Protein AF-A0A4Q4TFT4-F1 (afdb_monomer_lite)

Structure (mmCIF, N/CA/C/O backbone):
data_AF-A0A4Q4TFT4-F1
#
_entry.id   AF-A0A4Q4TFT4-F1
#
loop_
_atom_site.group_PDB
_atom_site.id
_atom_site.type_symbol
_atom_site.label_atom_id
_atom_site.label_alt_id
_atom_site.label_comp_id
_atom_site.label_asym_id
_atom_site.label_entity_id
_atom_site.label_seq_id
_atom_site.pdbx_PDB_ins_code
_atom_site.Cartn_x
_atom_site.Cartn_y
_atom_site.Cartn_z
_atom_site.occupancy
_atom_site.B_iso_or_equiv
_atom_site.auth_seq_id
_atom_site.auth_comp_id
_atom_site.auth_asym_id
_atom_site.auth_atom_id
_atom_site.pdbx_PDB_model_num
ATOM 1 N N . MET A 1 1 ? -13.149 -1.285 14.483 1.00 43.12 1 MET A N 1
ATOM 2 C CA . MET A 1 1 ? -14.188 -1.974 13.689 1.00 43.12 1 MET A CA 1
ATOM 3 C C . MET A 1 1 ? -15.497 -1.258 13.818 1.00 43.12 1 MET A C 1
ATOM 5 O O . MET A 1 1 ? -15.781 -0.726 14.876 1.00 43.12 1 MET A O 1
ATOM 9 N N . THR A 1 2 ? -16.301 -1.270 12.779 1.00 46.47 2 THR A N 1
ATOM 10 C CA . THR A 1 2 ? -17.504 -0.450 12.704 1.00 46.47 2 THR A CA 1
ATOM 11 C C . THR A 1 2 ? -18.417 -1.025 11.616 1.00 46.47 2 THR A C 1
ATOM 13 O O . THR A 1 2 ? -17.927 -1.688 10.697 1.00 46.47 2 THR A O 1
ATOM 16 N N . ALA A 1 3 ? -19.734 -0.802 11.719 1.00 41.69 3 ALA A N 1
ATOM 17 C CA . ALA A 1 3 ? -20.707 -1.444 10.832 1.00 41.69 3 ALA A CA 1
ATOM 18 C C . ALA A 1 3 ? -21.779 -0.498 10.282 1.00 41.69 3 ALA A C 1
ATOM 20 O O . ALA A 1 3 ? -22.124 0.506 10.913 1.00 41.69 3 ALA A O 1
ATOM 21 N N . THR A 1 4 ? -22.314 -0.843 9.109 1.00 45.69 4 THR A N 1
ATOM 22 C CA . THR A 1 4 ? -23.410 -0.116 8.449 1.00 45.69 4 THR A CA 1
ATOM 23 C C . THR A 1 4 ? -24.496 -1.068 7.953 1.00 45.69 4 THR A C 1
ATOM 25 O O . THR A 1 4 ? -24.207 -1.925 7.123 1.00 45.69 4 THR A O 1
ATOM 28 N N . PRO A 1 5 ? -25.740 -0.959 8.446 1.00 49.53 5 PRO A N 1
ATOM 29 C CA . PRO A 1 5 ? -26.869 -1.697 7.882 1.00 49.53 5 PRO A CA 1
ATOM 30 C C . PRO A 1 5 ? -27.442 -0.987 6.635 1.00 49.53 5 PRO A C 1
ATOM 32 O O . PRO A 1 5 ? -27.530 0.244 6.601 1.00 49.53 5 PRO A O 1
ATOM 35 N N . SER A 1 6 ? -27.849 -1.745 5.607 1.00 47.81 6 SER A N 1
ATOM 36 C CA . SER A 1 6 ? -28.503 -1.224 4.390 1.00 47.81 6 SER A CA 1
ATOM 37 C C . SER A 1 6 ? -29.592 -2.160 3.839 1.00 47.81 6 SER A C 1
ATOM 39 O O . SER A 1 6 ? -29.467 -3.382 3.935 1.00 47.81 6 SER A O 1
ATOM 41 N N . THR A 1 7 ? -30.643 -1.572 3.244 1.00 49.50 7 THR A N 1
ATOM 42 C CA . THR A 1 7 ? -31.851 -2.266 2.742 1.00 49.50 7 THR A CA 1
ATOM 43 C C . THR A 1 7 ? -32.309 -1.852 1.325 1.00 49.50 7 THR A C 1
ATOM 45 O O . THR A 1 7 ? -33.386 -2.253 0.890 1.00 49.50 7 THR A O 1
ATOM 48 N N . ASP A 1 8 ? -31.522 -1.093 0.550 1.00 38.91 8 ASP A N 1
ATOM 49 C CA . ASP A 1 8 ? -31.967 -0.606 -0.773 1.00 38.91 8 ASP A CA 1
ATOM 50 C C . ASP A 1 8 ? -31.670 -1.586 -1.938 1.00 38.91 8 ASP A C 1
ATOM 52 O O . ASP A 1 8 ? -30.633 -1.499 -2.594 1.00 38.91 8 ASP A O 1
ATOM 56 N N . GLY A 1 9 ? -32.646 -2.454 -2.249 1.00 38.97 9 GLY A N 1
ATOM 57 C CA . GLY A 1 9 ? -33.163 -2.652 -3.617 1.00 38.97 9 GLY A CA 1
ATOM 58 C C . GLY A 1 9 ? -32.475 -3.618 -4.599 1.00 38.97 9 GLY A C 1
ATOM 59 O O . GLY A 1 9 ? -31.987 -3.162 -5.631 1.00 38.97 9 GLY A O 1
ATOM 60 N N . LEU A 1 10 ? -32.561 -4.936 -4.353 1.00 32.03 10 LEU A N 1
ATOM 61 C CA . LEU A 1 10 ? -32.930 -6.015 -5.311 1.00 32.03 10 LEU A CA 1
ATOM 62 C C . LEU A 1 10 ? -32.866 -7.381 -4.588 1.00 32.03 10 LEU A C 1
ATOM 64 O O . LEU A 1 10 ? -32.015 -8.217 -4.871 1.00 32.03 10 LEU A O 1
ATOM 68 N N . GLY A 1 11 ? -33.763 -7.584 -3.620 1.00 44.62 11 GLY A N 1
ATOM 69 C CA . GLY A 1 11 ? -33.922 -8.832 -2.865 1.00 44.62 11 GLY A CA 1
ATOM 70 C C . GLY A 1 11 ? -34.488 -8.570 -1.469 1.00 44.62 11 GLY A C 1
ATOM 71 O O . GLY A 1 11 ? -34.198 -7.529 -0.887 1.00 44.62 11 GLY A O 1
ATOM 72 N N . ASP A 1 12 ? -35.276 -9.502 -0.931 1.00 53.84 12 ASP A N 1
ATOM 73 C CA . ASP A 1 12 ? -35.828 -9.487 0.437 1.00 53.84 12 ASP A CA 1
ATOM 74 C C . ASP A 1 12 ? -34.741 -9.611 1.537 1.00 53.84 12 ASP A C 1
ATOM 76 O O . ASP A 1 12 ? -35.054 -10.003 2.652 1.00 53.84 12 ASP A O 1
ATOM 80 N N . SER A 1 13 ? -33.465 -9.314 1.252 1.00 61.81 13 SER A N 1
ATOM 81 C CA . SER A 1 13 ? -32.309 -9.605 2.109 1.00 61.81 13 SER A CA 1
ATOM 82 C C . SER A 1 13 ? -31.762 -8.368 2.832 1.00 61.81 13 SER A C 1
ATOM 84 O O . SER A 1 13 ? -31.474 -7.348 2.204 1.00 61.81 13 SER A O 1
ATOM 86 N N . ALA A 1 14 ? -31.531 -8.473 4.142 1.00 75.06 14 ALA A N 1
ATOM 87 C CA . ALA A 1 14 ? -30.821 -7.452 4.913 1.00 75.06 14 ALA A CA 1
ATOM 88 C C . ALA A 1 14 ? -29.308 -7.545 4.660 1.00 75.06 14 ALA A C 1
ATOM 90 O O . ALA A 1 14 ? -28.786 -8.633 4.436 1.00 75.06 14 ALA A O 1
ATOM 91 N N . SER A 1 15 ? -28.576 -6.433 4.717 1.00 77.56 15 SER A N 1
ATOM 92 C CA . SER A 1 15 ? -27.118 -6.463 4.557 1.00 77.56 15 SER A CA 1
ATOM 93 C C . SER A 1 15 ? -26.405 -5.559 5.551 1.00 77.56 15 SER A C 1
ATOM 95 O O . SER A 1 15 ? -26.932 -4.510 5.936 1.00 77.56 15 SER A O 1
ATOM 97 N N . TYR A 1 16 ? -25.202 -5.957 5.965 1.00 79.06 16 TYR A N 1
ATOM 98 C CA . TYR A 1 16 ? -24.317 -5.096 6.741 1.00 79.06 16 TYR A CA 1
ATOM 99 C C . TYR A 1 16 ? -22.864 -5.249 6.315 1.00 79.06 16 TYR A C 1
ATOM 101 O O . TYR A 1 16 ? -22.412 -6.352 6.008 1.00 79.06 16 TYR A O 1
ATOM 109 N N . MET A 1 17 ? -22.121 -4.144 6.354 1.00 78.75 17 MET A N 1
ATOM 110 C CA . MET A 1 17 ? -20.702 -4.131 6.015 1.00 78.75 17 MET A CA 1
ATOM 111 C C . MET A 1 17 ? -19.837 -3.904 7.258 1.00 78.75 17 MET A C 1
ATOM 113 O O . MET A 1 17 ? -20.162 -3.036 8.069 1.00 78.75 17 MET A O 1
ATOM 117 N N . LEU A 1 18 ? -18.765 -4.687 7.419 1.00 77.38 18 LEU A N 1
ATOM 118 C CA . LEU A 1 18 ? -17.849 -4.631 8.564 1.00 77.38 18 LEU A CA 1
ATOM 119 C C . LEU A 1 18 ? -16.430 -4.288 8.119 1.00 77.38 18 LEU A C 1
ATOM 121 O O . LEU A 1 18 ? -15.893 -4.917 7.207 1.00 77.38 18 LEU A O 1
ATOM 125 N N . PHE A 1 19 ? -15.813 -3.350 8.839 1.00 76.62 19 PHE A N 1
ATOM 126 C CA . PHE A 1 19 ? -14.443 -2.919 8.566 1.00 76.62 19 PHE A CA 1
ATOM 127 C C . PHE A 1 19 ? -13.523 -3.183 9.709 1.00 76.62 19 PHE A C 1
ATOM 129 O O . PHE A 1 19 ? -13.904 -3.081 10.880 1.00 76.62 19 PHE A O 1
ATOM 136 N N . SER A 1 20 ? -12.308 -3.536 9.326 1.00 74.06 20 SER A N 1
ATOM 137 C CA . SER A 1 20 ? -11.265 -3.914 10.244 1.00 74.06 20 SER A CA 1
ATOM 138 C C . SER A 1 20 ? -10.472 -2.682 10.657 1.00 74.06 20 SER A C 1
ATOM 140 O O . SER A 1 20 ? -10.480 -1.646 10.009 1.00 74.06 20 SER A O 1
ATOM 142 N N . SER A 1 21 ? -9.793 -2.784 11.788 1.00 72.81 21 SER A N 1
ATOM 143 C CA . SER A 1 21 ? -8.727 -1.849 12.167 1.00 72.81 21 SER A CA 1
ATOM 144 C C . SER A 1 21 ? -7.342 -2.444 11.896 1.00 72.81 21 SER A C 1
ATOM 146 O O . SER A 1 21 ? -6.341 -1.923 12.371 1.00 72.81 21 SER A O 1
ATOM 148 N N . GLU A 1 22 ? -7.296 -3.567 11.180 1.00 73.88 22 GLU A N 1
ATOM 149 C CA . GLU A 1 22 ? -6.102 -4.362 10.908 1.00 73.88 22 GLU A CA 1
ATOM 150 C C . GLU A 1 22 ? -6.029 -4.684 9.416 1.00 73.88 22 GLU A C 1
ATOM 152 O O . GLU A 1 22 ? -7.061 -4.923 8.780 1.00 73.88 22 GLU A O 1
ATOM 157 N N . PHE A 1 23 ? -4.809 -4.746 8.881 1.00 75.69 23 PHE A N 1
ATOM 158 C CA . PHE A 1 23 ? -4.574 -5.273 7.541 1.00 75.69 23 PHE A CA 1
ATOM 159 C C . PHE A 1 23 ? -4.966 -6.753 7.452 1.00 75.69 23 PHE A C 1
ATOM 161 O O . PHE A 1 23 ? -4.864 -7.483 8.444 1.00 75.69 23 PHE A O 1
ATOM 168 N N . PRO A 1 24 ? -5.388 -7.221 6.267 1.00 78.81 24 PRO A N 1
ATOM 169 C CA . PRO A 1 24 ? -5.572 -8.644 6.033 1.00 78.81 24 PRO A CA 1
ATOM 170 C C . PRO A 1 24 ? -4.234 -9.387 6.136 1.00 78.81 24 PRO A C 1
ATOM 172 O O . PRO A 1 24 ? -3.163 -8.796 6.014 1.00 78.81 24 PRO A O 1
ATOM 175 N N . ASN A 1 25 ? -4.300 -10.707 6.312 1.00 79.44 25 ASN A N 1
ATOM 176 C CA . ASN A 1 25 ? -3.110 -11.567 6.326 1.00 79.44 25 ASN A CA 1
ATOM 177 C C . ASN A 1 25 ? -2.458 -11.734 4.937 1.00 79.44 25 ASN A C 1
ATOM 179 O O . ASN A 1 25 ? -1.402 -12.358 4.835 1.00 79.44 25 ASN A O 1
ATOM 183 N N . ASP A 1 26 ? -3.100 -11.240 3.874 1.00 83.88 26 ASP A N 1
ATOM 184 C CA . ASP A 1 26 ? -2.543 -11.199 2.522 1.00 83.88 26 ASP A CA 1
ATOM 185 C C . ASP A 1 26 ? -1.298 -10.290 2.450 1.00 83.88 26 ASP A C 1
ATOM 187 O O . ASP A 1 26 ? -1.109 -9.384 3.265 1.00 83.88 26 ASP A O 1
ATOM 191 N N . ASP A 1 27 ? -0.446 -10.501 1.441 1.00 83.88 27 ASP A N 1
ATOM 192 C CA . ASP A 1 27 ? 0.705 -9.624 1.206 1.00 83.88 27 ASP A CA 1
ATOM 193 C C . ASP A 1 27 ? 0.229 -8.222 0.805 1.00 83.88 27 ASP A C 1
ATOM 195 O O . ASP A 1 27 ? -0.274 -7.994 -0.297 1.00 83.88 27 ASP A O 1
ATOM 199 N N . LEU A 1 28 ? 0.427 -7.260 1.704 1.00 84.75 28 LEU A N 1
ATOM 200 C CA . LEU A 1 28 ? 0.028 -5.875 1.500 1.00 84.75 28 LEU A CA 1
ATOM 201 C C . LEU A 1 28 ? 0.634 -5.258 0.232 1.00 84.75 28 LEU A C 1
ATOM 203 O O . LEU A 1 28 ? -0.042 -4.489 -0.454 1.00 84.75 28 LEU A O 1
ATOM 207 N N . ARG A 1 29 ? 1.882 -5.608 -0.108 1.00 85.75 29 ARG A N 1
ATOM 208 C CA . ARG A 1 29 ? 2.531 -5.121 -1.335 1.00 85.75 29 ARG A CA 1
ATOM 209 C C . ARG A 1 29 ? 1.802 -5.643 -2.564 1.00 85.75 29 ARG A C 1
ATOM 211 O O . ARG A 1 29 ? 1.594 -4.905 -3.524 1.00 85.75 29 ARG A O 1
ATOM 218 N N . ASP A 1 30 ? 1.381 -6.904 -2.527 1.00 87.19 30 ASP A N 1
ATOM 219 C CA . ASP A 1 30 ? 0.589 -7.509 -3.595 1.00 87.19 30 ASP A CA 1
ATOM 220 C C . ASP A 1 30 ? -0.790 -6.859 -3.732 1.00 87.19 30 ASP A C 1
ATOM 222 O O . ASP A 1 30 ? -1.201 -6.519 -4.840 1.00 87.19 30 ASP A O 1
ATOM 226 N N . LEU A 1 31 ? -1.475 -6.581 -2.622 1.00 89.81 31 LEU A N 1
ATOM 227 C CA . LEU A 1 31 ? -2.776 -5.908 -2.654 1.00 89.81 31 LEU A CA 1
ATOM 228 C C . LEU A 1 31 ? -2.701 -4.504 -3.273 1.00 89.81 31 LEU A C 1
ATOM 230 O O . LEU A 1 31 ? -3.501 -4.162 -4.148 1.00 89.81 31 LEU A O 1
ATOM 234 N N . PHE A 1 32 ? -1.718 -3.692 -2.872 1.00 91.25 32 PHE A N 1
ATOM 235 C CA . PHE A 1 32 ? -1.510 -2.369 -3.468 1.00 91.25 32 PHE A CA 1
ATOM 236 C C . PHE A 1 32 ? -1.084 -2.459 -4.937 1.00 91.25 32 PHE A C 1
ATOM 238 O O . PHE A 1 32 ? -1.537 -1.658 -5.759 1.00 91.25 32 PHE A O 1
ATOM 245 N N . ARG A 1 33 ? -0.268 -3.456 -5.300 1.00 89.50 33 ARG A N 1
ATOM 246 C CA . ARG A 1 33 ? 0.100 -3.731 -6.694 1.00 89.50 33 ARG A CA 1
ATOM 247 C C . ARG A 1 33 ? -1.130 -4.080 -7.530 1.00 89.50 33 ARG A C 1
ATOM 249 O O . ARG A 1 33 ? -1.285 -3.531 -8.617 1.00 89.50 33 ARG A O 1
ATOM 256 N N . ARG A 1 34 ? -2.048 -4.904 -7.018 1.00 89.81 34 ARG A N 1
ATOM 257 C CA . ARG A 1 34 ? -3.327 -5.220 -7.680 1.00 89.81 34 ARG A CA 1
ATOM 258 C C . ARG A 1 34 ? -4.182 -3.978 -7.885 1.00 89.81 34 ARG A C 1
ATOM 260 O O . ARG A 1 34 ? -4.691 -3.788 -8.990 1.00 89.81 34 ARG A O 1
ATOM 267 N N . LEU A 1 35 ? -4.315 -3.113 -6.877 1.00 91.12 35 LEU A N 1
ATOM 268 C CA . LEU A 1 35 ? -5.025 -1.837 -7.031 1.00 91.12 35 LEU A CA 1
ATOM 269 C C . LEU A 1 35 ? -4.380 -0.965 -8.114 1.00 91.12 35 LEU A C 1
ATOM 271 O O . LEU A 1 35 ? -5.084 -0.427 -8.969 1.00 91.12 35 LEU A O 1
ATOM 275 N N . HIS A 1 36 ? -3.048 -0.876 -8.122 1.00 90.12 36 HIS A N 1
ATOM 276 C CA . HIS A 1 36 ? -2.296 -0.121 -9.124 1.00 90.12 36 HIS A CA 1
ATOM 277 C C . HIS A 1 36 ? -2.467 -0.674 -10.541 1.00 90.12 36 HIS A C 1
ATOM 279 O O . HIS A 1 36 ? -2.688 0.095 -11.470 1.00 90.12 36 HIS A O 1
ATOM 285 N N . ILE A 1 37 ? -2.409 -1.993 -10.736 1.00 88.56 37 ILE A N 1
ATOM 286 C CA . ILE A 1 37 ? -2.608 -2.587 -12.065 1.00 88.56 37 ILE A CA 1
ATOM 287 C C . ILE A 1 37 ? -4.049 -2.368 -12.536 1.00 88.56 37 ILE A C 1
ATOM 289 O O . ILE A 1 37 ? -4.268 -1.937 -13.668 1.00 88.56 37 ILE A O 1
ATOM 293 N N . ASN A 1 38 ? -5.038 -2.617 -11.673 1.00 88.69 38 ASN A N 1
ATOM 294 C CA . ASN A 1 38 ? -6.442 -2.430 -12.031 1.00 88.69 38 ASN A CA 1
ATOM 295 C C . ASN A 1 38 ? -6.750 -0.962 -12.358 1.00 88.69 38 ASN A C 1
ATOM 297 O O . ASN A 1 38 ? -7.462 -0.693 -13.322 1.00 88.69 38 ASN A O 1
ATOM 301 N N . SER A 1 39 ? -6.154 0.004 -11.653 1.00 90.50 39 SER A N 1
ATOM 302 C CA . SER A 1 39 ? -6.357 1.435 -11.929 1.00 90.50 39 SER A CA 1
ATOM 303 C C . SER A 1 39 ? -5.922 1.870 -13.341 1.00 90.50 39 SER A C 1
ATOM 305 O O . SER A 1 39 ? -6.413 2.873 -13.865 1.00 90.50 39 SER A O 1
ATOM 307 N N . LYS A 1 40 ? -5.047 1.101 -14.004 1.00 87.62 40 LYS A N 1
ATOM 308 C CA . LYS A 1 40 ? -4.643 1.343 -15.399 1.00 87.62 40 LYS A CA 1
ATOM 309 C C . LYS A 1 40 ? -5.729 0.993 -16.414 1.00 87.62 40 LYS A C 1
ATOM 311 O O . LYS A 1 40 ? -5.640 1.428 -17.559 1.00 87.62 40 LYS A O 1
ATOM 316 N N . CYS A 1 41 ? -6.749 0.228 -16.032 1.00 86.88 41 CYS A N 1
ATOM 317 C CA . CYS A 1 41 ? -7.821 -0.185 -16.932 1.00 86.88 41 CYS A CA 1
ATOM 318 C C . CYS A 1 41 ? -8.953 0.850 -16.958 1.00 86.88 41 CYS A C 1
ATOM 320 O O . CYS A 1 41 ? -9.334 1.414 -15.928 1.00 86.88 41 CYS A O 1
ATOM 322 N N . GLN A 1 42 ? -9.571 1.051 -18.124 1.00 84.25 42 GLN A N 1
ATOM 323 C CA . GLN A 1 42 ? -10.666 2.011 -18.302 1.00 84.25 42 GLN A CA 1
ATOM 324 C C . GLN A 1 42 ? -11.862 1.740 -17.370 1.00 84.25 42 GLN A C 1
ATOM 326 O O . GLN A 1 42 ? -12.496 2.686 -16.896 1.00 84.25 42 GLN A O 1
ATOM 331 N N . LYS A 1 43 ? -12.130 0.463 -17.053 1.00 84.50 43 LYS A N 1
ATOM 332 C CA . LYS A 1 43 ? -13.177 0.024 -16.112 1.00 84.50 43 LYS A CA 1
ATOM 333 C C . LYS A 1 43 ? -13.042 0.667 -14.726 1.00 84.50 43 LYS A C 1
ATOM 335 O O . LYS A 1 43 ? -14.051 0.977 -14.098 1.00 84.50 43 LYS A O 1
ATOM 340 N N . PHE A 1 44 ? -11.818 0.906 -14.258 1.00 88.88 44 PHE A N 1
ATOM 341 C CA . PHE A 1 44 ? -11.538 1.344 -12.889 1.00 88.88 44 PHE A CA 1
ATOM 342 C C . PHE A 1 44 ? -11.097 2.815 -12.820 1.00 88.88 44 PHE A C 1
ATOM 344 O O . PHE A 1 44 ? -10.257 3.194 -12.006 1.00 88.88 44 PHE A O 1
ATOM 351 N N . ARG A 1 45 ? -11.691 3.688 -13.648 1.00 88.31 45 ARG A N 1
ATOM 352 C CA . ARG A 1 45 ? -11.357 5.125 -13.677 1.00 88.31 45 ARG A CA 1
ATOM 353 C C . ARG A 1 45 ? -11.488 5.807 -12.309 1.00 88.31 45 ARG A C 1
ATOM 355 O O . ARG A 1 45 ? -10.622 6.601 -11.960 1.00 88.31 45 ARG A O 1
ATOM 362 N N . PHE A 1 46 ? -12.535 5.498 -11.539 1.00 90.12 46 PHE A N 1
ATOM 363 C CA . PHE A 1 46 ? -12.722 6.080 -10.203 1.00 90.12 46 PHE A CA 1
ATOM 364 C C . PHE A 1 46 ? -11.661 5.613 -9.205 1.00 90.12 46 PHE A C 1
ATOM 366 O O . PHE A 1 46 ? -11.239 6.411 -8.375 1.00 90.12 46 PHE A O 1
ATOM 373 N N . LEU A 1 47 ? -11.194 4.364 -9.318 1.00 91.75 47 LEU A N 1
ATOM 374 C CA . LEU A 1 47 ? -10.083 3.863 -8.511 1.00 91.75 47 LEU A CA 1
ATOM 375 C C . LEU A 1 47 ? -8.799 4.630 -8.836 1.00 91.75 47 LEU A C 1
ATOM 377 O O . LEU A 1 47 ? -8.102 5.053 -7.926 1.00 91.75 47 LEU A O 1
ATOM 381 N N . ALA A 1 48 ? -8.515 4.861 -10.120 1.00 91.00 48 ALA A N 1
ATOM 382 C CA . ALA A 1 48 ? -7.342 5.628 -10.532 1.00 91.00 48 ALA A CA 1
ATOM 383 C C . ALA A 1 48 ? -7.364 7.058 -9.983 1.00 91.00 48 ALA A C 1
ATOM 385 O O . ALA A 1 48 ? -6.416 7.477 -9.331 1.00 91.00 48 ALA A O 1
ATOM 386 N N . THR A 1 49 ? -8.478 7.774 -10.170 1.00 91.69 49 THR A N 1
ATOM 387 C CA . THR A 1 49 ? -8.642 9.130 -9.625 1.00 91.69 49 THR A CA 1
ATOM 388 C C . THR A 1 49 ? -8.512 9.157 -8.104 1.00 91.69 49 THR A C 1
ATOM 390 O O . THR A 1 49 ? -7.916 10.084 -7.570 1.00 91.69 49 THR A O 1
ATOM 393 N N . PHE A 1 50 ? -9.046 8.149 -7.410 1.00 93.75 50 PHE A N 1
ATOM 394 C CA . PHE A 1 50 ? -8.910 8.028 -5.963 1.00 93.75 50 PHE A CA 1
ATOM 395 C C . PHE A 1 50 ? -7.447 7.845 -5.535 1.00 93.75 50 PHE A C 1
ATOM 397 O O . PHE A 1 50 ? -6.972 8.601 -4.695 1.00 93.75 50 PHE A O 1
ATOM 404 N N . LEU A 1 51 ? -6.718 6.891 -6.127 1.00 94.00 51 LEU A N 1
ATOM 405 C CA . LEU A 1 51 ? -5.320 6.617 -5.771 1.00 94.00 51 LEU A CA 1
ATOM 406 C C . LEU A 1 51 ? -4.400 7.815 -6.048 1.00 94.00 51 LEU A C 1
ATOM 408 O O . LEU A 1 51 ? -3.553 8.121 -5.208 1.00 94.00 51 LEU A O 1
ATOM 412 N N . ASP A 1 52 ? -4.590 8.496 -7.185 1.00 91.62 52 ASP A N 1
ATOM 413 C CA . ASP A 1 52 ? -3.846 9.711 -7.540 1.00 91.62 52 ASP A CA 1
ATOM 414 C C . ASP A 1 52 ? -4.110 10.813 -6.491 1.00 91.62 52 ASP A C 1
ATOM 416 O O . ASP A 1 52 ? -3.178 11.332 -5.876 1.00 91.62 52 ASP A O 1
ATOM 420 N N . ALA A 1 53 ? -5.387 11.082 -6.185 1.00 92.94 53 ALA A N 1
ATOM 421 C CA . ALA A 1 53 ? -5.777 12.096 -5.205 1.00 92.94 53 ALA A CA 1
ATOM 422 C C . ALA A 1 53 ? -5.332 11.764 -3.768 1.00 92.94 53 ALA A C 1
ATOM 424 O O . ALA A 1 53 ? -5.050 12.669 -2.985 1.00 92.94 53 ALA A O 1
ATOM 425 N N . CYS A 1 54 ? -5.240 10.483 -3.399 1.00 93.81 54 CYS A N 1
ATOM 426 C CA . CYS A 1 54 ? -4.656 10.075 -2.122 1.00 93.81 54 CYS A CA 1
ATOM 427 C C . CYS A 1 54 ? -3.156 10.362 -2.051 1.00 93.81 54 CYS A C 1
ATOM 429 O O . CYS A 1 54 ? -2.676 10.757 -0.991 1.00 93.81 54 CYS A O 1
ATOM 431 N N . GLY A 1 55 ? -2.420 10.179 -3.152 1.00 92.06 55 GLY A N 1
ATOM 432 C CA . GLY A 1 55 ? -1.007 10.551 -3.228 1.00 92.06 55 GLY A CA 1
ATOM 433 C C . GLY A 1 55 ? -0.808 12.040 -2.950 1.00 92.06 55 GLY A C 1
ATOM 434 O O . GLY A 1 55 ? -0.027 12.398 -2.068 1.00 92.06 55 GLY A O 1
ATOM 435 N N . ASP A 1 56 ? -1.583 12.884 -3.633 1.00 91.88 56 ASP A N 1
ATOM 436 C CA . ASP A 1 56 ? -1.560 14.339 -3.451 1.00 91.88 56 ASP A CA 1
ATOM 437 C C . ASP A 1 56 ? -1.949 14.743 -2.021 1.00 91.88 56 ASP A C 1
ATOM 439 O O . ASP A 1 56 ? -1.247 15.520 -1.377 1.00 91.88 56 ASP A O 1
ATOM 443 N N . ALA A 1 57 ? -3.012 14.152 -1.471 1.00 91.31 57 ALA A N 1
ATOM 444 C CA . ALA A 1 57 ? -3.455 14.451 -0.112 1.00 91.31 57 ALA A CA 1
ATOM 445 C C . ALA A 1 57 ? -2.408 14.083 0.949 1.00 91.31 57 ALA A C 1
ATOM 447 O O . ALA A 1 57 ?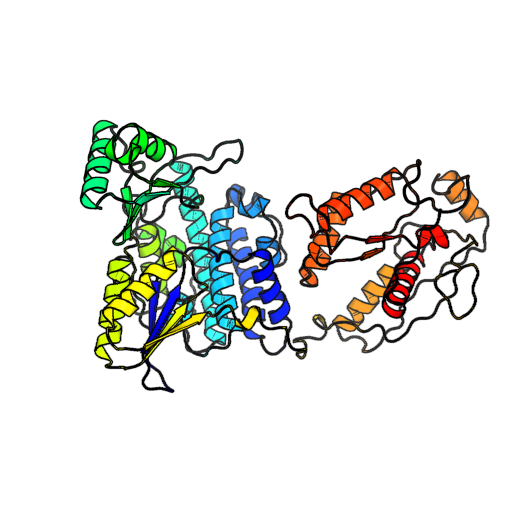 -2.187 14.849 1.885 1.00 91.31 57 ALA A O 1
ATOM 448 N N . VAL A 1 58 ? -1.721 12.941 0.810 1.00 91.12 58 VAL A N 1
ATOM 449 C CA . VAL A 1 58 ? -0.618 12.585 1.719 1.00 91.12 58 VAL A CA 1
ATOM 450 C C . VAL A 1 58 ? 0.556 13.551 1.539 1.00 91.12 58 VAL A C 1
ATOM 452 O O . VAL A 1 58 ? 1.164 13.943 2.533 1.00 91.12 58 VAL A O 1
ATOM 455 N N . HIS A 1 59 ? 0.867 13.988 0.313 1.00 91.25 59 HIS A N 1
ATOM 456 C CA . HIS A 1 59 ? 1.885 15.019 0.089 1.00 91.25 59 HIS A CA 1
ATOM 457 C C . HIS A 1 59 ? 1.548 16.337 0.794 1.00 91.25 59 HIS A C 1
ATOM 459 O O . HIS A 1 59 ? 2.429 16.903 1.446 1.00 91.25 59 HIS A O 1
ATOM 465 N N . ASP A 1 60 ? 0.301 16.797 0.706 1.00 91.38 60 ASP A N 1
ATOM 466 C CA . ASP A 1 60 ? -0.162 18.026 1.353 1.00 91.38 60 ASP A CA 1
ATOM 467 C C . ASP A 1 60 ? -0.072 17.931 2.882 1.00 91.38 60 ASP A C 1
ATOM 469 O O . ASP A 1 60 ? 0.465 18.833 3.535 1.00 91.38 60 ASP A O 1
ATOM 473 N N . GLU A 1 61 ? -0.510 16.810 3.463 1.00 91.62 61 GLU A N 1
ATOM 474 C CA . GLU A 1 61 ? -0.409 16.578 4.908 1.00 91.62 61 GLU A CA 1
ATOM 475 C C . GLU A 1 61 ? 1.058 16.528 5.365 1.00 91.62 61 GLU A C 1
ATOM 477 O O . GLU A 1 61 ? 1.434 17.185 6.336 1.00 91.62 61 GLU A O 1
ATOM 482 N N . VAL A 1 62 ? 1.931 15.832 4.628 1.00 90.38 62 VAL A N 1
ATOM 483 C CA . VAL A 1 62 ? 3.379 15.792 4.905 1.00 90.38 62 VAL A CA 1
ATOM 484 C C . VAL A 1 62 ? 4.016 17.175 4.761 1.00 90.38 62 VAL A C 1
ATOM 486 O O . VAL A 1 62 ? 4.927 17.529 5.515 1.00 90.38 62 VAL A O 1
ATOM 489 N N . ALA A 1 63 ? 3.555 17.983 3.806 1.00 90.25 63 ALA A N 1
ATOM 490 C CA . ALA A 1 63 ? 4.057 19.332 3.605 1.00 90.25 63 ALA A CA 1
ATOM 491 C C . ALA A 1 63 ? 3.726 20.258 4.782 1.00 90.25 63 ALA A C 1
ATOM 493 O O . ALA A 1 63 ? 4.558 21.121 5.088 1.00 90.25 63 ALA A O 1
ATOM 494 N N . ALA A 1 64 ? 2.577 20.042 5.432 1.00 90.12 64 ALA A N 1
ATOM 495 C CA . ALA A 1 64 ? 2.112 20.767 6.611 1.00 90.12 64 ALA A CA 1
ATOM 496 C C . ALA A 1 64 ? 2.783 20.323 7.927 1.00 90.12 64 ALA A C 1
ATOM 498 O O . ALA A 1 64 ? 2.691 21.040 8.927 1.00 90.12 64 ALA A O 1
ATOM 499 N N . LEU A 1 65 ? 3.480 19.180 7.945 1.00 89.62 65 LEU A N 1
ATOM 500 C CA . LEU A 1 65 ? 4.166 18.694 9.142 1.00 89.62 65 LEU A CA 1
ATOM 501 C C . LEU A 1 65 ? 5.340 19.596 9.572 1.00 89.62 65 LEU A C 1
ATOM 503 O O . LEU A 1 65 ? 6.058 20.153 8.731 1.00 89.62 65 LEU A O 1
ATOM 507 N N . PRO A 1 66 ? 5.633 19.656 10.885 1.00 88.00 66 PRO A N 1
ATOM 508 C CA . PRO A 1 66 ? 6.878 20.217 11.397 1.00 88.00 66 PRO A CA 1
ATOM 509 C C . PRO A 1 66 ? 8.128 19.598 10.744 1.00 88.00 66 PRO A C 1
ATOM 511 O O . PRO A 1 66 ? 8.161 18.411 10.407 1.00 88.00 66 PRO A O 1
ATOM 514 N N . LEU A 1 67 ? 9.203 20.388 10.613 1.00 86.69 67 LEU A N 1
ATOM 515 C CA . LEU A 1 67 ? 10.438 19.996 9.908 1.00 86.69 67 LEU A CA 1
ATOM 516 C C . LEU A 1 67 ? 11.072 18.689 10.415 1.00 86.69 67 LEU A C 1
ATOM 518 O O . LEU A 1 67 ? 11.701 17.978 9.634 1.00 86.69 67 LEU A O 1
ATOM 522 N N . ASN A 1 68 ? 10.941 18.376 11.705 1.00 83.69 68 ASN A N 1
ATOM 523 C CA . ASN A 1 68 ? 11.453 17.140 12.297 1.00 83.69 68 ASN A CA 1
ATOM 524 C C . ASN A 1 68 ? 10.706 15.896 11.793 1.00 83.69 68 ASN A C 1
ATOM 526 O O . ASN A 1 68 ? 11.356 14.886 11.559 1.00 83.69 68 ASN A O 1
ATOM 530 N N . PHE A 1 69 ? 9.390 15.972 11.576 1.00 83.62 69 PHE A N 1
ATOM 531 C CA . PHE A 1 69 ? 8.606 14.861 11.026 1.00 83.62 69 PHE A CA 1
ATOM 532 C C . PHE A 1 69 ? 8.708 14.785 9.506 1.00 83.62 69 PHE A C 1
ATOM 534 O O . PHE A 1 69 ? 8.860 13.701 8.952 1.00 83.62 69 PHE A O 1
ATOM 541 N N . LYS A 1 70 ? 8.718 15.935 8.824 1.00 86.44 70 LYS A N 1
ATOM 542 C CA . LYS A 1 70 ? 8.813 16.000 7.361 1.00 86.44 70 LYS A CA 1
ATOM 543 C C . LYS A 1 70 ? 10.064 15.306 6.807 1.00 86.44 70 LYS A C 1
ATOM 545 O O . LYS A 1 70 ? 9.995 14.663 5.771 1.00 86.44 70 LYS A O 1
ATOM 550 N N . LYS A 1 71 ? 11.200 15.400 7.511 1.00 83.56 71 LYS A N 1
ATOM 551 C CA . LYS A 1 71 ? 12.465 14.739 7.128 1.00 83.56 71 LYS A CA 1
ATOM 552 C C . LYS A 1 71 ? 12.440 13.215 7.242 1.00 83.56 71 LYS A C 1
ATOM 554 O O . LYS A 1 71 ? 13.318 12.568 6.686 1.00 83.56 71 LYS A O 1
ATOM 559 N N . LEU A 1 72 ? 11.492 12.665 7.996 1.00 81.75 72 LEU A N 1
ATOM 560 C CA . LEU A 1 72 ? 11.365 11.226 8.212 1.00 81.75 72 LEU A CA 1
ATOM 561 C C . LEU A 1 72 ? 10.525 10.556 7.122 1.00 81.75 72 LEU A C 1
ATOM 563 O O . LEU A 1 72 ? 10.522 9.334 7.048 1.00 81.75 72 LEU A O 1
ATOM 567 N N . VAL A 1 73 ? 9.822 11.340 6.298 1.00 83.50 73 VAL A N 1
ATOM 568 C CA . VAL A 1 73 ? 9.021 10.838 5.181 1.00 83.50 73 VAL A CA 1
ATOM 569 C C . VAL A 1 73 ? 9.884 10.805 3.916 1.00 83.50 73 VAL A C 1
ATOM 571 O O . VAL A 1 73 ? 10.364 11.863 3.495 1.00 83.50 73 VAL A O 1
ATOM 574 N N . PRO A 1 74 ? 10.112 9.630 3.300 1.00 79.44 74 PRO A N 1
ATOM 575 C CA . PRO A 1 74 ? 10.883 9.527 2.073 1.00 79.44 74 PRO A CA 1
ATOM 576 C C . PRO A 1 74 ? 10.132 10.187 0.910 1.00 79.44 74 PRO A C 1
ATOM 578 O O . PRO A 1 74 ? 8.902 10.284 0.931 1.00 79.44 74 PRO A O 1
ATOM 581 N N . PRO A 1 75 ? 10.840 10.636 -0.137 1.00 78.44 75 PRO A N 1
ATOM 582 C CA . PRO A 1 75 ? 10.181 11.065 -1.359 1.00 78.44 75 PRO A CA 1
ATOM 583 C C . PRO A 1 75 ? 9.457 9.873 -1.996 1.00 78.44 75 PRO A C 1
ATOM 585 O O . PRO A 1 75 ? 10.047 8.817 -2.211 1.00 78.44 75 PRO A O 1
ATOM 588 N N . PHE A 1 76 ? 8.188 10.056 -2.345 1.00 83.25 76 PHE A N 1
ATOM 589 C CA . PHE A 1 76 ? 7.376 9.047 -3.019 1.00 83.25 76 PHE A CA 1
ATOM 590 C C . PHE A 1 76 ? 6.674 9.663 -4.231 1.00 83.25 76 PHE A C 1
ATOM 592 O O . PHE A 1 76 ? 6.452 10.869 -4.273 1.00 83.25 76 PHE A O 1
ATOM 599 N N . LYS A 1 77 ? 6.364 8.836 -5.238 1.00 77.19 77 LYS A N 1
ATOM 600 C CA . LYS A 1 77 ? 5.598 9.252 -6.433 1.00 77.19 77 LYS A CA 1
ATOM 601 C C . LYS A 1 77 ? 4.141 8.802 -6.382 1.00 77.19 77 LYS A C 1
ATOM 603 O O . LYS A 1 77 ? 3.302 9.351 -7.079 1.00 77.19 77 LYS A O 1
ATOM 608 N N . SER A 1 78 ? 3.861 7.744 -5.626 1.00 84.25 78 SER A N 1
ATOM 609 C CA . SER A 1 78 ? 2.520 7.185 -5.474 1.00 84.25 78 SER A CA 1
ATOM 610 C C . SER A 1 78 ? 2.362 6.510 -4.114 1.00 84.25 78 SER A C 1
ATOM 612 O O . SER A 1 78 ? 3.345 6.168 -3.448 1.00 84.25 78 SER A O 1
ATOM 614 N N . VAL A 1 79 ? 1.119 6.244 -3.728 1.00 86.06 79 VAL A N 1
ATOM 615 C CA . VAL A 1 79 ? 0.802 5.472 -2.517 1.00 86.06 79 VAL A CA 1
ATOM 616 C C . VAL A 1 79 ? 1.367 4.045 -2.558 1.00 86.06 79 VAL A C 1
ATOM 618 O O . VAL A 1 79 ? 1.702 3.494 -1.516 1.00 86.06 79 VAL A O 1
ATOM 621 N N . LEU A 1 80 ? 1.575 3.470 -3.751 1.00 83.44 80 LEU A N 1
ATOM 622 C CA . LEU A 1 80 ? 2.219 2.161 -3.906 1.00 83.44 80 LEU A CA 1
ATOM 623 C C . LEU A 1 80 ? 3.680 2.186 -3.423 1.00 83.44 80 LEU A C 1
ATOM 625 O O . LEU A 1 80 ? 4.109 1.255 -2.753 1.00 83.44 80 LEU A O 1
ATOM 629 N N . SER A 1 81 ? 4.426 3.269 -3.683 1.00 81.00 81 SER A N 1
ATOM 630 C CA . SER A 1 81 ? 5.832 3.370 -3.230 1.00 81.00 81 SER A CA 1
ATOM 631 C C . SER A 1 81 ? 5.919 3.399 -1.711 1.00 81.00 81 SER A C 1
ATOM 633 O O . SER A 1 81 ? 6.847 2.848 -1.134 1.00 81.00 81 SER A O 1
ATOM 635 N N . LEU A 1 82 ? 4.928 4.022 -1.074 1.00 82.62 82 LEU A N 1
ATOM 636 C CA . LEU A 1 82 ? 4.818 4.069 0.378 1.00 82.62 82 LEU A CA 1
ATOM 637 C C . LEU A 1 82 ? 4.475 2.699 0.974 1.00 82.62 82 LEU A C 1
ATOM 639 O O . LEU A 1 82 ? 4.975 2.359 2.040 1.00 82.62 82 LEU A O 1
ATOM 643 N N . ALA A 1 83 ? 3.644 1.908 0.291 1.00 84.19 83 ALA A N 1
ATOM 644 C CA . ALA A 1 83 ? 3.297 0.557 0.728 1.00 84.19 83 ALA A CA 1
ATOM 645 C C . ALA A 1 83 ? 4.482 -0.426 0.628 1.00 84.19 83 ALA A C 1
ATOM 647 O O . ALA A 1 83 ? 4.604 -1.328 1.466 1.00 84.19 83 ALA A O 1
ATOM 648 N N . ASP A 1 84 ? 5.354 -0.241 -0.371 1.00 79.19 84 ASP A N 1
ATOM 649 C CA . ASP A 1 84 ? 6.531 -1.085 -0.610 1.00 79.19 84 ASP A CA 1
ATOM 650 C C . ASP A 1 84 ? 7.694 -0.805 0.366 1.00 79.19 84 ASP A C 1
ATOM 652 O O . ASP A 1 84 ? 8.439 -1.733 0.699 1.00 79.19 84 ASP A O 1
ATOM 656 N N . ASP A 1 85 ? 7.827 0.421 0.881 1.00 77.12 85 ASP A N 1
ATOM 657 C CA . ASP A 1 85 ? 8.912 0.826 1.788 1.00 77.12 85 ASP A CA 1
ATOM 658 C C . ASP A 1 85 ? 8.686 0.324 3.230 1.00 77.12 85 ASP A C 1
ATOM 660 O O . ASP A 1 85 ? 7.989 0.939 4.042 1.00 77.12 85 ASP A O 1
ATOM 664 N N . SER A 1 86 ? 9.275 -0.830 3.562 1.00 70.50 86 SER A N 1
ATOM 665 C CA . SER A 1 86 ? 9.145 -1.445 4.890 1.00 70.50 86 SER A CA 1
ATOM 666 C C . SER A 1 86 ? 9.828 -0.645 5.994 1.00 70.50 86 SER A C 1
ATOM 668 O O . SER A 1 86 ? 9.313 -0.595 7.111 1.00 70.50 86 SER A O 1
ATOM 670 N N . ASP A 1 87 ? 10.965 -0.023 5.690 1.00 69.31 87 ASP A N 1
ATOM 671 C CA . ASP A 1 87 ? 11.778 0.678 6.683 1.00 69.31 87 ASP A CA 1
ATOM 672 C C . ASP A 1 87 ? 11.080 1.974 7.099 1.00 69.31 87 ASP A C 1
ATOM 674 O O . ASP A 1 87 ? 11.009 2.303 8.284 1.00 69.31 87 ASP A O 1
ATOM 678 N N . PHE A 1 88 ? 10.470 2.673 6.138 1.00 72.50 88 PHE A N 1
ATOM 679 C CA . PHE A 1 88 ? 9.659 3.848 6.426 1.00 72.50 88 PHE A CA 1
ATOM 680 C C . PHE A 1 88 ? 8.391 3.511 7.220 1.00 72.50 88 PHE A C 1
ATOM 682 O O . PHE A 1 88 ? 8.042 4.214 8.174 1.00 72.50 88 PHE A O 1
ATOM 689 N N . ARG A 1 89 ? 7.712 2.416 6.868 1.00 75.31 89 ARG A N 1
ATOM 690 C CA . ARG A 1 89 ? 6.511 1.944 7.577 1.00 75.31 89 ARG A CA 1
ATOM 691 C C . ARG A 1 89 ? 6.786 1.548 9.025 1.00 75.31 89 ARG A C 1
ATOM 693 O O . ARG A 1 89 ? 5.937 1.743 9.888 1.00 75.31 89 ARG A O 1
ATOM 700 N N . GLN A 1 90 ? 7.996 1.075 9.304 1.00 71.75 90 GLN A N 1
ATOM 701 C CA . GLN A 1 90 ? 8.501 0.839 10.655 1.00 71.75 90 GLN A CA 1
ATOM 702 C C . GLN A 1 90 ? 9.243 2.057 11.220 1.00 71.75 90 GLN A C 1
ATOM 704 O O . GLN A 1 90 ? 10.037 1.918 12.145 1.00 71.75 90 GLN A O 1
ATOM 709 N N . GLY A 1 91 ? 9.035 3.257 10.681 1.00 71.50 91 GLY A N 1
ATOM 710 C CA . GLY A 1 91 ? 9.658 4.488 11.158 1.00 71.50 91 GLY A CA 1
ATOM 711 C C . GLY A 1 91 ? 8.830 5.236 12.217 1.00 71.50 91 GLY A C 1
ATOM 712 O O . GLY A 1 91 ? 7.699 4.857 12.540 1.00 71.50 91 GLY A O 1
ATOM 713 N N . PRO A 1 92 ? 9.337 6.372 12.735 1.00 68.88 92 PRO A N 1
ATOM 714 C CA . PRO A 1 92 ? 8.623 7.215 13.703 1.00 68.88 92 PRO A CA 1
ATOM 715 C C . PRO A 1 92 ? 7.244 7.689 13.221 1.00 68.88 92 PRO A C 1
ATOM 717 O O . PRO A 1 92 ? 6.299 7.751 13.999 1.00 68.88 92 PRO A O 1
ATOM 720 N N . VAL A 1 93 ? 7.120 7.970 11.921 1.00 78.44 93 VAL A N 1
ATOM 721 C CA . VAL A 1 93 ? 5.877 8.418 11.263 1.00 78.44 93 VAL A CA 1
ATOM 722 C C . VAL A 1 93 ? 5.094 7.252 10.646 1.00 78.44 93 VAL A C 1
ATOM 724 O O . VAL A 1 93 ? 3.997 7.442 10.123 1.00 78.44 93 VAL A O 1
ATOM 727 N N . GLY A 1 94 ? 5.643 6.037 10.729 1.00 78.44 94 GLY A N 1
ATOM 728 C CA . GLY A 1 94 ? 5.106 4.836 10.102 1.00 78.44 94 GLY A CA 1
ATOM 729 C C . GLY A 1 94 ? 3.663 4.559 10.504 1.00 78.44 94 GLY A C 1
ATOM 730 O O . GLY A 1 94 ? 2.836 4.275 9.651 1.00 78.44 94 GLY A O 1
ATOM 731 N N . GLY A 1 95 ? 3.301 4.789 11.768 1.00 78.56 95 GLY A N 1
ATOM 732 C CA . GLY A 1 95 ? 1.935 4.569 12.240 1.00 78.56 95 GLY A CA 1
ATOM 733 C C . GLY A 1 95 ? 0.858 5.464 11.625 1.00 78.56 95 GLY A C 1
ATOM 734 O O . GLY A 1 95 ? -0.268 5.015 11.389 1.00 78.56 95 GLY A O 1
ATOM 735 N N . ALA A 1 96 ? 1.205 6.717 11.322 1.00 83.88 96 ALA A N 1
ATOM 736 C CA . ALA A 1 96 ? 0.327 7.621 10.584 1.00 83.88 96 ALA A CA 1
ATOM 737 C C . ALA A 1 96 ? 0.126 7.146 9.148 1.00 83.88 96 ALA A C 1
ATOM 739 O O . ALA A 1 96 ? -0.990 7.171 8.626 1.00 83.88 96 ALA A O 1
ATOM 740 N N . LEU A 1 97 ? 1.201 6.649 8.538 1.00 85.12 97 LEU A N 1
ATOM 741 C CA . LEU A 1 97 ? 1.149 6.087 7.204 1.00 85.12 97 LEU A CA 1
ATOM 742 C C . LEU A 1 97 ? 0.359 4.775 7.165 1.00 85.12 97 LEU A C 1
ATOM 744 O O . LEU A 1 97 ? -0.475 4.628 6.286 1.00 85.12 97 LEU A O 1
ATOM 748 N N . GLU A 1 98 ? 0.567 3.850 8.102 1.00 85.31 98 GLU A N 1
ATOM 749 C CA . GLU A 1 98 ? -0.185 2.589 8.190 1.00 85.31 98 GLU A CA 1
ATOM 750 C C . GLU A 1 98 ? -1.692 2.856 8.265 1.00 85.31 98 GLU A C 1
ATOM 752 O O . GLU A 1 98 ? -2.476 2.231 7.556 1.00 85.31 98 GLU A O 1
ATOM 757 N N . SER A 1 99 ? -2.097 3.853 9.058 1.00 84.31 99 SER A N 1
ATOM 758 C CA . SER A 1 99 ? -3.503 4.261 9.174 1.00 84.31 99 SER A CA 1
ATOM 759 C C . SER A 1 99 ? -4.050 4.807 7.848 1.00 84.31 99 SER A C 1
ATOM 761 O O . SER A 1 99 ? -5.158 4.460 7.434 1.00 84.31 99 SER A O 1
ATOM 763 N N . ALA A 1 100 ? -3.263 5.631 7.151 1.00 89.81 100 ALA A N 1
ATOM 764 C CA . ALA A 1 100 ? -3.619 6.154 5.836 1.00 89.81 100 ALA A CA 1
ATOM 765 C C . ALA A 1 100 ? -3.676 5.045 4.769 1.00 89.81 100 ALA A C 1
ATOM 767 O O . ALA A 1 100 ? -4.640 4.982 4.010 1.00 89.81 100 ALA A O 1
ATOM 768 N N . LEU A 1 101 ? -2.689 4.143 4.733 1.00 90.06 101 LEU A N 1
ATOM 769 C CA . LEU A 1 101 ? -2.606 3.020 3.797 1.00 90.06 101 LEU A CA 1
ATOM 770 C C . LEU A 1 101 ? -3.744 2.024 4.009 1.00 90.06 101 LEU A C 1
ATOM 772 O O . LEU A 1 101 ? -4.320 1.569 3.025 1.00 90.06 101 LEU A O 1
ATOM 776 N N . LEU A 1 102 ? -4.119 1.721 5.254 1.00 87.56 102 LEU A N 1
ATOM 777 C CA . LEU A 1 102 ? -5.284 0.881 5.530 1.00 87.56 102 LEU A CA 1
ATOM 778 C C . LEU A 1 102 ? -6.552 1.521 4.958 1.00 87.56 102 LEU A C 1
ATOM 780 O O . LEU A 1 102 ? -7.296 0.868 4.234 1.00 87.56 102 LEU A O 1
ATOM 784 N N . CYS A 1 103 ? -6.745 2.823 5.190 1.00 89.00 103 CYS A N 1
ATOM 785 C CA . CYS A 1 103 ? -7.888 3.555 4.652 1.00 89.00 103 CYS A CA 1
ATOM 786 C C . CYS A 1 103 ? -7.896 3.558 3.109 1.00 89.00 103 CYS A C 1
ATOM 788 O O . CYS A 1 103 ? -8.929 3.284 2.495 1.00 89.00 103 CYS A O 1
ATOM 790 N N . ILE A 1 104 ? -6.740 3.799 2.474 1.00 92.50 104 ILE A N 1
ATOM 791 C CA . ILE A 1 104 ? -6.574 3.736 1.011 1.00 92.50 104 ILE A CA 1
ATOM 792 C C . ILE A 1 104 ? -6.912 2.340 0.488 1.00 92.50 104 ILE A C 1
ATOM 794 O O . ILE A 1 104 ? -7.608 2.219 -0.519 1.00 92.50 104 ILE A O 1
ATOM 798 N N . LEU A 1 105 ? -6.433 1.291 1.152 1.00 91.06 105 LEU A N 1
ATOM 799 C CA . LEU A 1 105 ? -6.667 -0.086 0.746 1.00 91.06 105 LEU A CA 1
ATOM 800 C C . LEU A 1 105 ? -8.156 -0.444 0.845 1.00 91.06 105 LEU A C 1
ATOM 802 O O . LEU A 1 105 ? -8.721 -0.949 -0.121 1.00 91.06 105 LEU A O 1
ATOM 806 N N . GLU A 1 106 ? -8.805 -0.139 1.969 1.00 87.31 106 GLU A N 1
ATOM 807 C CA . GLU A 1 106 ? -10.231 -0.405 2.191 1.00 87.31 106 GLU A CA 1
ATOM 808 C C . GLU A 1 106 ? -11.117 0.330 1.178 1.00 87.31 106 GLU A C 1
ATOM 810 O O . GLU A 1 106 ? -11.934 -0.292 0.493 1.00 87.31 106 GLU A O 1
ATOM 815 N N . ILE A 1 107 ? -10.911 1.643 1.014 1.00 88.50 107 ILE A N 1
ATOM 816 C CA . ILE A 1 107 ? -11.649 2.452 0.036 1.00 88.50 107 ILE A CA 1
ATOM 817 C C . ILE A 1 107 ? -11.342 1.991 -1.395 1.00 88.50 107 ILE A C 1
ATOM 819 O O . ILE A 1 107 ? -12.253 1.879 -2.215 1.00 88.50 107 ILE A O 1
ATOM 823 N N . GLY A 1 108 ? -10.077 1.711 -1.711 1.00 90.19 108 GLY A N 1
ATOM 824 C CA . GLY A 1 108 ? -9.641 1.300 -3.042 1.00 90.19 108 GLY A CA 1
ATOM 825 C C . GLY A 1 108 ? -10.239 -0.042 -3.460 1.00 90.19 108 GLY A C 1
ATOM 826 O O . GLY A 1 108 ? -10.797 -0.155 -4.554 1.00 90.19 108 GLY A O 1
ATOM 827 N N . MET A 1 109 ? -10.201 -1.037 -2.570 1.00 89.19 109 MET A N 1
ATOM 828 C CA . MET A 1 109 ? -10.821 -2.345 -2.801 1.00 89.19 109 MET A CA 1
ATOM 829 C C . MET A 1 109 ? -12.335 -2.222 -2.956 1.00 89.19 109 MET A C 1
ATOM 831 O O . MET A 1 109 ? -12.913 -2.824 -3.862 1.00 89.19 109 MET A O 1
ATOM 835 N N . PHE A 1 110 ? -12.969 -1.372 -2.144 1.00 85.00 110 PHE A N 1
ATOM 836 C CA . PHE A 1 110 ? -14.390 -1.083 -2.271 1.00 85.00 110 PHE A CA 1
ATOM 837 C C . PHE A 1 110 ? -14.735 -0.448 -3.629 1.00 85.00 110 PHE A C 1
ATOM 839 O O . PHE A 1 110 ? -15.621 -0.945 -4.326 1.00 85.00 110 PHE A O 1
ATOM 846 N N . ILE A 1 111 ? -14.021 0.603 -4.053 1.00 84.94 111 ILE A N 1
ATOM 847 C CA . ILE A 1 111 ? -14.257 1.268 -5.347 1.00 84.94 111 ILE A CA 1
ATOM 848 C C . ILE A 1 111 ? -14.057 0.287 -6.506 1.00 84.94 111 ILE A C 1
ATOM 850 O O . ILE A 1 111 ? -14.866 0.260 -7.437 1.00 84.94 111 ILE A O 1
ATOM 854 N N . GLY A 1 112 ? -12.990 -0.514 -6.457 1.00 81.19 112 GLY A N 1
ATOM 855 C CA . GLY A 1 112 ? -12.671 -1.483 -7.500 1.00 81.19 112 GLY A CA 1
ATOM 856 C C . GLY A 1 112 ? -13.691 -2.618 -7.598 1.00 81.19 112 GLY A C 1
ATOM 857 O O . GLY A 1 112 ? -14.038 -3.030 -8.698 1.00 81.19 112 GLY A O 1
ATOM 858 N N . SER A 1 113 ? -14.285 -3.043 -6.485 1.00 78.31 113 SER A N 1
ATOM 859 C CA . SER A 1 113 ? -15.306 -4.096 -6.496 1.00 78.31 113 SER A CA 1
ATOM 860 C C . SER A 1 113 ? -16.535 -3.755 -7.350 1.00 78.31 113 SER A C 1
ATOM 862 O O . SER A 1 113 ? -17.262 -4.642 -7.797 1.00 78.31 113 SER A O 1
ATOM 864 N N . GLY A 1 114 ? -16.787 -2.464 -7.596 1.00 60.16 114 GLY A N 1
ATOM 865 C CA . GLY A 1 114 ? -17.935 -2.003 -8.371 1.00 60.16 114 GLY A CA 1
ATOM 866 C C . GLY A 1 114 ? -19.284 -2.257 -7.691 1.00 60.16 114 GLY A C 1
ATOM 867 O O . GLY A 1 114 ? -20.316 -1.901 -8.269 1.00 60.16 114 GLY A O 1
ATOM 868 N N . TYR A 1 115 ? -19.302 -2.822 -6.474 1.00 57.25 115 TYR A N 1
ATOM 869 C CA . TYR A 1 115 ? -20.520 -2.975 -5.691 1.00 57.25 115 TYR A CA 1
ATOM 870 C C . TYR A 1 115 ? -21.116 -1.593 -5.435 1.00 57.25 115 TYR A C 1
ATOM 872 O O . TYR A 1 115 ? -20.517 -0.713 -4.816 1.00 57.25 115 TYR A O 1
ATOM 880 N N . ARG A 1 116 ? -22.350 -1.398 -5.905 1.00 45.75 116 ARG A N 1
ATOM 881 C CA . ARG A 1 116 ? -23.117 -0.166 -5.680 1.00 45.75 116 ARG A CA 1
ATOM 882 C C . ARG A 1 116 ? -23.601 -0.006 -4.227 1.00 45.75 116 ARG A C 1
ATOM 884 O O . ARG A 1 116 ? -24.315 0.951 -3.943 1.00 45.75 116 ARG A O 1
ATOM 891 N N . ALA A 1 117 ? -23.189 -0.873 -3.300 1.00 35.84 117 ALA A N 1
ATOM 892 C CA . ALA A 1 117 ? -23.669 -0.889 -1.921 1.00 35.84 117 ALA A CA 1
ATOM 893 C C . ALA A 1 117 ? -22.527 -1.055 -0.891 1.00 35.84 117 ALA A C 1
ATOM 895 O O . ALA A 1 117 ? -22.177 -2.148 -0.480 1.00 35.84 117 ALA A O 1
ATOM 896 N N . LYS A 1 118 ? -21.938 0.091 -0.526 1.00 38.88 118 LYS A N 1
ATOM 897 C CA . LYS A 1 118 ? -21.827 0.650 0.837 1.00 38.88 118 LYS A CA 1
ATOM 898 C C . LYS A 1 118 ? -21.190 -0.175 1.983 1.00 38.88 118 LYS A C 1
ATOM 900 O O . LYS A 1 118 ? -21.878 -0.965 2.611 1.00 38.88 118 LYS A O 1
ATOM 905 N N . LEU A 1 119 ? -19.943 0.195 2.349 1.00 44.50 119 LEU A N 1
ATOM 906 C CA . LEU A 1 119 ? -19.542 0.843 3.624 1.00 44.50 119 LEU A CA 1
ATOM 907 C C . LEU A 1 119 ? -18.507 0.307 4.661 1.00 44.50 119 LEU A C 1
ATOM 909 O O . LEU A 1 119 ? -18.942 -0.200 5.687 1.00 44.50 119 LEU A O 1
ATOM 913 N N . PHE A 1 120 ? -17.185 0.580 4.499 1.00 33.28 120 PHE A N 1
ATOM 914 C CA . PHE A 1 120 ? -16.217 1.528 5.128 1.00 33.28 120 PHE A CA 1
ATOM 915 C C . PHE A 1 120 ? -14.944 1.644 4.248 1.00 33.28 120 PHE A C 1
ATOM 917 O O . PHE A 1 120 ? -14.708 0.849 3.359 1.00 33.28 120 PHE A O 1
ATOM 924 N N . ALA A 1 121 ? -14.120 2.686 4.347 1.00 57.66 121 ALA A N 1
ATOM 925 C CA . ALA A 1 121 ? -14.511 3.915 3.686 1.00 57.66 121 ALA A CA 1
ATOM 926 C C . ALA A 1 121 ? -15.754 4.585 4.275 1.00 57.66 121 ALA A C 1
ATOM 928 O O . ALA A 1 121 ? -16.509 5.140 3.500 1.00 57.66 121 ALA A O 1
ATOM 929 N N . ALA A 1 122 ? -16.074 4.497 5.580 1.00 61.66 122 ALA A N 1
ATOM 930 C CA . ALA A 1 122 ? -17.495 4.665 5.927 1.00 61.66 122 ALA A CA 1
ATOM 931 C C . ALA A 1 122 ? -17.926 6.015 6.343 1.00 61.66 122 ALA A C 1
ATOM 933 O O . ALA A 1 122 ? -19.077 6.349 6.093 1.00 61.66 122 ALA A O 1
ATOM 934 N N . ALA A 1 123 ? -17.025 6.814 6.884 1.00 63.88 123 ALA A N 1
ATOM 935 C CA . ALA A 1 123 ? -17.277 8.233 6.860 1.00 63.88 123 ALA A CA 1
ATOM 936 C C . ALA A 1 123 ? -17.556 8.653 5.403 1.00 63.88 123 ALA A C 1
ATOM 938 O O . ALA A 1 123 ? -18.660 9.105 5.113 1.00 63.88 123 ALA A O 1
ATOM 939 N N . ALA A 1 124 ? -16.646 8.333 4.472 1.00 69.94 124 ALA A N 1
ATOM 940 C CA . ALA A 1 124 ? -16.785 8.656 3.051 1.00 69.94 124 ALA A CA 1
ATOM 941 C C . ALA A 1 124 ? -18.052 8.087 2.389 1.00 69.94 124 ALA A C 1
ATOM 943 O O . ALA A 1 124 ? -18.840 8.837 1.830 1.00 69.94 124 ALA A O 1
ATOM 944 N N . ILE A 1 125 ? -18.306 6.785 2.458 1.00 71.31 125 ILE A N 1
ATOM 945 C CA . ILE A 1 125 ? -19.449 6.161 1.804 1.00 71.31 125 ILE A CA 1
ATOM 946 C C . ILE A 1 125 ? -20.757 6.504 2.542 1.00 71.31 125 ILE A C 1
ATOM 948 O O . ILE A 1 125 ? -21.804 6.555 1.905 1.00 71.31 125 ILE A O 1
ATOM 952 N N . SER A 1 126 ? -20.737 6.829 3.846 1.00 73.12 126 SER A N 1
ATOM 953 C CA . SER A 1 126 ? -21.968 7.163 4.573 1.00 73.12 126 SER A CA 1
ATOM 954 C C . SER A 1 126 ? -22.462 8.533 4.176 1.00 73.12 126 SER A C 1
ATOM 956 O O . SER A 1 126 ? -23.620 8.827 4.432 1.00 73.12 126 SER A O 1
ATOM 958 N N . VAL A 1 127 ? -21.628 9.342 3.521 1.00 76.62 127 VAL A N 1
ATOM 959 C CA . VAL A 1 127 ? -21.994 10.651 2.978 1.00 76.62 127 VAL A CA 1
ATOM 960 C C . VAL A 1 127 ? -22.041 10.678 1.449 1.00 76.62 127 VAL A C 1
ATOM 962 O O . VAL A 1 127 ? -22.409 11.704 0.881 1.00 76.62 127 VAL A O 1
ATOM 965 N N . SER A 1 128 ? -21.738 9.556 0.786 1.00 80.38 128 SER A N 1
ATOM 966 C CA . SER A 1 128 ? -21.709 9.434 -0.676 1.00 80.38 128 SER A CA 1
ATOM 967 C C . SER A 1 128 ? -22.926 8.703 -1.238 1.00 80.38 128 SER A C 1
ATOM 969 O O . SER A 1 128 ? -23.399 7.703 -0.699 1.00 80.38 128 SER A O 1
ATOM 971 N N . LYS A 1 129 ? -23.393 9.165 -2.396 1.00 80.19 129 LYS A N 1
ATOM 972 C CA . LYS A 1 129 ? -24.496 8.575 -3.171 1.00 80.19 129 LYS A CA 1
ATOM 973 C C . LYS A 1 129 ? -24.024 7.764 -4.377 1.00 80.19 129 LYS A C 1
ATOM 975 O O . LYS A 1 129 ? -24.821 7.068 -5.001 1.00 80.19 129 LYS A O 1
ATOM 980 N N . SER A 1 130 ? -22.747 7.872 -4.736 1.00 81.75 130 SER A N 1
ATOM 981 C CA . SER A 1 130 ? -22.165 7.267 -5.936 1.00 81.75 130 SER A CA 1
ATOM 982 C C . SER A 1 130 ? -20.692 6.904 -5.730 1.00 81.75 130 SER A C 1
ATOM 984 O O . SER A 1 130 ? -20.030 7.464 -4.859 1.00 81.75 130 SER A O 1
ATOM 986 N N . LEU A 1 131 ? -20.150 5.999 -6.557 1.00 80.44 131 LEU A N 1
ATOM 987 C CA . LEU A 1 131 ? -18.728 5.616 -6.507 1.00 80.44 131 LEU A CA 1
ATOM 988 C C . LEU A 1 131 ? -17.779 6.799 -6.761 1.00 80.44 131 LEU A C 1
ATOM 990 O O . LEU A 1 131 ? -16.707 6.853 -6.169 1.00 80.44 131 LEU A O 1
ATOM 994 N N . SER A 1 132 ? -18.176 7.771 -7.588 1.00 83.50 132 SER A N 1
ATOM 995 C CA . SER A 1 132 ? -17.401 9.001 -7.787 1.00 83.50 132 SER A CA 1
ATOM 996 C C . SER A 1 132 ? -17.339 9.852 -6.522 1.00 83.50 132 SER A C 1
ATOM 998 O O . SER A 1 132 ? -16.278 10.363 -6.182 1.00 83.50 132 SER A O 1
ATOM 1000 N N . GLU A 1 133 ? -18.452 9.974 -5.791 1.00 84.06 133 GLU A N 1
ATOM 1001 C CA . GLU A 1 133 ? -18.458 10.671 -4.501 1.00 84.06 133 GLU A CA 1
ATOM 1002 C C . GLU A 1 133 ? -17.633 9.909 -3.458 1.00 84.06 133 GLU A C 1
ATOM 1004 O O . GLU A 1 133 ? -16.946 10.535 -2.664 1.00 84.06 133 GLU A O 1
ATOM 1009 N N . VAL A 1 134 ? -17.632 8.570 -3.473 1.00 85.06 134 VAL A N 1
ATOM 1010 C CA . VAL A 1 134 ? -16.743 7.767 -2.609 1.00 85.06 134 VAL A CA 1
ATOM 1011 C C . VAL A 1 134 ? -15.276 8.034 -2.931 1.00 85.06 134 VAL A C 1
ATOM 1013 O O . VAL A 1 134 ? -14.504 8.257 -2.007 1.00 85.06 134 VAL A O 1
ATOM 1016 N N . ALA A 1 135 ? -14.900 8.078 -4.211 1.00 86.38 135 ALA A N 1
ATOM 1017 C CA . ALA A 1 135 ? -13.542 8.425 -4.624 1.00 86.38 135 ALA A CA 1
ATOM 1018 C C . ALA A 1 135 ? -13.137 9.833 -4.154 1.00 86.38 135 ALA A C 1
ATOM 1020 O O . ALA A 1 135 ? -12.012 10.027 -3.720 1.00 86.38 135 ALA A O 1
ATOM 1021 N N . MET A 1 136 ? -14.043 10.812 -4.177 1.00 84.69 136 MET A N 1
ATOM 1022 C CA . MET A 1 136 ? -13.742 12.173 -3.713 1.00 84.69 136 MET A CA 1
ATOM 1023 C C . MET A 1 136 ? -13.710 12.286 -2.181 1.00 84.69 136 MET A C 1
ATOM 1025 O O . MET A 1 136 ? -12.748 12.787 -1.607 1.00 84.69 136 MET A O 1
ATOM 1029 N N . ASN A 1 137 ? -14.751 11.803 -1.504 1.00 85.62 137 ASN A N 1
ATOM 1030 C CA . ASN A 1 137 ? -14.901 11.901 -0.049 1.00 85.62 137 ASN A CA 1
ATOM 1031 C C . ASN A 1 137 ? -13.961 10.940 0.697 1.00 85.62 137 ASN A C 1
ATOM 1033 O O . ASN A 1 137 ? -13.640 11.161 1.864 1.00 85.62 137 ASN A O 1
ATOM 1037 N N . GLY A 1 138 ? -13.515 9.871 0.033 1.00 87.25 138 GLY A N 1
ATOM 1038 C CA . GLY A 1 138 ? -12.546 8.908 0.549 1.00 87.25 138 GLY A CA 1
ATOM 1039 C C . GLY A 1 138 ? -11.195 9.545 0.840 1.00 87.25 138 GLY A C 1
ATOM 1040 O O . GLY A 1 138 ? -10.598 9.243 1.868 1.00 87.25 138 GLY A O 1
ATOM 1041 N N . VAL A 1 139 ? -10.759 10.484 -0.004 1.00 90.56 139 VAL A N 1
ATOM 1042 C CA . VAL A 1 139 ? -9.496 11.218 0.180 1.00 90.56 139 VAL A CA 1
ATOM 1043 C C . VAL A 1 139 ? -9.475 11.933 1.531 1.00 90.56 139 VAL A C 1
ATOM 1045 O O . VAL A 1 139 ? -8.470 11.892 2.234 1.00 90.56 139 VAL A O 1
ATOM 1048 N N . GLU A 1 140 ? -10.614 12.486 1.961 1.00 88.69 140 GLU A N 1
ATOM 1049 C CA . GLU A 1 140 ? -10.708 13.115 3.279 1.00 88.69 140 GLU A CA 1
ATOM 1050 C C . GLU A 1 140 ? -10.493 12.122 4.419 1.00 88.69 140 GLU A C 1
ATOM 1052 O O . GLU A 1 140 ? -9.821 12.436 5.399 1.00 88.69 140 GLU A O 1
ATOM 1057 N N . SER A 1 141 ? -11.015 10.901 4.279 1.00 89.06 141 SER A N 1
ATOM 1058 C CA . SER A 1 141 ? -10.811 9.852 5.283 1.00 89.06 141 SER A CA 1
ATOM 1059 C C . SER A 1 141 ? -9.326 9.498 5.416 1.00 89.06 141 SER A C 1
ATOM 1061 O O . SER A 1 141 ? -8.851 9.306 6.532 1.00 89.06 141 SER A O 1
ATOM 1063 N N . VAL A 1 142 ? -8.580 9.504 4.305 1.00 91.31 142 VAL A N 1
ATOM 1064 C CA . VAL A 1 142 ? -7.124 9.283 4.288 1.00 91.31 142 VAL A CA 1
ATOM 1065 C C . VAL A 1 142 ? -6.384 10.419 4.999 1.00 91.31 142 VAL A C 1
ATOM 1067 O O . VAL A 1 142 ? -5.559 10.154 5.872 1.00 91.31 142 VAL A O 1
ATOM 1070 N N . SER A 1 143 ? -6.720 11.678 4.704 1.00 91.38 143 SER A N 1
ATOM 1071 C CA . SER A 1 143 ? -6.136 12.845 5.381 1.00 91.38 143 SER A CA 1
ATOM 1072 C C . SER A 1 143 ? -6.417 12.861 6.886 1.00 91.38 143 SER A C 1
ATOM 1074 O O . SER A 1 143 ? -5.528 13.163 7.681 1.00 91.38 143 SER A O 1
ATOM 1076 N N . VAL A 1 144 ? -7.654 12.561 7.307 1.00 89.75 144 VAL A N 1
ATOM 1077 C CA . VAL A 1 144 ? -8.016 12.463 8.735 1.00 89.75 144 VAL A CA 1
ATOM 1078 C C . VAL A 1 144 ? -7.257 11.316 9.405 1.00 89.75 144 VAL A C 1
ATOM 1080 O O . VAL A 1 144 ? -6.704 11.517 10.483 1.00 89.75 144 VAL A O 1
ATOM 1083 N N . ALA A 1 145 ? -7.172 10.141 8.771 1.00 90.31 145 ALA A N 1
ATOM 1084 C CA . ALA A 1 145 ? -6.440 8.992 9.306 1.00 90.31 145 ALA A CA 1
ATOM 1085 C C . ALA A 1 145 ? -4.939 9.280 9.474 1.00 90.31 145 ALA A C 1
ATOM 1087 O O . ALA A 1 145 ? -4.353 8.922 10.497 1.00 90.31 145 ALA A O 1
ATOM 1088 N N . PHE A 1 146 ? -4.328 9.980 8.512 1.00 90.81 146 PHE A N 1
ATOM 1089 C CA . PHE A 1 146 ? -2.934 10.407 8.610 1.00 90.81 146 PHE A CA 1
ATOM 1090 C C . PHE A 1 146 ? -2.724 11.366 9.791 1.00 90.81 146 PHE A C 1
ATOM 1092 O O . PHE A 1 146 ? -1.898 11.098 10.664 1.00 90.81 146 PHE A O 1
ATOM 1099 N N . ARG A 1 147 ? -3.517 12.446 9.879 1.00 91.62 147 ARG A N 1
ATOM 1100 C CA . ARG A 1 147 ? -3.447 13.427 10.982 1.00 91.62 147 ARG A CA 1
ATOM 1101 C C . ARG A 1 147 ? -3.676 12.782 12.348 1.00 91.62 147 ARG A C 1
ATOM 1103 O O . ARG A 1 147 ? -2.946 13.075 13.293 1.00 91.62 147 ARG A O 1
ATOM 1110 N N . LEU A 1 148 ? -4.648 11.874 12.434 1.00 90.00 148 LEU A N 1
ATOM 1111 C CA . LEU A 1 148 ? -4.937 11.092 13.632 1.00 90.00 148 LEU A CA 1
ATOM 1112 C C . LEU A 1 148 ? -3.700 10.311 14.085 1.00 90.00 148 LEU A C 1
ATOM 1114 O O . LEU A 1 148 ? -3.311 10.407 15.246 1.00 90.00 148 LEU A O 1
ATOM 1118 N N . GLY A 1 149 ? -3.055 9.578 13.177 1.00 89.44 149 GLY A N 1
ATOM 1119 C CA . GLY A 1 149 ? -1.871 8.796 13.517 1.00 89.44 149 GLY A CA 1
ATOM 1120 C C . GLY A 1 149 ? -0.663 9.654 13.906 1.00 89.44 149 GLY A C 1
ATOM 1121 O O . GLY A 1 149 ? 0.064 9.281 14.824 1.00 89.44 149 GLY A O 1
ATOM 1122 N N . ILE A 1 150 ? -0.473 10.829 13.288 1.00 90.69 150 ILE A N 1
ATOM 1123 C CA . ILE A 1 150 ? 0.558 11.795 13.714 1.00 90.69 150 ILE A CA 1
ATOM 1124 C C . ILE A 1 150 ? 0.291 12.251 15.147 1.00 90.69 150 ILE A C 1
ATOM 1126 O O . ILE A 1 150 ? 1.190 12.209 15.985 1.00 90.69 150 ILE A O 1
ATOM 1130 N N . HIS A 1 151 ? -0.947 12.647 15.439 1.00 91.69 151 HIS A N 1
ATOM 1131 C CA . HIS A 1 151 ? -1.327 13.135 16.758 1.00 91.69 151 HIS A CA 1
ATOM 1132 C C . HIS A 1 151 ? -1.182 12.051 17.838 1.00 91.69 151 HIS A C 1
ATOM 1134 O O . HIS A 1 151 ? -0.601 12.296 18.896 1.00 91.69 151 HIS A O 1
ATOM 1140 N N . VAL A 1 152 ? -1.650 10.828 17.563 1.00 90.38 152 VAL A N 1
ATOM 1141 C CA . VAL A 1 152 ? -1.490 9.674 18.464 1.00 90.38 152 VAL A CA 1
ATOM 1142 C C . VAL A 1 152 ? -0.014 9.390 18.727 1.00 90.38 152 VAL A C 1
ATOM 1144 O O . VAL A 1 152 ? 0.370 9.186 19.882 1.00 90.38 152 VAL A O 1
ATOM 1147 N N . ASN A 1 153 ? 0.824 9.442 17.690 1.00 88.12 153 ASN A N 1
ATOM 1148 C CA . ASN A 1 153 ? 2.262 9.269 17.832 1.00 88.12 153 ASN A CA 1
ATOM 1149 C C . ASN A 1 153 ? 2.885 10.355 18.724 1.00 88.12 153 ASN A C 1
ATOM 1151 O O . ASN A 1 153 ? 3.621 10.037 19.653 1.00 88.12 153 ASN A O 1
ATOM 1155 N N . GLU A 1 154 ? 2.563 11.631 18.496 1.00 88.75 154 GLU A N 1
ATOM 1156 C CA . GLU A 1 154 ? 3.081 12.739 19.309 1.00 88.75 154 GLU A CA 1
ATOM 1157 C C . GLU A 1 154 ? 2.699 12.622 20.787 1.00 88.75 154 GLU A C 1
ATOM 1159 O O . GLU A 1 154 ? 3.534 12.862 21.662 1.00 88.75 154 GLU A O 1
ATOM 1164 N N . VAL A 1 155 ? 1.446 12.264 21.078 1.00 91.38 155 VAL A N 1
ATOM 1165 C CA . VAL A 1 155 ? 0.988 12.050 22.457 1.00 91.38 155 VAL A CA 1
ATOM 1166 C C . VAL A 1 155 ? 1.724 10.870 23.085 1.00 91.38 155 VAL A C 1
ATOM 1168 O O . VAL A 1 155 ? 2.174 10.968 24.225 1.00 91.38 155 VAL A O 1
ATOM 1171 N N . SER A 1 156 ? 1.908 9.783 22.338 1.00 89.94 156 SER A N 1
ATOM 1172 C CA . SER A 1 156 ? 2.539 8.559 22.838 1.00 89.94 156 SER A CA 1
ATOM 1173 C C . SER A 1 156 ? 4.035 8.742 23.112 1.00 89.94 156 SER A C 1
ATOM 1175 O O . SER A 1 156 ? 4.497 8.360 24.184 1.00 89.94 156 SER A O 1
ATOM 1177 N N . GLU A 1 157 ? 4.772 9.430 22.234 1.00 86.81 157 GLU A N 1
ATOM 1178 C CA . GLU A 1 157 ? 6.196 9.764 22.433 1.00 86.81 157 GLU A CA 1
ATOM 1179 C C . GLU A 1 157 ? 6.439 10.649 23.668 1.00 86.81 157 GLU A C 1
ATOM 1181 O O . GLU A 1 157 ? 7.489 10.565 24.305 1.00 86.81 157 GLU A O 1
ATOM 1186 N N . ARG A 1 158 ? 5.466 11.491 24.054 1.00 89.56 158 ARG A N 1
ATOM 1187 C CA . ARG A 1 158 ? 5.546 12.281 25.299 1.00 89.56 158 ARG A CA 1
ATOM 1188 C C . ARG A 1 158 ? 5.367 11.424 26.553 1.00 89.56 158 ARG A C 1
ATOM 1190 O O . ARG A 1 158 ? 5.803 11.839 27.626 1.00 89.56 158 ARG A O 1
ATOM 1197 N N . LEU A 1 159 ? 4.697 10.277 26.438 1.00 90.31 159 LEU A N 1
ATOM 1198 C CA . LEU A 1 159 ? 4.438 9.363 27.552 1.00 90.31 159 LEU A CA 1
ATOM 1199 C C . LEU A 1 159 ? 5.570 8.351 27.729 1.00 90.31 159 LEU A C 1
ATOM 1201 O O . LEU A 1 159 ? 6.005 8.118 28.856 1.00 90.31 159 LEU A O 1
ATOM 1205 N N . GLU A 1 160 ? 6.039 7.755 26.634 1.00 88.62 160 GLU A N 1
ATOM 1206 C CA . GLU A 1 160 ? 7.157 6.815 26.625 1.00 88.62 160 GLU A CA 1
ATOM 1207 C C . GLU A 1 160 ? 7.871 6.884 25.269 1.00 88.62 160 GLU A C 1
ATOM 1209 O O . GLU A 1 160 ? 7.276 6.600 24.231 1.00 88.62 160 GLU A O 1
ATOM 1214 N N . SER A 1 161 ? 9.147 7.278 25.283 1.00 81.88 161 SER A N 1
ATOM 1215 C CA . SER A 1 161 ? 9.969 7.364 24.073 1.00 81.88 161 SER A CA 1
ATOM 1216 C C . SER A 1 161 ? 10.315 5.976 23.546 1.00 81.88 161 SER A C 1
ATOM 1218 O O . SER A 1 161 ? 10.633 5.081 24.336 1.00 81.88 161 SER A O 1
ATOM 1220 N N . ARG A 1 162 ? 10.367 5.818 22.222 1.00 75.69 162 ARG A N 1
ATOM 1221 C CA . ARG A 1 162 ? 10.831 4.571 21.590 1.00 75.69 162 ARG A CA 1
ATOM 1222 C C . ARG A 1 162 ? 12.288 4.244 21.936 1.00 75.69 162 ARG A C 1
ATOM 1224 O O . ARG A 1 162 ? 13.105 5.131 22.195 1.00 75.69 162 ARG A O 1
ATOM 1231 N N . HIS A 1 163 ? 12.620 2.952 21.902 1.00 69.94 163 HIS A N 1
ATOM 1232 C CA . HIS A 1 163 ? 13.997 2.488 22.074 1.00 69.94 163 HIS A CA 1
ATOM 1233 C C . HIS A 1 163 ? 14.877 2.955 20.908 1.00 69.94 163 HIS A C 1
ATOM 1235 O O . HIS A 1 163 ? 14.444 3.005 19.757 1.00 69.94 163 HIS A O 1
ATOM 1241 N N . GLN A 1 164 ? 16.137 3.287 21.202 1.00 61.38 164 GLN A N 1
ATOM 1242 C CA . GLN A 1 164 ? 17.097 3.780 20.201 1.00 61.38 164 GLN A CA 1
ATOM 1243 C C . GLN A 1 164 ? 17.515 2.712 19.178 1.00 61.38 164 GLN A C 1
ATOM 1245 O O . GLN A 1 164 ? 18.052 3.054 18.129 1.00 61.38 164 GLN A O 1
ATOM 1250 N N . ASP A 1 165 ? 17.286 1.434 19.481 1.00 60.03 165 ASP A N 1
ATOM 1251 C CA . ASP A 1 165 ? 17.613 0.288 18.627 1.00 60.03 165 ASP A CA 1
ATOM 1252 C C . ASP A 1 165 ? 16.540 -0.009 17.562 1.00 60.03 165 ASP A C 1
ATOM 1254 O O . ASP A 1 165 ? 16.707 -0.933 16.768 1.00 60.03 165 ASP A O 1
ATOM 1258 N N . GLY A 1 166 ? 15.451 0.769 17.532 1.00 57.69 166 GLY A N 1
ATOM 1259 C CA . GLY A 1 166 ? 14.340 0.578 16.599 1.00 57.69 166 GLY A CA 1
ATOM 1260 C C . GLY A 1 166 ? 13.398 -0.568 16.977 1.00 57.69 166 GLY A C 1
ATOM 1261 O O . GLY A 1 166 ? 12.516 -0.905 16.190 1.00 57.69 166 GLY A O 1
ATOM 1262 N N . THR A 1 167 ? 13.551 -1.175 18.161 1.00 65.06 167 THR A N 1
ATOM 1263 C CA . THR A 1 167 ? 12.638 -2.228 18.618 1.00 65.06 167 THR A CA 1
ATOM 1264 C C . THR A 1 167 ? 11.299 -1.655 19.080 1.00 65.06 167 THR A C 1
ATOM 1266 O O . THR A 1 167 ? 11.217 -0.689 19.844 1.00 65.06 167 THR A O 1
ATOM 1269 N N . TYR A 1 168 ? 10.224 -2.283 18.603 1.00 68.00 168 TYR A N 1
ATOM 1270 C CA . TYR A 1 168 ? 8.851 -1.892 18.887 1.00 68.00 168 TYR A CA 1
ATOM 1271 C C . TYR A 1 168 ? 8.269 -2.717 20.025 1.00 68.00 168 TYR A C 1
ATOM 1273 O O . TYR A 1 168 ? 8.015 -3.914 19.878 1.00 68.00 168 TYR A O 1
ATOM 1281 N N . ASP A 1 169 ? 8.001 -2.063 21.152 1.00 81.50 169 ASP A N 1
ATOM 1282 C CA . ASP A 1 169 ? 7.167 -2.653 22.185 1.00 81.50 169 ASP A CA 1
ATOM 1283 C C . ASP A 1 169 ? 5.686 -2.373 21.901 1.00 81.50 169 ASP A C 1
ATOM 1285 O O . ASP A 1 169 ? 5.296 -1.273 21.507 1.00 81.50 169 ASP A O 1
ATOM 1289 N N . SER A 1 170 ? 4.845 -3.382 22.121 1.00 87.62 170 SER A N 1
ATOM 1290 C CA . SER A 1 170 ? 3.403 -3.234 21.952 1.00 87.62 170 SER A CA 1
ATOM 1291 C C . SER A 1 170 ? 2.777 -2.397 23.070 1.00 87.62 170 SER A C 1
ATOM 1293 O O . SER A 1 170 ? 3.015 -2.641 24.258 1.00 87.62 170 SER A O 1
ATOM 1295 N N . TRP A 1 171 ? 1.909 -1.467 22.675 1.00 90.06 171 TRP A N 1
ATOM 1296 C CA . TRP A 1 171 ? 1.082 -0.645 23.560 1.00 90.06 171 TRP A CA 1
ATOM 1297 C C . TRP A 1 171 ? -0.201 -1.353 24.016 1.00 90.06 171 TRP A C 1
ATOM 1299 O O . TRP A 1 171 ? -0.981 -0.777 24.778 1.00 90.06 171 TRP A O 1
ATOM 1309 N N . ALA A 1 172 ? -0.455 -2.587 23.563 1.00 90.38 172 ALA A N 1
ATOM 1310 C CA . ALA A 1 172 ? -1.654 -3.337 23.920 1.00 90.38 172 ALA A CA 1
ATOM 1311 C C . ALA A 1 172 ? -1.412 -4.851 24.016 1.00 90.38 172 ALA A C 1
ATOM 1313 O O . ALA A 1 172 ? -0.720 -5.452 23.200 1.00 90.38 172 ALA A O 1
ATOM 1314 N N . TYR A 1 173 ? -2.034 -5.494 24.999 1.00 91.62 173 TYR A N 1
ATOM 1315 C CA . TYR A 1 173 ? -2.038 -6.947 25.159 1.00 91.62 173 TYR A CA 1
ATOM 1316 C C . TYR A 1 173 ? -3.471 -7.453 25.184 1.00 91.62 173 TYR A C 1
ATOM 1318 O O . TYR A 1 173 ? -4.304 -6.902 25.902 1.00 91.62 173 TYR A O 1
ATOM 1326 N N . VAL A 1 174 ? -3.735 -8.537 24.462 1.00 90.31 174 VAL A N 1
ATOM 1327 C CA . VAL A 1 174 ? -4.997 -9.271 24.563 1.00 90.31 174 VAL A CA 1
ATOM 1328 C C . VAL A 1 174 ? -4.851 -10.370 25.611 1.00 90.31 174 VAL A C 1
ATOM 1330 O O . VAL A 1 174 ? -3.877 -11.124 25.596 1.00 90.31 174 VAL A O 1
ATOM 1333 N N . LEU A 1 175 ? -5.801 -10.453 26.539 1.00 92.38 175 LEU A N 1
ATOM 1334 C CA . LEU A 1 175 ? -5.872 -11.468 27.586 1.00 92.38 175 LEU A CA 1
ATOM 1335 C C . LEU A 1 175 ? -7.084 -12.368 27.364 1.00 92.38 175 LEU A C 1
ATOM 1337 O O . LEU A 1 175 ? -8.153 -11.894 26.995 1.00 92.38 175 LEU A O 1
ATOM 1341 N N . THR A 1 176 ? -6.942 -13.657 27.662 1.00 90.31 176 THR A N 1
ATOM 1342 C CA . THR A 1 176 ? -8.039 -14.635 27.618 1.00 90.31 176 THR A CA 1
ATOM 1343 C C . THR A 1 176 ? -8.188 -15.349 28.960 1.00 90.31 176 THR A C 1
ATOM 1345 O O . THR A 1 176 ? -7.224 -15.512 29.715 1.00 90.31 176 THR A O 1
ATOM 1348 N N . GLY A 1 177 ? -9.413 -15.780 29.273 1.00 85.56 177 GLY A N 1
ATOM 1349 C CA . GLY A 1 177 ? -9.719 -16.536 30.496 1.00 85.56 177 GLY A CA 1
ATOM 1350 C C . GLY A 1 177 ? -9.906 -15.695 31.766 1.00 85.56 177 GLY A C 1
ATOM 1351 O O . GLY A 1 177 ? -10.078 -16.262 32.843 1.00 85.56 177 GLY A O 1
ATOM 1352 N N . LEU A 1 178 ? -9.906 -14.363 31.660 1.00 90.44 178 LEU A N 1
ATOM 1353 C CA . LEU A 1 178 ? -10.261 -13.448 32.747 1.00 90.44 178 LEU A CA 1
ATOM 1354 C C . LEU A 1 178 ? -11.463 -12.590 32.348 1.00 90.44 178 LEU A C 1
ATOM 1356 O O . LEU A 1 178 ? -11.538 -12.104 31.225 1.00 90.44 178 LEU A O 1
ATOM 1360 N N . SER A 1 179 ? -12.383 -12.371 33.289 1.00 91.62 179 SER A N 1
ATOM 1361 C CA . SER A 1 179 ? -13.502 -11.441 33.087 1.00 91.62 179 SER A CA 1
ATOM 1362 C C . SER A 1 179 ? -13.033 -9.981 33.071 1.00 91.62 179 SER A C 1
ATOM 1364 O O . SER A 1 179 ? -12.094 -9.629 33.790 1.00 91.62 179 SER A O 1
ATOM 1366 N N . VAL A 1 180 ? -13.755 -9.117 32.349 1.00 91.94 180 VAL A N 1
ATOM 1367 C CA . VAL A 1 180 ? -13.533 -7.657 32.326 1.00 91.94 180 VAL A CA 1
ATOM 1368 C C . VAL A 1 180 ? -13.474 -7.075 33.741 1.00 91.94 180 VAL A C 1
ATOM 1370 O O . VAL A 1 180 ? -12.557 -6.324 34.057 1.00 91.94 180 VAL A O 1
ATOM 1373 N N . ALA A 1 181 ? -14.395 -7.478 34.625 1.00 93.75 181 ALA A N 1
ATOM 1374 C CA . ALA A 1 181 ? -14.430 -7.012 36.012 1.00 93.75 181 ALA A CA 1
ATOM 1375 C C . ALA A 1 181 ? -13.145 -7.368 36.776 1.00 93.75 181 ALA A C 1
ATOM 1377 O O . ALA A 1 181 ? -12.583 -6.524 37.475 1.00 93.75 181 ALA A O 1
ATOM 1378 N N . LYS A 1 182 ? -12.642 -8.598 36.598 1.00 94.12 182 LYS A N 1
ATOM 1379 C CA . LYS A 1 182 ? -11.407 -9.040 37.253 1.00 94.12 182 LYS A CA 1
ATOM 1380 C C . LYS A 1 182 ? -10.181 -8.304 36.715 1.00 94.12 182 LYS A C 1
ATOM 1382 O O . LYS A 1 182 ? -9.337 -7.886 37.498 1.00 94.12 182 LYS A O 1
ATOM 1387 N N . VAL A 1 183 ? -10.086 -8.114 35.399 1.00 95.00 183 VAL A N 1
ATOM 1388 C CA . VAL A 1 183 ? -8.994 -7.334 34.791 1.00 95.00 183 VAL A CA 1
ATOM 1389 C C . VAL A 1 183 ? -9.034 -5.886 35.288 1.00 95.00 183 VAL A C 1
ATOM 1391 O O . VAL A 1 183 ? -8.007 -5.346 35.690 1.00 95.00 183 VAL A O 1
ATOM 1394 N N . GLN A 1 184 ? -10.218 -5.273 35.342 1.00 95.38 184 GLN A N 1
ATOM 1395 C CA . GLN A 1 184 ? -10.397 -3.896 35.799 1.00 95.38 184 GLN A CA 1
ATOM 1396 C C . GLN A 1 184 ? -9.974 -3.702 37.262 1.00 95.38 184 GLN A C 1
ATOM 1398 O O . GLN A 1 184 ? -9.332 -2.699 37.578 1.00 95.38 184 GLN A O 1
ATOM 1403 N N . GLU A 1 185 ? -10.301 -4.658 38.138 1.00 96.12 185 GLU A N 1
ATOM 1404 C CA . GLU A 1 185 ? -9.867 -4.680 39.541 1.00 96.12 185 GLU A CA 1
ATOM 1405 C C . GLU A 1 185 ? -8.333 -4.718 39.654 1.00 96.12 185 GLU A C 1
ATOM 1407 O O . GLU A 1 185 ? -7.733 -3.917 40.372 1.00 96.12 185 GLU A O 1
ATOM 1412 N N . GLU A 1 186 ? -7.685 -5.614 38.906 1.00 95.88 186 GLU A N 1
ATOM 1413 C CA . GLU A 1 186 ? -6.229 -5.784 38.931 1.00 95.88 186 GLU A CA 1
ATOM 1414 C C . GLU A 1 186 ? -5.486 -4.549 38.408 1.00 95.88 186 GLU A C 1
ATOM 1416 O O . GLU A 1 186 ? -4.483 -4.134 38.993 1.00 95.88 186 GLU A O 1
ATOM 1421 N N . LEU A 1 187 ? -5.995 -3.924 37.341 1.00 95.06 187 LEU A N 1
ATOM 1422 C CA . LEU A 1 187 ? -5.429 -2.690 36.796 1.00 95.06 187 LEU A CA 1
ATOM 1423 C C . LEU A 1 187 ? -5.632 -1.500 37.728 1.00 95.06 187 LEU A C 1
ATOM 1425 O O . LEU A 1 187 ? -4.720 -0.689 37.883 1.00 95.06 187 LEU A O 1
ATOM 1429 N N . TYR A 1 188 ? -6.802 -1.394 38.362 1.00 94.12 188 TYR A N 1
ATOM 1430 C CA . TYR A 1 188 ? -7.050 -0.364 39.367 1.00 94.12 188 TYR A CA 1
ATOM 1431 C C . TYR A 1 188 ? -6.045 -0.487 40.513 1.00 94.12 188 TYR A C 1
ATOM 1433 O O . TYR A 1 188 ? -5.332 0.472 40.802 1.00 94.12 188 TYR A O 1
ATOM 1441 N N . ARG A 1 189 ? -5.903 -1.694 41.077 1.00 94.00 189 ARG A N 1
ATOM 1442 C CA . ARG A 1 189 ? -4.930 -1.978 42.135 1.00 94.00 189 ARG A CA 1
ATOM 1443 C C . ARG A 1 189 ? -3.508 -1.602 41.719 1.00 94.00 189 ARG A C 1
ATOM 1445 O O . ARG A 1 189 ? -2.852 -0.854 42.435 1.00 94.00 189 ARG A O 1
ATOM 1452 N N . TYR A 1 190 ? -3.054 -2.055 40.548 1.00 94.62 190 TYR A N 1
ATOM 1453 C CA . TYR A 1 190 ? -1.713 -1.743 40.046 1.00 94.62 190 TYR A CA 1
ATOM 1454 C C . TYR A 1 190 ? -1.477 -0.233 39.894 1.00 94.62 190 TYR A C 1
ATOM 1456 O O . TYR A 1 190 ? -0.444 0.274 40.338 1.00 94.62 190 TYR A O 1
ATOM 1464 N N . ASN A 1 191 ? -2.427 0.487 39.288 1.00 94.50 191 ASN A N 1
ATOM 1465 C CA . ASN A 1 191 ? -2.305 1.928 39.078 1.00 94.50 191 ASN A CA 1
ATOM 1466 C C . ASN A 1 191 ? -2.262 2.701 40.402 1.00 94.50 191 ASN A C 1
ATOM 1468 O O . ASN A 1 191 ? -1.482 3.646 40.518 1.00 94.50 191 ASN A O 1
ATOM 1472 N N . THR A 1 192 ? -3.057 2.291 41.394 1.00 92.06 192 THR A N 1
ATOM 1473 C CA . THR A 1 192 ? -3.083 2.912 42.724 1.00 92.06 192 THR A CA 1
ATOM 1474 C C . THR A 1 192 ? -1.819 2.598 43.526 1.00 92.06 192 THR A C 1
ATOM 1476 O O . THR A 1 192 ? -1.177 3.519 44.022 1.00 92.06 192 THR A O 1
ATOM 1479 N N . GLU A 1 193 ? -1.420 1.327 43.623 1.00 91.81 193 GLU A N 1
ATOM 1480 C CA . GLU A 1 193 ? -0.246 0.903 44.404 1.00 91.81 193 GLU A CA 1
ATOM 1481 C C . GLU A 1 193 ? 1.068 1.439 43.822 1.00 91.81 193 GLU A C 1
ATOM 1483 O O . GLU A 1 193 ? 1.968 1.825 44.566 1.00 91.81 193 GLU A O 1
ATOM 1488 N N . SER A 1 194 ? 1.170 1.527 42.492 1.00 88.81 194 SER A N 1
ATOM 1489 C CA . SER A 1 194 ? 2.370 2.036 41.813 1.00 88.81 194 SER A CA 1
ATOM 1490 C C . SER A 1 194 ? 2.417 3.564 41.722 1.00 88.81 194 SER A C 1
ATOM 1492 O O . SER A 1 194 ? 3.359 4.101 41.139 1.00 88.81 194 SER A O 1
ATOM 1494 N N . SER A 1 195 ? 1.409 4.270 42.255 1.00 87.44 195 SER A N 1
ATOM 1495 C CA . SER A 1 195 ? 1.237 5.723 42.100 1.00 87.44 195 SER A CA 1
ATOM 1496 C C . SER A 1 195 ? 1.377 6.186 40.641 1.00 87.44 195 SER A C 1
ATOM 1498 O O . SER A 1 195 ? 2.030 7.194 40.366 1.00 87.44 195 SER A O 1
ATOM 1500 N N . ASN A 1 196 ? 0.810 5.437 39.684 1.00 85.94 196 ASN A N 1
ATOM 1501 C CA . ASN A 1 196 ? 0.921 5.795 38.270 1.00 85.94 196 ASN A CA 1
ATOM 1502 C C . ASN A 1 196 ? 0.151 7.104 38.008 1.00 85.94 196 ASN A C 1
ATOM 1504 O O . ASN A 1 196 ? -1.049 7.162 38.296 1.00 85.94 196 ASN A O 1
ATOM 1508 N N . PRO A 1 197 ? 0.796 8.143 37.441 1.00 89.00 197 PRO A N 1
ATOM 1509 C CA . PRO A 1 197 ? 0.099 9.344 37.000 1.00 89.00 197 PRO A CA 1
ATOM 1510 C C . PRO A 1 197 ? -1.049 9.013 36.044 1.00 89.00 197 PRO A C 1
ATOM 1512 O O . PRO A 1 197 ? -0.939 8.099 35.227 1.00 89.00 197 PRO A O 1
ATOM 1515 N N . THR A 1 198 ? -2.128 9.799 36.087 1.00 89.56 198 THR A N 1
ATOM 1516 C CA . THR A 1 198 ? -3.292 9.605 35.206 1.00 89.56 198 THR A CA 1
ATOM 1517 C C . THR A 1 198 ? -2.922 9.433 33.725 1.00 89.56 198 THR A C 1
ATOM 1519 O O . THR A 1 198 ? -3.497 8.532 33.120 1.00 89.56 198 THR A O 1
ATOM 1522 N N . PRO A 1 199 ? -1.971 10.195 33.137 1.00 91.12 199 PRO A N 1
ATOM 1523 C CA . PRO A 1 199 ? -1.590 10.026 31.730 1.00 91.12 199 PRO A CA 1
ATOM 1524 C C . PRO A 1 199 ? -0.878 8.703 31.400 1.00 91.12 199 PRO A C 1
ATOM 1526 O O . PRO A 1 199 ? -0.854 8.288 30.252 1.00 91.12 199 PRO A O 1
ATOM 1529 N N . THR A 1 200 ? -0.275 8.030 32.379 1.00 91.56 200 THR A N 1
ATOM 1530 C CA . THR A 1 200 ? 0.519 6.806 32.155 1.00 91.56 200 THR A CA 1
ATOM 1531 C C . THR A 1 200 ? -0.123 5.566 32.769 1.00 91.56 200 THR A C 1
ATOM 1533 O O . THR A 1 200 ? 0.519 4.519 32.894 1.00 91.56 200 THR A O 1
ATOM 1536 N N . LYS A 1 201 ? -1.397 5.668 33.164 1.00 92.69 201 LYS A N 1
ATOM 1537 C CA . LYS A 1 201 ? -2.149 4.544 33.718 1.00 92.69 201 LYS A CA 1
ATOM 1538 C C . LYS A 1 201 ? -2.374 3.463 32.660 1.00 92.69 201 LYS A C 1
ATOM 1540 O O . LYS A 1 201 ? -2.505 3.742 31.472 1.00 92.69 201 LYS A O 1
ATOM 1545 N N . VAL A 1 202 ? -2.494 2.225 33.122 1.00 94.25 202 VAL A N 1
ATOM 1546 C CA . VAL A 1 202 ? -2.890 1.085 32.285 1.00 94.25 202 VAL A CA 1
ATOM 1547 C C . VAL A 1 202 ? -4.404 0.884 32.393 1.00 94.25 202 VAL A C 1
ATOM 1549 O O . VAL A 1 202 ? -4.957 0.984 33.490 1.00 94.25 202 VAL A O 1
ATOM 1552 N N . PHE A 1 203 ? -5.094 0.624 31.287 1.00 94.88 203 PHE A N 1
ATOM 1553 C CA . PHE A 1 203 ? -6.560 0.571 31.233 1.00 94.88 203 PHE A CA 1
ATOM 1554 C C . PHE A 1 203 ? -7.068 -0.484 30.237 1.00 94.88 203 PHE A C 1
ATOM 1556 O O . PHE A 1 203 ? -6.298 -1.021 29.446 1.00 94.88 203 PHE A O 1
ATOM 1563 N N . ILE A 1 204 ? -8.365 -0.801 30.293 1.00 94.00 204 ILE A N 1
ATOM 1564 C CA . ILE A 1 204 ? -9.030 -1.678 29.318 1.00 94.00 204 ILE A CA 1
ATOM 1565 C C . ILE A 1 204 ? -9.455 -0.835 28.116 1.00 94.00 204 ILE A C 1
ATOM 1567 O O . ILE A 1 204 ? -10.166 0.153 28.290 1.00 94.00 204 ILE A O 1
ATOM 1571 N N . SER A 1 205 ? -9.032 -1.226 26.917 1.00 89.62 205 SER A N 1
ATOM 1572 C CA . SER A 1 205 ? -9.331 -0.521 25.659 1.00 89.62 205 SER A CA 1
ATOM 1573 C C . SER A 1 205 ? -10.367 -1.238 24.797 1.00 89.62 205 SER A C 1
ATOM 1575 O O . SER A 1 205 ? -11.093 -0.594 24.040 1.00 89.62 205 SER A O 1
ATOM 1577 N N . ALA A 1 206 ? -10.459 -2.562 24.914 1.00 85.88 206 ALA A N 1
ATOM 1578 C CA . ALA A 1 206 ? -11.418 -3.369 24.177 1.00 85.88 206 ALA A CA 1
ATOM 1579 C C . ALA A 1 206 ? -11.791 -4.635 24.952 1.00 85.88 206 ALA A C 1
ATOM 1581 O O . ALA A 1 206 ? -11.029 -5.097 25.806 1.00 85.88 206 ALA A O 1
ATOM 1582 N N . SER A 1 207 ? -12.948 -5.214 24.646 1.00 86.88 207 SER A N 1
ATOM 1583 C CA . SER A 1 207 ? -13.304 -6.554 25.121 1.00 86.88 207 SER A CA 1
ATOM 1584 C C . SER A 1 207 ? -14.365 -7.224 24.252 1.00 86.88 207 SER A C 1
ATOM 1586 O O . SER A 1 207 ? -15.186 -6.558 23.617 1.00 86.88 207 SER A O 1
ATOM 1588 N N . ASP A 1 208 ? -14.376 -8.551 24.308 1.00 80.44 208 ASP A N 1
ATOM 1589 C CA . ASP A 1 208 ? -15.424 -9.434 23.798 1.00 80.44 208 ASP A CA 1
ATOM 1590 C C . ASP A 1 208 ? -15.744 -10.536 24.837 1.00 80.44 208 ASP A C 1
ATOM 1592 O O . ASP A 1 208 ? -15.173 -10.558 25.933 1.00 80.44 208 ASP A O 1
ATOM 1596 N N . LYS A 1 209 ? -16.649 -11.474 24.515 1.00 77.81 209 LYS A N 1
ATOM 1597 C CA . LYS A 1 209 ? -17.035 -12.592 25.409 1.00 77.81 209 LYS A CA 1
ATOM 1598 C C . LYS A 1 209 ? -15.868 -13.452 25.907 1.00 77.81 209 LYS A C 1
ATOM 1600 O O . LYS A 1 209 ? -15.993 -14.122 26.932 1.00 77.81 209 LYS A O 1
ATOM 1605 N N . THR A 1 210 ? -14.774 -13.508 25.160 1.00 82.19 210 THR A N 1
ATOM 1606 C CA . THR A 1 210 ? -13.660 -14.449 25.341 1.00 82.19 210 THR A CA 1
ATOM 1607 C C . THR A 1 210 ? -12.336 -13.771 25.684 1.00 82.19 210 THR A C 1
ATOM 1609 O O . THR A 1 210 ? -11.440 -14.424 26.236 1.00 82.19 210 THR A O 1
ATOM 1612 N N . SER A 1 211 ? -12.213 -12.478 25.381 1.00 87.75 211 SER A N 1
ATOM 1613 C CA . SER A 1 211 ? -10.969 -11.730 25.449 1.00 87.75 211 SER A CA 1
ATOM 1614 C C . SER A 1 211 ? -11.144 -10.305 25.985 1.00 87.75 211 SER A C 1
ATOM 1616 O O . SER A 1 211 ? -12.187 -9.666 25.839 1.00 87.75 211 SER A O 1
ATOM 1618 N N . VAL A 1 212 ? -10.099 -9.798 26.640 1.00 91.06 212 VAL A N 1
ATOM 1619 C CA . VAL A 1 212 ? -10.022 -8.425 27.154 1.00 91.06 212 VAL A CA 1
ATOM 1620 C C . VAL A 1 212 ? -8.696 -7.828 26.714 1.00 91.06 212 VAL A C 1
ATOM 1622 O O . VAL A 1 212 ? -7.650 -8.409 26.993 1.00 91.06 212 VAL A O 1
ATOM 1625 N N . SER A 1 213 ? -8.720 -6.666 26.071 1.00 91.06 213 SER A N 1
ATOM 1626 C CA . SER A 1 213 ? -7.515 -5.942 25.671 1.00 91.06 213 SER A CA 1
ATOM 1627 C C . SER A 1 213 ? -7.153 -4.878 26.694 1.00 91.06 213 SER A C 1
ATOM 1629 O O . SER A 1 213 ? -7.979 -4.059 27.107 1.00 91.06 213 SER A O 1
ATOM 1631 N N . VAL A 1 214 ? -5.888 -4.888 27.092 1.00 93.56 214 VAL A N 1
ATOM 1632 C CA . VAL A 1 214 ? -5.311 -3.974 28.072 1.00 93.56 214 VAL A CA 1
ATOM 1633 C C . VAL A 1 214 ? -4.235 -3.144 27.401 1.00 93.56 214 VAL A C 1
ATOM 1635 O O . VAL A 1 214 ? -3.355 -3.675 26.729 1.00 93.56 214 VAL A O 1
ATOM 1638 N N . THR A 1 215 ? -4.299 -1.838 27.614 1.00 93.31 215 THR A N 1
ATOM 1639 C CA . THR A 1 215 ? -3.537 -0.835 26.877 1.00 93.31 215 THR A CA 1
ATOM 1640 C C . THR A 1 215 ? -2.892 0.158 27.841 1.00 93.31 215 THR A C 1
ATOM 1642 O O . THR A 1 215 ? -3.428 0.454 28.912 1.00 93.31 215 THR A O 1
ATOM 1645 N N . GLY A 1 216 ? -1.702 0.638 27.495 1.00 93.44 216 GLY A N 1
ATOM 1646 C CA . GLY A 1 216 ? -0.919 1.567 28.310 1.00 93.44 216 GLY A CA 1
ATOM 1647 C C . GLY A 1 216 ? 0.526 1.680 27.814 1.00 93.44 216 GLY A C 1
ATOM 1648 O O . GLY A 1 216 ? 0.899 0.970 26.880 1.00 93.44 216 GLY A O 1
ATOM 1649 N N . PRO A 1 217 ? 1.357 2.540 28.432 1.00 93.12 217 PRO A N 1
ATOM 1650 C CA . PRO A 1 217 ? 2.777 2.619 28.097 1.00 93.12 217 PRO A CA 1
ATOM 1651 C C . PRO A 1 217 ? 3.469 1.254 28.253 1.00 93.12 217 PRO A C 1
ATOM 1653 O O . PRO A 1 217 ? 3.208 0.569 29.254 1.00 93.12 217 PRO A O 1
ATOM 1656 N N . PRO A 1 218 ? 4.329 0.819 27.314 1.00 92.00 218 PRO A N 1
ATOM 1657 C CA . PRO A 1 218 ? 4.847 -0.546 27.322 1.00 92.00 218 PRO A CA 1
ATOM 1658 C C . PRO A 1 218 ? 5.598 -0.943 28.594 1.00 92.00 218 PRO A C 1
ATOM 1660 O O . PRO A 1 218 ? 5.399 -2.046 29.120 1.00 92.00 218 PRO A O 1
ATOM 1663 N N . SER A 1 219 ? 6.407 -0.040 29.153 1.00 91.25 219 SER A N 1
ATOM 1664 C CA . SER A 1 219 ? 7.075 -0.261 30.439 1.00 91.25 219 SER A CA 1
ATOM 1665 C C . SER A 1 219 ? 6.074 -0.504 31.578 1.00 91.25 219 SER A C 1
ATOM 1667 O O . SER A 1 219 ? 6.286 -1.367 32.438 1.00 91.25 219 SER A O 1
ATOM 1669 N N . ARG A 1 220 ? 4.941 0.211 31.565 1.00 92.94 220 ARG A N 1
ATOM 1670 C CA . ARG A 1 220 ? 3.868 0.113 32.566 1.00 92.94 220 ARG A CA 1
ATOM 1671 C C . ARG A 1 220 ? 3.051 -1.154 32.387 1.00 92.94 220 ARG A C 1
ATOM 1673 O O . ARG A 1 220 ? 2.764 -1.812 33.381 1.00 92.94 220 ARG A O 1
ATOM 1680 N N . LEU A 1 221 ? 2.761 -1.552 31.150 1.00 93.31 221 LEU A N 1
ATOM 1681 C CA . LEU A 1 221 ? 2.126 -2.835 30.845 1.00 93.31 221 LEU A CA 1
ATOM 1682 C C . LEU A 1 221 ? 2.970 -3.998 31.362 1.00 93.31 221 LEU A C 1
ATOM 1684 O O . LEU A 1 221 ? 2.499 -4.780 32.187 1.00 93.31 221 LEU A O 1
ATOM 1688 N N . LYS A 1 222 ? 4.247 -4.070 30.964 1.00 92.56 222 LYS A N 1
ATOM 1689 C CA . LYS A 1 222 ? 5.179 -5.112 31.433 1.00 92.56 222 LYS A CA 1
ATOM 1690 C C . LYS A 1 222 ? 5.230 -5.165 32.961 1.00 92.56 222 LYS A C 1
ATOM 1692 O O . LYS A 1 222 ? 5.241 -6.247 33.549 1.00 92.56 222 LYS A O 1
ATOM 1697 N N . ASN A 1 223 ? 5.219 -4.007 33.619 1.00 92.88 223 ASN A N 1
ATOM 1698 C CA . ASN A 1 223 ? 5.167 -3.937 35.073 1.00 92.88 223 ASN A CA 1
ATOM 1699 C C . ASN A 1 223 ? 3.817 -4.391 35.645 1.00 92.88 223 ASN A C 1
ATOM 1701 O O . ASN A 1 223 ? 3.837 -5.125 36.627 1.00 92.88 223 ASN A O 1
ATOM 1705 N N . ALA A 1 224 ? 2.674 -4.061 35.046 1.00 93.69 224 ALA A N 1
ATOM 1706 C CA . ALA A 1 224 ? 1.362 -4.543 35.484 1.00 93.69 224 ALA A CA 1
ATOM 1707 C C . ALA A 1 224 ? 1.287 -6.081 35.478 1.00 93.69 224 ALA A C 1
ATOM 1709 O O . ALA A 1 224 ? 0.910 -6.688 36.483 1.00 93.69 224 ALA A O 1
ATOM 1710 N N . PHE A 1 225 ? 1.757 -6.719 34.397 1.00 93.81 225 PHE A N 1
ATOM 1711 C CA . PHE A 1 225 ? 1.863 -8.182 34.291 1.00 93.81 225 PHE A CA 1
ATOM 1712 C C . PHE A 1 225 ? 2.852 -8.782 35.294 1.00 93.81 225 PHE A C 1
ATOM 1714 O O . PHE A 1 225 ? 2.689 -9.916 35.735 1.00 93.81 225 PHE A O 1
ATOM 1721 N N . ARG A 1 226 ? 3.880 -8.036 35.706 1.00 92.75 226 ARG A N 1
ATOM 1722 C CA . ARG A 1 226 ? 4.765 -8.469 36.791 1.00 92.75 226 ARG A CA 1
ATOM 1723 C C . ARG A 1 226 ? 4.094 -8.299 38.154 1.00 92.75 226 ARG A C 1
ATOM 1725 O O . ARG A 1 226 ? 4.217 -9.198 38.967 1.00 92.75 226 ARG A O 1
ATOM 1732 N N . HIS A 1 227 ? 3.386 -7.218 38.444 1.00 90.50 227 HIS A N 1
ATOM 1733 C CA . HIS A 1 227 ? 2.874 -6.967 39.798 1.00 90.50 227 HIS A CA 1
ATOM 1734 C C . HIS A 1 227 ? 1.615 -7.784 40.126 1.00 90.50 227 HIS A C 1
ATOM 1736 O O . HIS A 1 227 ? 1.473 -8.269 41.247 1.00 90.50 227 HIS A O 1
ATOM 1742 N N . SER A 1 228 ? 0.727 -8.006 39.154 1.00 93.19 228 SER A N 1
ATOM 1743 C CA . SER A 1 228 ? -0.490 -8.798 39.357 1.00 93.19 228 SER A CA 1
ATOM 1744 C C . SER A 1 228 ? -0.251 -10.278 39.062 1.00 93.19 228 SER A C 1
ATOM 1746 O O . SER A 1 228 ? 0.046 -10.642 37.929 1.00 93.19 228 SER A O 1
ATOM 1748 N N . GLN A 1 229 ? -0.454 -11.160 40.050 1.00 92.56 229 GLN A N 1
ATOM 1749 C CA . GLN A 1 229 ? -0.426 -12.611 39.811 1.00 92.56 229 GLN A CA 1
ATOM 1750 C C . GLN A 1 229 ? -1.485 -13.054 38.792 1.00 92.56 229 GLN A C 1
ATOM 1752 O O . GLN A 1 229 ? -1.199 -13.910 37.958 1.00 92.56 229 GLN A O 1
ATOM 1757 N N . ALA A 1 230 ? -2.686 -12.467 38.837 1.00 92.69 230 ALA A N 1
ATOM 1758 C CA . ALA A 1 230 ? -3.767 -12.814 37.921 1.00 92.69 230 ALA A CA 1
ATOM 1759 C C . ALA A 1 230 ? -3.400 -12.468 36.472 1.00 92.69 230 ALA A C 1
ATOM 1761 O O . ALA A 1 230 ? -3.527 -13.319 35.596 1.00 92.69 230 ALA A O 1
ATOM 1762 N N . LEU A 1 231 ? -2.875 -11.259 36.228 1.00 92.94 231 LEU A N 1
ATOM 1763 C CA . LEU A 1 231 ? -2.409 -10.873 34.893 1.00 92.94 231 LEU A CA 1
ATOM 1764 C C . LEU A 1 231 ? -1.196 -11.714 34.475 1.00 92.94 231 LEU A C 1
ATOM 1766 O O . LEU A 1 231 ? -1.181 -12.236 33.363 1.00 92.94 231 LEU A O 1
ATOM 1770 N N . ARG A 1 232 ? -0.224 -11.930 35.373 1.00 92.81 232 ARG A N 1
ATOM 1771 C CA . ARG A 1 232 ? 0.998 -12.707 35.099 1.00 92.81 232 ARG A CA 1
ATOM 1772 C C . ARG A 1 232 ? 0.716 -14.115 34.578 1.00 92.81 232 ARG A C 1
ATOM 1774 O O . ARG A 1 232 ? 1.383 -14.559 33.651 1.00 92.81 232 ARG A O 1
ATOM 1781 N N . TYR A 1 233 ? -0.228 -14.818 35.204 1.00 92.69 233 TYR A N 1
ATOM 1782 C CA . TYR A 1 233 ? -0.550 -16.215 34.888 1.00 92.69 233 TYR A CA 1
ATOM 1783 C C . TYR A 1 233 ? -1.728 -16.375 33.923 1.00 92.69 233 TYR A C 1
ATOM 1785 O O . TYR A 1 233 ? -2.099 -17.498 33.581 1.00 92.69 233 TYR A O 1
ATOM 1793 N N . SER A 1 234 ? -2.318 -15.272 33.466 1.00 92.06 234 SER A N 1
ATOM 1794 C CA . SER A 1 234 ? -3.303 -15.305 32.389 1.00 92.06 234 SER A CA 1
ATOM 1795 C C . SER A 1 234 ? -2.652 -15.673 31.053 1.00 92.06 234 SER A C 1
ATOM 1797 O O . SER A 1 234 ? -1.463 -15.427 30.827 1.00 92.06 234 SER A O 1
ATOM 1799 N N . LYS A 1 235 ? -3.445 -16.217 30.128 1.00 91.56 235 LYS A N 1
ATOM 1800 C CA . LYS A 1 235 ? -3.021 -16.369 28.734 1.00 91.56 235 LYS A CA 1
ATOM 1801 C C . LYS A 1 235 ? -3.116 -15.009 28.051 1.00 91.56 235 LYS A C 1
ATOM 1803 O O . LYS A 1 235 ? -4.226 -14.527 27.826 1.00 91.56 235 LYS A O 1
ATOM 1808 N N . HIS A 1 236 ? -1.974 -14.413 27.728 1.00 91.38 236 HIS A N 1
ATOM 1809 C CA . HIS A 1 236 ? -1.898 -13.098 27.099 1.00 91.38 236 HIS A CA 1
ATOM 1810 C C . HIS A 1 236 ? -0.901 -13.077 25.940 1.00 91.38 236 HIS A C 1
ATOM 1812 O O . HIS A 1 236 ? 0.088 -13.811 25.953 1.00 91.38 236 HIS A O 1
ATOM 1818 N N . LEU A 1 237 ? -1.167 -12.232 24.944 1.00 88.75 237 LEU A N 1
ATOM 1819 C CA . LEU A 1 237 ? -0.309 -12.022 23.776 1.00 88.75 237 LEU A CA 1
ATOM 1820 C C . LEU A 1 237 ? -0.218 -10.522 23.451 1.00 88.75 237 LEU A C 1
ATOM 1822 O O . LEU A 1 237 ? -1.218 -9.814 23.604 1.00 88.75 237 LEU A O 1
ATOM 1826 N N . PRO A 1 238 ? 0.952 -10.022 23.013 1.00 87.94 238 PRO A N 1
ATOM 1827 C CA . PRO A 1 238 ? 1.067 -8.654 22.524 1.00 87.94 238 PRO A CA 1
ATOM 1828 C C . PRO A 1 238 ? 0.273 -8.492 21.222 1.00 87.94 238 PRO A C 1
ATOM 1830 O O . PRO A 1 238 ? 0.327 -9.352 20.344 1.00 87.94 238 PRO A O 1
ATOM 1833 N N . MET A 1 239 ? -0.446 -7.380 21.089 1.00 80.62 239 MET A N 1
ATOM 1834 C CA . MET A 1 239 ? -1.117 -6.992 19.846 1.00 80.62 239 MET A CA 1
ATOM 1835 C C . MET A 1 239 ? -0.171 -6.172 18.956 1.00 80.62 239 MET A C 1
ATOM 1837 O O . MET A 1 239 ? 0.729 -5.518 19.486 1.00 80.62 239 MET A O 1
ATOM 1841 N N . PRO A 1 240 ? -0.366 -6.119 17.629 1.00 73.75 240 PRO A N 1
ATOM 1842 C CA . PRO A 1 240 ? 0.445 -5.294 16.728 1.00 73.75 240 PRO A CA 1
ATOM 1843 C C . PRO A 1 240 ? 0.094 -3.790 16.814 1.00 73.75 240 PRO A C 1
ATOM 1845 O O . PRO A 1 240 ? -0.103 -3.119 15.806 1.00 73.75 240 PRO A O 1
ATOM 1848 N N . VAL A 1 241 ? -0.007 -3.242 18.030 1.00 77.25 241 VAL A N 1
ATOM 1849 C CA . VAL A 1 241 ? -0.295 -1.825 18.300 1.00 77.25 241 VAL A CA 1
ATOM 1850 C C . VAL A 1 241 ? 1.006 -1.129 18.672 1.00 77.25 241 VAL A C 1
ATOM 1852 O O . VAL A 1 241 ? 1.384 -1.053 19.841 1.00 77.25 241 VAL A O 1
ATOM 1855 N N . PHE A 1 242 ? 1.708 -0.646 17.653 1.00 75.38 242 PHE A N 1
ATOM 1856 C CA . PHE A 1 242 ? 3.015 0.007 17.798 1.00 75.38 242 PHE A CA 1
ATOM 1857 C C . PHE A 1 242 ? 2.952 1.529 17.629 1.00 75.38 242 PHE A C 1
ATOM 1859 O O . PHE A 1 242 ? 3.893 2.238 17.970 1.00 75.38 242 PHE A O 1
ATOM 1866 N N . ASN A 1 243 ? 1.819 2.027 17.133 1.00 69.44 243 ASN A N 1
ATOM 1867 C CA . ASN A 1 243 ? 1.649 3.408 16.684 1.00 69.44 243 ASN A CA 1
ATOM 1868 C C . ASN A 1 243 ? 1.296 4.381 17.816 1.00 69.44 243 ASN A C 1
ATOM 1870 O O . ASN A 1 243 ? 1.336 5.591 17.607 1.00 69.44 243 ASN A O 1
ATOM 1874 N N . GLY A 1 244 ? 0.958 3.856 18.997 1.00 80.00 244 GLY A N 1
ATOM 1875 C CA . GLY A 1 244 ? 0.630 4.643 20.178 1.00 80.00 244 GLY A CA 1
ATOM 1876 C C . GLY A 1 244 ? -0.689 4.253 20.841 1.00 80.00 244 GLY A C 1
ATOM 1877 O O . GLY A 1 244 ? -1.270 3.204 20.555 1.00 80.00 244 GLY A O 1
ATOM 1878 N N . LEU A 1 245 ? -1.144 5.104 21.760 1.00 86.12 245 LEU A N 1
ATOM 1879 C CA . LEU A 1 245 ? -2.359 4.900 22.546 1.00 86.12 245 LEU A CA 1
ATOM 1880 C C . LEU A 1 245 ? -3.597 5.440 21.836 1.00 86.12 245 LEU A C 1
ATOM 1882 O O . LEU A 1 245 ? -3.710 6.630 21.602 1.00 86.12 245 LEU A O 1
ATOM 1886 N N . CYS A 1 246 ? -4.580 4.582 21.605 1.00 85.44 246 CYS A N 1
ATOM 1887 C CA . CYS A 1 246 ? -5.950 4.983 21.286 1.00 85.44 246 CYS A CA 1
ATOM 1888 C C . CYS A 1 246 ? -6.885 4.550 22.425 1.00 85.44 246 CYS A C 1
ATOM 1890 O O . CYS A 1 246 ? -6.444 3.915 23.390 1.00 85.44 246 CYS A O 1
ATOM 1892 N N . HIS A 1 247 ? -8.175 4.876 22.322 1.00 89.31 247 HIS A N 1
ATOM 1893 C CA . HIS A 1 247 ? -9.195 4.485 23.306 1.00 89.31 247 HIS A CA 1
ATOM 1894 C C . HIS A 1 247 ? -8.919 5.010 24.733 1.00 89.31 247 HIS A C 1
ATOM 1896 O O . HIS A 1 247 ? -9.313 4.406 25.731 1.00 89.31 247 HIS A O 1
ATOM 1902 N N . ALA A 1 248 ? -8.212 6.137 24.843 1.00 91.50 248 ALA A N 1
ATOM 1903 C CA . ALA A 1 248 ? -7.707 6.721 26.077 1.00 91.50 248 ALA A CA 1
ATOM 1904 C C . ALA A 1 248 ? -8.415 8.057 26.394 1.00 91.50 248 ALA A C 1
ATOM 1906 O O . ALA A 1 248 ? -7.833 9.128 26.217 1.00 91.50 248 ALA A O 1
ATOM 1907 N N . PRO A 1 249 ? -9.633 8.044 26.970 1.00 92.19 249 PRO A N 1
ATOM 1908 C CA . PRO A 1 249 ? -10.411 9.263 27.259 1.00 92.19 249 PRO A CA 1
ATOM 1909 C C . PRO A 1 249 ? -9.767 10.201 28.296 1.00 92.19 249 PRO A C 1
ATOM 1911 O O . PRO A 1 249 ? -10.289 11.264 28.600 1.00 92.19 249 PRO A O 1
ATOM 1914 N N . HIS A 1 250 ? -8.653 9.784 28.895 1.00 92.94 250 HIS A N 1
ATOM 1915 C CA . HIS A 1 250 ? -7.871 10.556 29.856 1.00 92.94 250 HIS A CA 1
ATOM 1916 C C . HIS A 1 250 ? -6.663 11.261 29.219 1.00 92.94 250 HIS A C 1
ATOM 1918 O O . HIS A 1 250 ? -5.967 11.988 29.924 1.00 92.94 250 HIS A O 1
ATOM 1924 N N . LEU A 1 251 ? -6.395 11.005 27.933 1.00 93.25 251 LEU A N 1
ATOM 1925 C CA . LEU A 1 251 ? -5.304 11.604 27.163 1.00 93.25 251 LEU A CA 1
ATOM 1926 C C . LEU A 1 251 ? -5.796 12.611 26.131 1.00 93.25 251 LEU A C 1
ATOM 1928 O O . LEU A 1 251 ? -5.100 13.589 25.880 1.00 93.25 251 LEU A O 1
ATOM 1932 N N . TYR A 1 252 ? -6.977 12.372 25.567 1.00 94.56 252 TYR A N 1
ATOM 1933 C CA . TYR A 1 252 ? -7.524 13.159 24.469 1.00 94.56 252 TYR A CA 1
ATOM 1934 C C . TYR A 1 252 ? -8.698 14.018 24.924 1.00 94.56 252 TYR A C 1
ATOM 1936 O O . TYR A 1 252 ? -9.473 13.633 25.803 1.00 94.56 252 TYR A O 1
ATOM 1944 N N . VAL A 1 253 ? -8.843 15.179 24.293 1.00 94.56 253 VAL A N 1
ATOM 1945 C CA . VAL A 1 253 ? -9.957 16.107 24.488 1.00 94.56 253 VAL A CA 1
ATOM 1946 C C . VAL A 1 253 ? -10.656 16.416 23.163 1.00 94.56 253 VAL A C 1
ATOM 1948 O O . VAL A 1 253 ? -10.149 16.143 22.078 1.00 94.56 253 VAL A O 1
ATOM 1951 N N . ALA A 1 254 ? -11.837 17.034 23.234 1.00 93.06 254 ALA A N 1
ATOM 1952 C CA . ALA A 1 254 ? -12.604 17.405 22.041 1.00 93.06 254 ALA A CA 1
ATOM 1953 C C . ALA A 1 254 ? -11.853 18.369 21.098 1.00 93.06 254 ALA A C 1
ATOM 1955 O O . ALA A 1 254 ? -12.127 18.390 19.901 1.00 93.06 254 ALA A O 1
ATOM 1956 N N . GLU A 1 255 ? -10.913 19.160 21.621 1.00 93.88 255 GLU A N 1
ATOM 1957 C CA . GLU A 1 255 ? -10.084 20.048 20.799 1.00 93.88 255 GLU A CA 1
ATOM 1958 C C . GLU A 1 255 ? -9.103 19.265 19.915 1.00 93.88 255 GLU A C 1
ATOM 1960 O O . GLU A 1 255 ? -8.911 19.624 18.754 1.00 93.88 255 GLU A O 1
ATOM 1965 N N . ASP A 1 256 ? -8.562 18.148 20.415 1.00 94.00 256 ASP A N 1
ATOM 1966 C CA . ASP A 1 256 ? -7.700 17.263 19.625 1.00 94.00 256 ASP A CA 1
ATOM 1967 C C . ASP A 1 256 ? -8.479 16.704 18.430 1.00 94.00 256 ASP A C 1
ATOM 1969 O O . ASP A 1 256 ? -8.025 16.784 17.290 1.00 94.00 256 ASP A O 1
ATOM 1973 N N . VAL A 1 257 ? -9.705 16.228 18.679 1.00 92.50 257 VAL A N 1
ATOM 1974 C CA . VAL A 1 257 ? -10.617 15.707 17.647 1.00 92.50 257 VAL A CA 1
ATOM 1975 C C . VAL A 1 257 ? -10.876 16.748 16.558 1.00 92.50 257 VAL A C 1
ATOM 1977 O O . VAL A 1 257 ? -10.739 16.448 15.372 1.00 92.50 257 VAL A O 1
ATOM 1980 N N . LYS A 1 258 ? -11.213 17.984 16.939 1.00 91.81 258 LYS A N 1
ATOM 1981 C CA . LYS A 1 258 ? -11.480 19.061 15.973 1.00 91.81 258 LYS A CA 1
ATOM 1982 C C . LYS A 1 258 ? -10.249 19.409 15.148 1.00 91.81 258 LYS A C 1
ATOM 1984 O O . LYS A 1 258 ? -10.365 19.566 13.933 1.00 91.81 258 LYS A O 1
ATOM 1989 N N . SER A 1 259 ? -9.087 19.498 15.791 1.00 91.69 259 SER A N 1
ATOM 1990 C CA . SER A 1 259 ? -7.814 19.757 15.116 1.00 91.69 259 SER A CA 1
ATOM 1991 C C . SER A 1 259 ? -7.499 18.670 14.081 1.00 91.69 259 SER A C 1
ATOM 1993 O O . SER A 1 259 ? -7.197 18.972 12.925 1.00 91.69 259 SER A O 1
ATOM 1995 N N . ILE A 1 260 ? -7.676 17.397 14.453 1.00 91.25 260 ILE A N 1
ATOM 1996 C CA . ILE A 1 260 ? -7.446 16.242 13.576 1.00 91.25 260 ILE A CA 1
ATOM 1997 C C . ILE A 1 260 ? -8.411 16.228 12.389 1.00 91.25 260 ILE A C 1
ATOM 1999 O O . ILE A 1 260 ? -7.982 15.977 11.266 1.00 91.25 260 ILE A O 1
ATOM 2003 N N . VAL A 1 261 ? -9.701 16.497 12.609 1.00 89.44 261 VAL A N 1
ATOM 2004 C CA . VAL A 1 261 ? -10.726 16.412 11.556 1.00 89.44 261 VAL A CA 1
ATOM 2005 C C . VAL A 1 261 ? -10.648 17.594 10.596 1.00 89.44 261 VAL A C 1
ATOM 2007 O O . VAL A 1 261 ? -10.575 17.407 9.381 1.00 89.44 261 VAL A O 1
ATOM 2010 N N . HIS A 1 262 ? -10.610 18.823 11.106 1.00 86.69 262 HIS A N 1
ATOM 2011 C CA . HIS A 1 262 ? -10.690 20.020 10.259 1.00 86.69 262 HIS A CA 1
ATOM 2012 C C . HIS A 1 262 ? -9.336 20.458 9.713 1.00 86.69 262 HIS A C 1
ATOM 2014 O O . HIS A 1 262 ? -9.276 20.989 8.606 1.00 86.69 262 HIS A O 1
ATOM 2020 N N . GLY A 1 263 ? -8.243 20.174 10.428 1.00 82.88 263 GLY A N 1
ATOM 2021 C CA . GLY A 1 263 ? -6.904 20.582 10.010 1.00 82.88 263 GLY A CA 1
ATOM 2022 C C . GLY A 1 263 ? -6.810 22.095 9.800 1.00 82.88 263 GLY A C 1
ATOM 2023 O O . GLY A 1 263 ? -7.496 22.878 10.457 1.00 82.88 263 GLY A O 1
ATOM 2024 N N . SER A 1 264 ? -5.956 22.510 8.865 1.00 67.38 264 SER A N 1
ATOM 2025 C CA . SER A 1 264 ? -5.631 23.927 8.650 1.00 67.38 264 SER A CA 1
ATOM 2026 C C . SER A 1 264 ? -6.588 24.668 7.706 1.00 67.38 264 SER A C 1
ATOM 2028 O O . SER A 1 264 ? -6.515 25.894 7.626 1.00 67.38 264 SER A O 1
ATOM 2030 N N . ALA A 1 265 ? -7.461 23.965 6.970 1.00 65.81 265 ALA A N 1
ATOM 2031 C CA . ALA A 1 265 ? -8.309 24.563 5.936 1.00 65.81 265 ALA A CA 1
ATOM 2032 C C . ALA A 1 265 ? -9.745 24.000 5.942 1.00 65.81 265 ALA A C 1
ATOM 2034 O O . ALA A 1 265 ? -9.928 22.791 6.071 1.00 65.81 265 ALA A O 1
ATOM 2035 N N . PRO A 1 266 ? -10.776 24.850 5.752 1.00 59.91 266 PRO A N 1
ATOM 2036 C CA . PRO A 1 266 ? -12.169 24.415 5.718 1.00 59.91 266 PRO A CA 1
ATOM 2037 C C . PRO A 1 266 ? -12.465 23.562 4.481 1.00 59.91 266 PRO A C 1
ATOM 2039 O O . PRO A 1 266 ? -12.079 23.905 3.362 1.00 59.91 266 PRO A O 1
ATOM 2042 N N . LYS A 1 267 ? -13.210 22.468 4.674 1.00 70.69 267 LYS A N 1
ATOM 2043 C CA . LYS A 1 267 ? -13.469 21.470 3.629 1.00 70.69 267 LYS A CA 1
ATOM 2044 C C . LYS A 1 267 ? -14.946 21.422 3.255 1.00 70.69 267 LYS A C 1
ATOM 2046 O O . LYS A 1 267 ? -15.812 21.239 4.108 1.00 70.69 267 LYS A O 1
ATOM 2051 N N . CYS A 1 268 ? -15.249 21.554 1.960 1.00 62.19 268 CYS A N 1
ATOM 2052 C CA . CYS A 1 268 ? -16.632 21.542 1.457 1.00 62.19 268 CYS A CA 1
ATOM 2053 C C . CYS A 1 268 ? -17.360 20.222 1.770 1.00 62.19 268 CYS A C 1
ATOM 2055 O O . CYS A 1 268 ? -18.569 20.218 2.014 1.00 62.19 268 CYS A O 1
ATOM 2057 N N . THR A 1 269 ? -16.612 19.116 1.828 1.00 71.38 269 THR A N 1
ATOM 2058 C CA . THR A 1 269 ? -17.097 17.772 2.171 1.00 71.38 269 THR A CA 1
ATOM 2059 C C . THR A 1 269 ? -17.769 17.722 3.541 1.00 71.38 269 THR A C 1
ATOM 2061 O O . THR A 1 269 ? -18.718 16.965 3.711 1.00 71.38 269 THR A O 1
ATOM 2064 N N . HIS A 1 270 ? -17.375 18.575 4.494 1.00 76.38 270 HIS A N 1
ATOM 2065 C CA . HIS A 1 270 ? -17.901 18.553 5.865 1.00 76.38 270 HIS A CA 1
ATOM 2066 C C . HIS A 1 270 ? -19.378 18.960 5.957 1.00 76.38 270 HIS A C 1
ATOM 2068 O O . HIS A 1 270 ? -20.043 18.646 6.938 1.00 76.38 270 HIS A O 1
ATOM 2074 N N . THR A 1 271 ? -19.921 19.596 4.916 1.00 80.88 271 THR A N 1
ATOM 2075 C CA . THR A 1 271 ? -21.334 20.008 4.852 1.00 80.88 271 THR A CA 1
ATOM 2076 C C . THR A 1 271 ? -22.266 18.940 4.267 1.00 80.88 271 THR A C 1
ATOM 2078 O O . THR A 1 271 ? -23.486 19.122 4.258 1.00 80.88 271 THR A O 1
ATOM 2081 N N . LEU A 1 272 ? -21.718 17.821 3.777 1.00 81.50 272 LEU A N 1
ATOM 2082 C CA . LEU A 1 272 ? -22.497 16.764 3.136 1.00 81.50 272 LEU A CA 1
ATOM 2083 C C . LEU A 1 272 ? -23.436 16.077 4.129 1.00 81.50 272 LEU A C 1
ATOM 2085 O O . LEU A 1 272 ? -23.085 15.848 5.285 1.00 81.50 272 LEU A O 1
ATOM 2089 N N . ARG A 1 273 ? -24.639 15.723 3.663 1.00 85.06 273 ARG A N 1
ATOM 2090 C CA . ARG A 1 273 ? -25.642 15.016 4.469 1.00 85.06 273 ARG A CA 1
ATOM 2091 C C . ARG A 1 273 ? -25.319 13.534 4.572 1.00 85.06 273 ARG A C 1
ATOM 2093 O O . ARG A 1 273 ? -24.967 12.903 3.575 1.00 85.06 273 ARG A O 1
ATOM 2100 N N . ILE A 1 274 ? -25.584 12.972 5.743 1.00 84.31 274 ILE A N 1
ATOM 2101 C CA . ILE A 1 274 ? -25.510 11.532 5.968 1.00 84.31 274 ILE A CA 1
ATOM 2102 C C . ILE A 1 274 ? -26.561 10.810 5.115 1.00 84.31 274 ILE A C 1
ATOM 2104 O O . ILE A 1 274 ? -27.735 11.173 5.104 1.00 84.31 274 ILE A O 1
ATOM 2108 N N . GLN A 1 275 ? -26.107 9.798 4.389 1.00 81.31 275 GLN A N 1
ATOM 2109 C CA . GLN A 1 275 ? -26.889 8.865 3.586 1.00 81.31 275 GLN A CA 1
ATOM 2110 C C . GLN A 1 275 ? -27.153 7.558 4.332 1.00 81.31 275 GLN A C 1
ATOM 2112 O O . GLN A 1 275 ? -28.206 6.964 4.124 1.00 81.31 275 GLN A O 1
ATOM 2117 N N . LEU A 1 276 ? -26.207 7.089 5.160 1.00 78.19 276 LEU A N 1
ATOM 2118 C CA . LEU A 1 276 ? -26.290 5.771 5.802 1.00 78.19 276 LEU A CA 1
ATOM 2119 C C . LEU A 1 276 ? -25.991 5.794 7.303 1.00 78.19 276 LEU A C 1
ATOM 2121 O O . LEU A 1 276 ? -25.111 6.543 7.757 1.00 78.19 276 LEU A O 1
ATOM 2125 N N . PRO A 1 277 ? -26.705 4.955 8.074 1.00 80.94 277 PRO A N 1
ATOM 2126 C CA . PRO A 1 277 ? -26.445 4.787 9.490 1.00 80.94 277 PRO A CA 1
ATOM 2127 C C . PRO A 1 277 ? -25.089 4.118 9.701 1.00 80.94 277 PRO A C 1
ATOM 2129 O O . PRO A 1 277 ? -24.649 3.281 8.915 1.00 80.94 277 PRO A O 1
ATOM 2132 N N . LEU A 1 278 ? -24.436 4.510 10.787 1.00 84.69 278 LEU A N 1
ATOM 2133 C CA . LEU A 1 278 ? -23.123 4.028 11.174 1.00 84.69 278 LEU A CA 1
ATOM 2134 C C . LEU A 1 278 ? -23.163 3.658 12.647 1.00 84.69 278 LEU A C 1
ATOM 2136 O O . LEU A 1 278 ? -23.602 4.485 13.441 1.00 84.69 278 LEU A O 1
ATOM 2140 N N . LEU A 1 279 ? -22.726 2.456 13.010 1.00 86.19 279 LEU A N 1
ATOM 2141 C CA . LEU A 1 279 ? -22.746 1.997 14.398 1.00 86.19 279 LEU A CA 1
ATOM 2142 C C . LEU A 1 279 ? -21.408 2.268 15.091 1.00 86.19 279 LEU A C 1
ATOM 2144 O O . LEU A 1 279 ? -20.349 1.930 14.557 1.00 86.19 279 LEU A O 1
ATOM 2148 N N . SER A 1 280 ? -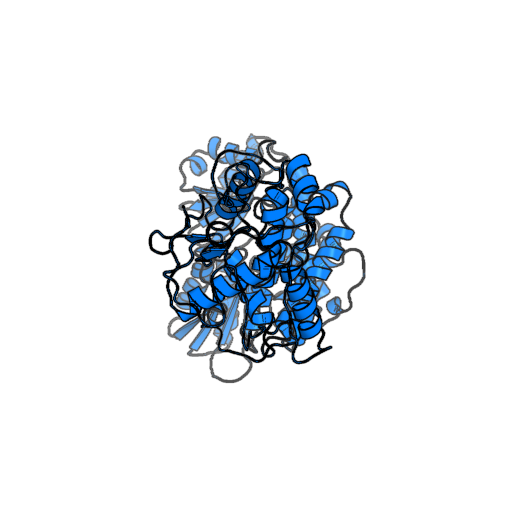21.475 2.845 16.293 1.00 85.81 280 SER A N 1
ATOM 2149 C CA . SER A 1 280 ? -20.321 3.003 17.182 1.00 85.81 280 SER A CA 1
ATOM 2150 C C . SER A 1 280 ? -19.971 1.647 17.808 1.00 85.81 280 SER A C 1
ATOM 2152 O O . SER A 1 280 ? -20.828 1.048 18.463 1.00 85.81 280 SER A O 1
ATOM 2154 N N . PRO A 1 281 ? -18.733 1.146 17.670 1.00 80.56 281 PRO A N 1
ATOM 2155 C CA . PRO A 1 281 ? -18.274 -0.049 18.377 1.00 80.56 281 PRO A CA 1
ATOM 2156 C C . PRO A 1 281 ? -18.251 0.110 19.898 1.00 80.56 281 PRO A C 1
ATOM 2158 O O . PRO A 1 281 ? -18.277 -0.896 20.604 1.00 80.56 281 PRO A O 1
ATOM 2161 N N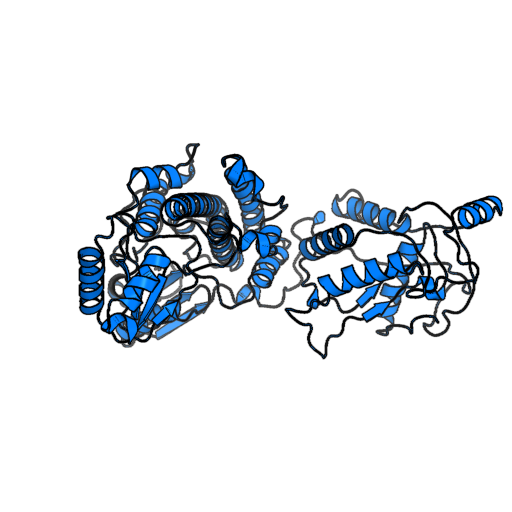 . GLN A 1 282 ? -18.224 1.338 20.425 1.00 83.38 282 GLN A N 1
ATOM 2162 C CA . GLN A 1 282 ? -18.322 1.562 21.863 1.00 83.38 282 GLN A CA 1
ATOM 2163 C C . GLN A 1 282 ? -19.727 1.249 22.385 1.00 83.38 282 GLN A C 1
ATOM 2165 O O . GLN A 1 282 ? -19.885 0.606 23.424 1.00 83.38 282 GLN A O 1
ATOM 2170 N N . THR A 1 283 ? -20.757 1.725 21.687 1.00 86.31 283 THR A N 1
ATOM 2171 C CA . THR A 1 283 ? -22.135 1.727 22.208 1.00 86.31 283 THR A CA 1
ATOM 2172 C C . THR A 1 283 ? -23.066 0.737 21.522 1.00 86.31 283 THR A C 1
ATOM 2174 O O . THR A 1 283 ? -24.133 0.455 22.060 1.00 86.31 283 THR A O 1
ATOM 2177 N N . GLY A 1 284 ? -22.706 0.247 20.335 1.00 84.38 284 GLY A N 1
ATOM 2178 C CA . GLY A 1 284 ? -23.604 -0.494 19.448 1.00 84.38 284 GLY A CA 1
ATOM 2179 C C . GLY A 1 284 ? -24.683 0.372 18.792 1.00 84.38 284 GLY A C 1
ATOM 2180 O O . GLY A 1 284 ? -25.478 -0.133 18.009 1.00 84.38 284 GLY A O 1
ATOM 2181 N N . LYS A 1 285 ? -24.745 1.675 19.089 1.00 88.31 285 LYS A N 1
ATOM 2182 C CA . LYS A 1 285 ? -25.805 2.573 18.612 1.00 88.31 285 LYS A CA 1
ATOM 2183 C C . LYS A 1 285 ? -25.360 3.375 17.398 1.00 88.31 285 LYS A C 1
ATOM 2185 O O . LYS A 1 285 ? -24.168 3.529 17.136 1.00 88.31 285 LYS A O 1
ATOM 2190 N N . GLN A 1 286 ? -26.340 3.909 16.673 1.00 88.00 286 GLN A N 1
ATOM 2191 C CA . GLN A 1 286 ? -26.087 4.779 15.531 1.00 88.00 286 GLN A CA 1
ATOM 2192 C C . GLN A 1 286 ? -25.454 6.109 15.962 1.00 88.00 286 GLN A C 1
ATOM 2194 O O . GLN A 1 286 ? -25.903 6.743 16.918 1.00 88.00 286 GLN A O 1
ATOM 2199 N N . PHE A 1 287 ? -24.446 6.540 15.211 1.00 85.62 287 PHE A N 1
ATOM 2200 C CA . PHE A 1 287 ? -23.881 7.884 15.260 1.00 85.62 287 PHE A CA 1
ATOM 2201 C C . PHE A 1 287 ? -24.940 8.939 14.902 1.00 85.62 287 PHE A C 1
ATOM 2203 O O . PHE A 1 287 ? -25.703 8.759 13.946 1.00 85.62 287 PHE A O 1
ATOM 2210 N N . LEU A 1 288 ? -24.986 10.041 15.656 1.00 88.12 288 LEU A N 1
ATOM 2211 C CA . LEU A 1 288 ? -26.060 11.043 15.591 1.00 88.12 288 LEU A CA 1
ATOM 2212 C C . LEU A 1 288 ? -25.707 12.263 14.728 1.00 88.12 288 LEU A C 1
ATOM 2214 O O . LEU A 1 288 ? -26.545 13.157 14.567 1.00 88.12 288 LEU A O 1
ATOM 2218 N N . ALA A 1 289 ? -24.502 12.292 14.153 1.00 85.62 289 ALA A N 1
ATOM 2219 C CA . ALA A 1 289 ? -24.053 13.357 13.267 1.00 85.62 289 ALA A CA 1
ATOM 2220 C C . ALA A 1 289 ? -25.049 13.671 12.142 1.00 85.62 289 ALA A C 1
ATOM 2222 O O . ALA A 1 289 ? -25.604 12.779 11.491 1.00 85.62 289 ALA A O 1
ATOM 2223 N N . ARG A 1 290 ? -25.221 14.966 11.870 1.00 86.75 290 ARG A N 1
ATOM 2224 C CA . ARG A 1 290 ? -26.129 15.496 10.839 1.00 86.75 290 ARG A CA 1
ATOM 2225 C C . ARG A 1 290 ? -25.424 15.746 9.514 1.00 86.75 290 ARG A C 1
ATOM 2227 O O . ARG A 1 290 ? -26.071 15.799 8.465 1.00 86.75 290 ARG A O 1
ATOM 2234 N N . ASN A 1 291 ? -24.109 15.921 9.564 1.00 88.19 291 ASN A N 1
ATOM 2235 C CA . ASN A 1 291 ? -23.259 16.180 8.413 1.00 88.19 291 ASN A CA 1
ATOM 2236 C C . ASN A 1 291 ? -21.937 15.405 8.505 1.00 88.19 291 ASN A C 1
ATOM 2238 O O . ASN A 1 291 ? -21.620 14.810 9.535 1.00 88.19 291 ASN A O 1
ATOM 2242 N N . ALA A 1 292 ? -21.177 15.395 7.411 1.00 84.62 292 ALA A N 1
ATOM 2243 C CA . ALA A 1 292 ? -19.922 14.660 7.326 1.00 84.62 292 ALA A CA 1
ATOM 2244 C C . ALA A 1 292 ? -18.875 15.135 8.342 1.00 84.62 292 ALA A C 1
ATOM 2246 O O . ALA A 1 292 ? -18.189 14.297 8.911 1.00 84.62 292 ALA A O 1
ATOM 2247 N N . GLY A 1 293 ? -18.760 16.445 8.591 1.00 85.69 293 GLY A N 1
ATOM 2248 C CA . GLY A 1 293 ? -17.792 16.985 9.552 1.00 85.69 293 GLY A CA 1
ATOM 2249 C C . GLY A 1 293 ? -18.053 16.464 10.964 1.00 85.69 293 GLY A C 1
ATOM 2250 O O . GLY A 1 293 ? -17.166 15.882 11.580 1.00 85.69 293 GLY A O 1
ATOM 2251 N N . GLU A 1 294 ? -19.303 16.564 11.421 1.00 88.88 294 GLU A N 1
ATOM 2252 C CA . GLU A 1 294 ? -19.752 15.970 12.687 1.00 88.88 294 GLU A CA 1
ATOM 2253 C C . GLU A 1 294 ? -19.526 14.452 12.710 1.00 88.88 294 GLU A C 1
ATOM 2255 O O . GLU A 1 294 ? -19.142 13.900 13.735 1.00 88.88 294 GLU A O 1
ATOM 2260 N N . ARG A 1 295 ? -19.718 13.760 11.578 1.00 88.88 295 ARG A N 1
ATOM 2261 C CA . ARG A 1 295 ? -19.502 12.308 11.487 1.00 88.88 295 ARG A CA 1
ATOM 2262 C C . ARG A 1 295 ? -18.029 11.946 11.640 1.00 88.88 295 ARG A C 1
ATOM 2264 O O . ARG A 1 295 ? -17.723 10.981 12.331 1.00 88.88 295 ARG A O 1
ATOM 2271 N N . PHE A 1 296 ? -17.124 12.704 11.026 1.00 88.19 296 PHE A N 1
ATOM 2272 C CA . PHE A 1 296 ? -15.687 12.533 11.227 1.00 88.19 296 PHE A CA 1
ATOM 2273 C C . PHE A 1 296 ? -15.283 12.838 12.673 1.00 88.19 296 PHE A C 1
ATOM 2275 O O . PHE A 1 296 ? -14.491 12.085 13.231 1.00 88.19 296 PHE A O 1
ATOM 2282 N N . GLU A 1 297 ? -15.850 13.877 13.298 1.00 90.81 297 GLU A N 1
ATOM 2283 C CA . GLU A 1 297 ? -15.610 14.188 14.715 1.00 90.81 297 GLU A CA 1
ATOM 2284 C C . GLU A 1 297 ? -16.068 13.054 15.637 1.00 90.81 297 GLU A C 1
ATOM 2286 O O . GLU A 1 297 ? -15.296 12.619 16.487 1.00 90.81 297 GLU A O 1
ATOM 2291 N N . GLU A 1 298 ? -17.283 12.531 15.452 1.00 89.12 298 GLU A N 1
ATOM 2292 C CA . GLU A 1 298 ? -17.796 11.417 16.255 1.00 89.12 298 GLU A CA 1
ATOM 2293 C C . GLU A 1 298 ? -16.933 10.154 16.097 1.00 89.12 298 GLU A C 1
ATOM 2295 O O . GLU A 1 298 ? -16.615 9.506 17.091 1.00 89.12 298 GLU A O 1
ATOM 2300 N N . ILE A 1 299 ? -16.500 9.829 14.872 1.00 88.25 299 ILE A N 1
ATOM 2301 C CA . ILE A 1 299 ? -15.630 8.671 14.612 1.00 88.25 299 ILE A CA 1
ATOM 2302 C C . ILE A 1 299 ? -14.241 8.875 15.227 1.00 88.25 299 ILE A C 1
ATOM 2304 O O . ILE A 1 299 ? -13.727 7.974 15.885 1.00 88.25 299 ILE A O 1
ATOM 2308 N N . ALA A 1 300 ? -13.620 10.041 15.040 1.00 88.62 300 ALA A N 1
ATOM 2309 C CA . ALA A 1 300 ? -12.306 10.329 15.611 1.00 88.62 300 ALA A CA 1
ATOM 2310 C C . ALA A 1 300 ? -12.353 10.341 17.147 1.00 88.62 300 ALA A C 1
ATOM 2312 O O . ALA A 1 300 ? -11.444 9.821 17.793 1.00 88.62 300 ALA A O 1
ATOM 2313 N N . ALA A 1 301 ? -13.433 10.859 17.737 1.00 89.88 301 ALA A N 1
ATOM 2314 C CA . ALA A 1 301 ? -13.682 10.783 19.170 1.00 89.88 301 ALA A CA 1
ATOM 2315 C C . ALA A 1 301 ? -13.823 9.331 19.652 1.00 89.88 301 ALA A C 1
ATOM 2317 O O . ALA A 1 301 ? -13.218 8.966 20.657 1.00 89.88 301 ALA A O 1
ATOM 2318 N N . ASP A 1 302 ? -14.571 8.494 18.934 1.00 87.06 302 ASP A N 1
ATOM 2319 C CA . ASP A 1 302 ? -14.744 7.073 19.256 1.00 87.06 302 ASP A CA 1
ATOM 2320 C C . ASP A 1 302 ? -13.410 6.304 19.148 1.00 87.06 302 ASP A C 1
ATOM 2322 O O . ASP A 1 302 ? -13.083 5.522 20.036 1.00 87.06 302 ASP A O 1
ATOM 2326 N N . ILE A 1 303 ? -12.565 6.599 18.150 1.00 87.94 303 ILE A N 1
ATOM 2327 C CA . ILE A 1 303 ? -11.226 5.991 18.021 1.00 87.94 303 ILE A CA 1
ATOM 2328 C C . ILE A 1 303 ? -10.288 6.442 19.153 1.00 87.94 303 ILE A C 1
ATOM 2330 O O . ILE A 1 303 ? -9.591 5.623 19.754 1.00 87.94 303 ILE A O 1
ATOM 2334 N N . LEU A 1 304 ? -10.248 7.739 19.463 1.00 88.62 304 LEU A N 1
ATOM 2335 C CA . LEU A 1 304 ? -9.326 8.282 20.464 1.00 88.62 304 LEU A CA 1
ATOM 2336 C C . LEU A 1 304 ? -9.761 7.996 21.898 1.00 88.62 304 LEU A C 1
ATOM 2338 O O . LEU A 1 304 ? -8.914 7.771 22.756 1.00 88.62 304 LEU A O 1
ATOM 2342 N N . MET A 1 305 ? -11.062 8.028 22.179 1.00 89.56 305 MET A N 1
ATOM 2343 C CA . MET A 1 305 ? -11.609 8.049 23.539 1.00 89.56 305 MET A CA 1
ATOM 2344 C C . MET A 1 305 ? -12.591 6.908 23.822 1.00 89.56 305 MET A C 1
ATOM 2346 O O . MET A 1 305 ? -12.759 6.539 24.986 1.00 89.56 305 MET A O 1
ATOM 2350 N N . GLY A 1 306 ? -13.246 6.358 22.800 1.00 82.31 306 GLY A N 1
ATOM 2351 C CA . GLY A 1 306 ? -14.180 5.241 22.938 1.00 82.31 306 GLY A CA 1
ATOM 2352 C C . GLY A 1 306 ? -13.447 3.907 23.042 1.00 82.31 306 GLY A C 1
ATOM 2353 O O . GLY A 1 306 ? -12.398 3.730 22.441 1.00 82.31 306 GLY A O 1
ATOM 2354 N N . GLY A 1 307 ? -13.968 2.961 23.824 1.00 80.25 307 GLY A N 1
ATOM 2355 C CA . GLY A 1 307 ? -13.465 1.580 23.836 1.00 80.25 307 GLY A CA 1
ATOM 2356 C C . GLY A 1 307 ? -14.087 0.745 22.715 1.00 80.25 307 GLY A C 1
ATOM 2357 O O . GLY A 1 307 ? -15.194 1.040 22.272 1.00 80.25 307 GLY A O 1
ATOM 2358 N N . THR A 1 308 ? -13.416 -0.322 22.279 1.00 80.62 308 THR A N 1
ATOM 2359 C CA . THR A 1 308 ? -13.961 -1.233 21.255 1.00 80.62 308 THR A CA 1
ATOM 2360 C C . THR A 1 308 ? -14.659 -2.426 21.913 1.00 80.62 308 THR A C 1
ATOM 2362 O O . THR A 1 308 ? -14.000 -3.318 22.446 1.00 80.62 308 THR A O 1
ATOM 2365 N N . PHE A 1 309 ? -15.992 -2.475 21.862 1.00 82.56 309 PHE A N 1
ATOM 2366 C CA . PHE A 1 309 ? -16.788 -3.531 22.496 1.00 82.56 309 PHE A CA 1
ATOM 2367 C C . PHE A 1 309 ? -17.591 -4.306 21.444 1.00 82.56 309 PHE A C 1
ATOM 2369 O O . PHE A 1 309 ? -18.710 -3.939 21.085 1.00 82.56 309 PHE A O 1
ATOM 2376 N N . LEU A 1 310 ? -17.014 -5.400 20.936 1.00 79.19 310 LEU A N 1
ATOM 2377 C CA . LEU A 1 310 ? -17.572 -6.152 19.800 1.00 79.19 310 LEU A CA 1
ATOM 2378 C C . LEU A 1 310 ? -18.954 -6.756 20.088 1.00 79.19 310 LEU A C 1
ATOM 2380 O O . LEU A 1 310 ? -19.756 -6.922 19.168 1.00 79.19 310 LEU A O 1
ATOM 2384 N N . ASP A 1 311 ? -19.257 -7.035 21.354 1.00 82.19 311 ASP A N 1
ATOM 2385 C CA . ASP A 1 311 ? -20.576 -7.509 21.778 1.00 82.19 311 ASP A CA 1
ATOM 2386 C C . ASP A 1 311 ? -21.653 -6.435 21.601 1.00 82.19 311 ASP A C 1
ATOM 2388 O O . ASP A 1 311 ? -22.736 -6.728 21.094 1.00 82.19 311 ASP A O 1
ATOM 2392 N N . ASN A 1 312 ? -21.335 -5.178 21.933 1.00 85.31 312 ASN A N 1
ATOM 2393 C CA . ASN A 1 312 ? -22.243 -4.050 21.723 1.00 85.31 312 ASN A CA 1
ATOM 2394 C C . ASN A 1 312 ? -22.484 -3.838 20.228 1.00 85.31 312 ASN A C 1
ATOM 2396 O O . ASN A 1 312 ? -23.622 -3.646 19.810 1.00 85.31 312 ASN A O 1
ATOM 2400 N N . LEU A 1 313 ? -21.425 -3.917 19.415 1.00 84.50 313 LEU A N 1
ATOM 2401 C CA . LEU A 1 313 ? -21.536 -3.802 17.961 1.00 84.50 313 LEU A CA 1
ATOM 2402 C C . LEU A 1 313 ? -22.407 -4.919 17.369 1.00 84.50 313 LEU A C 1
ATOM 2404 O O . LEU A 1 313 ? -23.289 -4.641 16.563 1.00 84.50 313 LEU A O 1
ATOM 2408 N N . SER A 1 314 ? -22.195 -6.167 17.796 1.00 85.88 314 SER A N 1
ATOM 2409 C CA . SER A 1 314 ? -22.985 -7.320 17.345 1.00 85.88 314 SER A CA 1
ATOM 2410 C C . SER A 1 314 ? -24.458 -7.178 17.738 1.00 85.88 314 SER A C 1
ATOM 2412 O O . SER A 1 314 ? -25.331 -7.416 16.908 1.00 85.88 314 SER A O 1
ATOM 2414 N N . GLY A 1 315 ? -24.735 -6.731 18.969 1.00 86.00 315 GLY A N 1
ATOM 2415 C CA . GLY A 1 315 ? -26.090 -6.423 19.434 1.00 86.00 315 GLY A CA 1
ATOM 2416 C C . GLY A 1 315 ? -26.749 -5.312 18.618 1.00 86.00 315 GLY A C 1
ATOM 2417 O O . GLY A 1 315 ? -27.861 -5.484 18.143 1.00 86.00 315 GLY A O 1
ATOM 2418 N N . GLY A 1 316 ? -26.031 -4.222 18.345 1.00 86.19 316 GLY A N 1
ATOM 2419 C CA . GLY A 1 316 ? -26.529 -3.120 17.519 1.00 86.19 316 GLY A CA 1
ATOM 2420 C C . GLY A 1 316 ? -26.853 -3.509 16.075 1.00 86.19 316 GLY A C 1
ATOM 2421 O O . GLY A 1 316 ? -27.823 -3.014 15.496 1.00 86.19 316 GLY A O 1
ATOM 2422 N N . ILE A 1 317 ? -26.056 -4.411 15.489 1.00 85.00 317 ILE A N 1
ATOM 2423 C CA . ILE A 1 317 ? -26.332 -4.995 14.169 1.00 85.00 317 ILE A CA 1
ATOM 2424 C C . ILE A 1 317 ? -27.601 -5.852 14.233 1.00 85.00 317 ILE A C 1
ATOM 2426 O O . ILE A 1 317 ? -28.466 -5.705 13.374 1.00 85.00 317 ILE A O 1
ATOM 2430 N N . LEU A 1 318 ? -27.734 -6.710 15.250 1.00 85.69 318 LEU A N 1
ATOM 2431 C CA . LEU A 1 318 ? -28.917 -7.552 15.448 1.00 85.69 318 LEU A CA 1
ATOM 2432 C C . LEU A 1 318 ? -30.186 -6.722 15.647 1.00 85.69 318 LEU A C 1
ATOM 2434 O O . LEU A 1 318 ? -31.174 -6.975 14.964 1.00 85.69 318 LEU A O 1
ATOM 2438 N N . ASP A 1 319 ? -30.145 -5.703 16.504 1.00 84.56 319 ASP A N 1
ATOM 2439 C CA . ASP A 1 319 ? -31.258 -4.776 16.724 1.00 84.56 319 ASP A CA 1
ATOM 2440 C C . ASP A 1 319 ? -31.649 -4.103 15.403 1.00 84.56 319 ASP A C 1
ATOM 2442 O O . ASP A 1 319 ? -32.816 -4.095 15.028 1.00 84.56 319 ASP A O 1
ATOM 2446 N N . SER A 1 320 ? -30.660 -3.639 14.631 1.00 81.00 320 SER A N 1
ATOM 2447 C CA . SER A 1 320 ? -30.914 -2.994 13.340 1.00 81.00 320 SER A CA 1
ATOM 2448 C C . SER A 1 320 ? -31.488 -3.950 12.294 1.00 81.00 320 SER A C 1
ATOM 2450 O O . SER A 1 320 ? -32.271 -3.510 11.471 1.00 81.00 320 SER A O 1
ATOM 2452 N N . ILE A 1 321 ? -31.091 -5.226 12.261 1.00 78.38 321 ILE A N 1
ATOM 2453 C CA . ILE A 1 321 ? -31.527 -6.184 11.226 1.00 78.38 321 ILE A CA 1
ATOM 2454 C C . ILE A 1 321 ? -32.847 -6.871 11.602 1.00 78.38 321 ILE A C 1
ATOM 2456 O O . ILE A 1 321 ? -33.672 -7.139 10.727 1.00 78.38 321 ILE A O 1
ATOM 2460 N N . SER A 1 322 ? -33.057 -7.152 12.889 1.00 69.44 322 SER A N 1
ATOM 2461 C CA . SER A 1 322 ? -34.245 -7.851 13.399 1.00 69.44 322 SER A CA 1
ATOM 2462 C C . SER A 1 322 ? -35.548 -7.095 13.127 1.00 69.44 322 SER A C 1
ATOM 2464 O O . SER A 1 322 ? -36.576 -7.732 12.890 1.00 69.44 322 SER A O 1
ATOM 2466 N N . ASP A 1 323 ? -35.487 -5.766 13.028 1.00 63.78 323 ASP A N 1
ATOM 2467 C CA . ASP A 1 323 ? -36.606 -4.905 12.632 1.00 63.78 323 ASP A CA 1
ATOM 2468 C C . ASP A 1 323 ? -37.140 -5.191 11.208 1.00 63.78 323 ASP A C 1
ATOM 2470 O O . ASP A 1 323 ? -38.263 -4.801 10.883 1.00 63.78 323 ASP A O 1
ATOM 2474 N N . PHE A 1 324 ? -36.377 -5.885 10.351 1.00 62.28 324 PHE A N 1
ATOM 2475 C CA . PHE A 1 324 ? -36.690 -6.040 8.922 1.00 62.28 324 PHE A CA 1
ATOM 2476 C C . PHE A 1 324 ? -37.240 -7.416 8.509 1.00 62.28 324 PHE A C 1
ATOM 2478 O O . PHE A 1 324 ? -37.664 -7.568 7.366 1.00 62.28 324 PHE A O 1
ATOM 2485 N N . GLY A 1 325 ? -37.273 -8.416 9.401 1.00 58.56 325 GLY A N 1
ATOM 2486 C CA . GLY A 1 325 ? -37.965 -9.697 9.160 1.00 58.56 325 GLY A CA 1
ATOM 2487 C C . GLY A 1 325 ? -37.453 -10.560 7.989 1.00 58.56 325 GLY A C 1
ATOM 2488 O O . GLY A 1 325 ? -38.177 -11.446 7.539 1.00 58.56 325 GLY A O 1
ATOM 2489 N N . SER A 1 326 ? -36.238 -10.316 7.484 1.00 62.91 326 SER A N 1
ATOM 2490 C CA . SER A 1 326 ? -35.659 -11.052 6.349 1.00 62.91 326 SER A CA 1
ATOM 2491 C C . SER A 1 326 ? -35.247 -12.492 6.703 1.00 62.91 326 SER A C 1
ATOM 2493 O O . SER A 1 326 ? -34.674 -12.742 7.764 1.00 62.91 326 SER A O 1
ATOM 2495 N N . ALA A 1 327 ? -35.453 -13.425 5.764 1.00 66.44 327 ALA A N 1
ATOM 2496 C CA . ALA A 1 327 ? -34.937 -14.797 5.826 1.00 66.44 327 ALA A CA 1
ATOM 2497 C C . ALA A 1 327 ? -33.460 -14.928 5.392 1.00 66.44 327 ALA A C 1
ATOM 2499 O O . ALA A 1 327 ? -32.831 -15.948 5.681 1.00 66.44 327 ALA A O 1
ATOM 2500 N N . GLU A 1 328 ? -32.896 -13.919 4.720 1.00 74.88 328 GLU A N 1
ATOM 2501 C CA . GLU A 1 328 ? -31.510 -13.909 4.233 1.00 74.88 328 GLU A CA 1
ATOM 2502 C C . GLU A 1 328 ? -30.764 -12.626 4.637 1.00 74.88 328 GLU A C 1
ATOM 2504 O O . GLU A 1 328 ? -31.291 -11.512 4.559 1.00 74.88 328 GLU A O 1
ATOM 2509 N N . CYS A 1 329 ? -29.515 -12.774 5.074 1.00 79.62 329 CYS A N 1
ATOM 2510 C CA . CYS A 1 329 ? -28.650 -11.667 5.463 1.00 79.62 329 CYS A CA 1
ATOM 2511 C C . CYS A 1 329 ? -27.297 -11.756 4.751 1.00 79.62 329 CYS A C 1
ATOM 2513 O O . CYS A 1 329 ? -26.611 -12.773 4.849 1.00 79.62 329 CYS A O 1
ATOM 2515 N N . GLU A 1 330 ? -26.865 -10.681 4.096 1.00 82.62 330 GLU A N 1
ATOM 2516 C CA . GLU A 1 330 ? -25.532 -10.588 3.495 1.00 82.62 330 GLU A CA 1
ATOM 2517 C C . GLU A 1 330 ? -24.562 -9.846 4.427 1.00 82.62 330 GLU A C 1
ATOM 2519 O O . GLU A 1 330 ? -24.755 -8.680 4.777 1.00 82.62 330 GLU A O 1
ATOM 2524 N N . ALA A 1 331 ? -23.513 -10.550 4.848 1.00 80.56 331 ALA A N 1
ATOM 2525 C CA . ALA A 1 331 ? -22.414 -10.027 5.639 1.00 80.56 331 ALA A CA 1
ATOM 2526 C C . ALA A 1 331 ? -21.229 -9.748 4.722 1.00 80.56 331 ALA A C 1
ATOM 2528 O O . ALA A 1 331 ? -20.611 -10.640 4.138 1.00 80.56 331 ALA A O 1
ATOM 2529 N N . PHE A 1 332 ? -20.911 -8.481 4.627 1.00 79.69 332 PHE A N 1
ATOM 2530 C CA . PHE A 1 332 ? -20.003 -7.940 3.654 1.00 79.69 332 PHE A CA 1
ATOM 2531 C C . PHE A 1 332 ? -18.701 -7.565 4.388 1.00 79.69 332 PHE A C 1
ATOM 2533 O O . PHE A 1 332 ? -18.698 -6.698 5.265 1.00 79.69 332 PHE A O 1
ATOM 2540 N N . LEU A 1 333 ? -17.605 -8.269 4.092 1.00 79.12 333 LEU A N 1
ATOM 2541 C CA . LEU A 1 333 ? -16.396 -8.292 4.923 1.00 79.12 333 LEU A CA 1
ATOM 2542 C C . LEU A 1 333 ? -15.151 -7.885 4.129 1.00 79.12 333 LEU A C 1
ATOM 2544 O O . LEU A 1 333 ? -14.960 -8.287 2.983 1.00 79.12 333 LEU A O 1
ATOM 2548 N N . PHE A 1 334 ? -14.267 -7.128 4.771 1.00 76.31 334 PHE A N 1
ATOM 2549 C CA . PHE A 1 334 ? -12.935 -6.820 4.259 1.00 76.31 334 PHE A CA 1
ATOM 2550 C C . PHE A 1 334 ? -11.940 -7.906 4.715 1.00 76.31 334 PHE A C 1
ATOM 2552 O O . PHE A 1 334 ? -11.337 -7.712 5.763 1.00 76.31 334 PHE A O 1
ATOM 2559 N N . ARG A 1 335 ? -11.832 -9.037 3.977 1.00 73.69 335 ARG A N 1
ATOM 2560 C CA . ARG A 1 335 ? -11.099 -10.300 4.305 1.00 73.69 335 ARG A CA 1
ATOM 2561 C C . ARG A 1 335 ? -11.218 -10.772 5.762 1.00 73.69 335 ARG A C 1
ATOM 2563 O O . ARG A 1 335 ? -10.924 -10.079 6.727 1.00 73.69 335 ARG A O 1
ATOM 2570 N N . SER A 1 336 ? -11.547 -12.040 5.969 1.00 60.81 336 SER A N 1
ATOM 2571 C CA . SER A 1 336 ? -11.700 -12.571 7.329 1.00 60.81 336 SER A CA 1
ATOM 2572 C C . SER A 1 336 ? -10.386 -12.577 8.142 1.00 60.81 336 SER A C 1
ATOM 2574 O O . SER A 1 336 ? -9.481 -13.361 7.857 1.00 60.81 336 SER A O 1
ATOM 2576 N N . SER A 1 337 ? -10.314 -11.779 9.209 1.00 63.28 337 SER A N 1
ATOM 2577 C CA . SER A 1 337 ? -9.362 -11.903 10.328 1.00 63.28 337 SER A C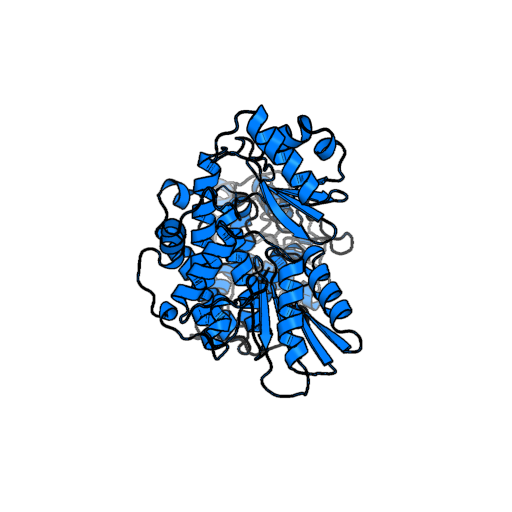A 1
ATOM 2578 C C . SER A 1 337 ? -9.979 -12.631 11.535 1.00 63.28 337 SER A C 1
ATOM 2580 O O . SER A 1 337 ? -11.204 -12.733 11.649 1.00 63.28 337 SER A O 1
ATOM 2582 N N . LEU A 1 338 ? -9.146 -13.102 12.476 1.00 59.06 338 LEU A N 1
ATOM 2583 C CA . LEU A 1 338 ? -9.606 -13.737 13.726 1.00 59.06 338 LEU A CA 1
ATOM 2584 C C . LEU A 1 338 ? -10.568 -12.836 14.517 1.00 59.06 338 LEU A C 1
ATOM 2586 O O . LEU A 1 338 ? -11.591 -13.317 14.999 1.00 59.06 338 LEU A O 1
ATOM 2590 N N . VAL A 1 339 ? -10.267 -11.536 14.598 1.00 57.56 339 VAL A N 1
ATOM 2591 C CA . VAL A 1 339 ? -11.094 -10.548 15.308 1.00 57.56 339 VAL A CA 1
ATOM 2592 C C . VAL A 1 339 ? -12.367 -10.238 14.518 1.00 57.56 339 VAL A C 1
ATOM 2594 O O . VAL A 1 339 ? -13.444 -10.153 15.095 1.00 57.56 339 VAL A O 1
ATOM 2597 N N . SER A 1 340 ? -12.282 -10.138 13.187 1.00 64.00 340 SER A N 1
ATOM 2598 C CA . SER A 1 340 ? -13.446 -9.813 12.348 1.00 64.00 340 SER A CA 1
ATOM 2599 C C . SER A 1 340 ? -14.424 -10.980 12.187 1.00 64.00 340 SER A C 1
ATOM 2601 O O . SER A 1 340 ? -15.556 -10.756 11.781 1.00 64.00 340 SER A O 1
ATOM 2603 N N . ASN A 1 341 ? -14.018 -12.217 12.507 1.00 69.19 341 ASN A N 1
ATOM 2604 C CA . ASN A 1 341 ? -14.869 -13.406 12.413 1.00 69.19 341 ASN A CA 1
ATOM 2605 C C . ASN A 1 341 ? -15.830 -13.564 13.601 1.00 69.19 341 ASN A C 1
ATOM 2607 O O . ASN A 1 341 ? -16.875 -14.203 13.451 1.00 69.19 341 ASN A O 1
ATOM 2611 N N . SER A 1 342 ? -15.508 -12.993 14.767 1.00 74.50 342 SER A N 1
ATOM 2612 C CA . SER A 1 342 ? -16.328 -13.137 15.978 1.00 74.50 342 SER A CA 1
ATOM 2613 C C . SER A 1 342 ? -17.667 -12.402 15.858 1.00 74.50 342 SER A C 1
ATOM 2615 O O . SER A 1 342 ? -18.702 -12.942 16.254 1.00 74.50 342 SER A O 1
ATOM 2617 N N . THR A 1 343 ? -17.677 -11.215 15.244 1.00 77.56 343 THR A N 1
ATOM 2618 C CA . THR A 1 343 ? -18.892 -10.416 15.033 1.00 77.56 343 THR A CA 1
ATOM 2619 C C . THR A 1 343 ? -19.883 -11.107 14.086 1.00 77.56 343 THR A C 1
ATOM 2621 O O . THR A 1 343 ? -21.004 -11.365 14.519 1.00 77.56 343 THR A O 1
ATOM 2624 N N . PRO A 1 344 ? -19.523 -11.521 12.852 1.00 78.56 344 PRO A N 1
ATOM 2625 C CA . PRO A 1 344 ? -20.419 -12.278 11.984 1.00 78.56 344 PRO A CA 1
ATOM 2626 C C . PRO A 1 344 ? -20.881 -13.593 12.599 1.00 78.56 344 PRO A C 1
ATOM 2628 O O . PRO A 1 344 ? -22.031 -13.966 12.401 1.00 78.56 344 PRO A O 1
ATOM 2631 N N . ALA A 1 345 ? -20.025 -14.299 13.348 1.00 80.75 345 ALA A N 1
ATOM 2632 C CA . ALA A 1 345 ? -20.432 -15.516 14.049 1.00 80.75 345 ALA A CA 1
ATOM 2633 C C . ALA A 1 345 ? -21.516 -15.228 15.102 1.00 80.75 345 ALA A C 1
ATOM 2635 O O . ALA A 1 345 ? -22.542 -15.901 15.110 1.00 80.75 345 ALA A O 1
ATOM 2636 N N . THR A 1 346 ? -21.329 -14.182 15.913 1.00 82.44 346 THR A N 1
ATOM 2637 C CA . THR A 1 346 ? -22.290 -13.760 16.947 1.00 82.44 346 THR A CA 1
ATOM 2638 C C . THR A 1 346 ? -23.603 -13.265 16.338 1.00 82.44 346 THR A C 1
ATOM 2640 O O . THR A 1 346 ? -24.677 -13.599 16.831 1.00 82.44 346 THR A O 1
ATOM 2643 N N . VAL A 1 347 ? -23.538 -12.505 15.241 1.00 82.62 347 VAL A N 1
ATOM 2644 C CA . VAL A 1 347 ? -24.727 -12.051 14.504 1.00 82.62 347 VAL A CA 1
ATOM 2645 C C . VAL A 1 347 ? -25.455 -13.241 13.872 1.00 82.62 347 VAL A C 1
ATOM 2647 O O . VAL A 1 347 ? -26.670 -13.336 13.980 1.00 82.62 347 VAL A O 1
ATOM 2650 N N . THR A 1 348 ? -24.734 -14.197 13.278 1.00 83.50 348 THR A N 1
ATOM 2651 C CA . THR A 1 348 ? -25.348 -15.412 12.705 1.00 83.50 348 THR A CA 1
ATOM 2652 C C . THR A 1 348 ? -26.063 -16.229 13.784 1.00 83.50 348 THR A C 1
ATOM 2654 O O . THR A 1 348 ? -27.188 -16.666 13.574 1.00 83.50 348 THR A O 1
ATOM 2657 N N . GLU A 1 349 ? -25.440 -16.397 14.955 1.00 83.75 349 GLU A N 1
ATOM 2658 C CA . GLU A 1 349 ? -26.052 -17.077 16.103 1.00 83.75 349 GLU A CA 1
ATOM 2659 C C . GLU A 1 349 ? -27.312 -16.342 16.595 1.00 83.75 349 GLU A C 1
ATOM 2661 O O . GLU A 1 349 ? -28.329 -16.976 16.873 1.00 83.75 349 GLU A O 1
ATOM 2666 N N . GLY A 1 350 ? -27.273 -15.005 16.651 1.00 80.94 350 GLY A N 1
ATOM 2667 C CA . GLY A 1 350 ? -28.401 -14.174 17.080 1.00 80.94 350 GLY A CA 1
ATOM 2668 C C . GLY A 1 350 ? -29.577 -14.123 16.098 1.00 80.94 350 GLY A C 1
ATOM 2669 O O . GLY A 1 350 ? -30.712 -13.938 16.529 1.00 80.94 350 GLY A O 1
ATOM 2670 N N . LEU A 1 351 ? -29.336 -14.319 14.796 1.00 77.19 351 LEU A N 1
ATOM 2671 C CA . LEU A 1 351 ? -30.373 -14.314 13.753 1.00 77.19 351 LEU A CA 1
ATOM 2672 C C . LEU A 1 351 ? -31.194 -15.619 13.684 1.00 77.19 351 LEU A C 1
ATOM 2674 O O . LEU A 1 351 ? -32.235 -15.665 13.025 1.00 77.19 351 LEU A O 1
ATOM 2678 N N . GLY A 1 352 ? -30.768 -16.689 14.362 1.00 77.31 352 GLY A N 1
ATOM 2679 C CA . GLY A 1 352 ? -31.522 -17.942 14.442 1.00 77.31 352 GLY A CA 1
ATOM 2680 C C . GLY A 1 352 ? -31.637 -18.683 13.101 1.00 77.31 352 GLY A C 1
ATOM 2681 O O . GLY A 1 352 ? -30.684 -19.322 12.670 1.00 77.31 352 GLY A O 1
ATOM 2682 N N . GLN A 1 353 ? -32.826 -18.670 12.476 1.00 67.94 353 GLN A N 1
ATOM 2683 C CA . GLN A 1 353 ? -33.123 -19.421 11.238 1.00 67.94 353 GLN A CA 1
ATOM 2684 C C . GLN A 1 353 ? -32.756 -18.686 9.937 1.00 67.94 353 GLN A C 1
ATOM 2686 O O . GLN A 1 353 ? -32.886 -19.277 8.865 1.00 67.94 353 GLN A O 1
ATOM 2691 N N . ALA A 1 354 ? -32.328 -17.421 9.995 1.00 73.31 354 ALA A N 1
ATOM 2692 C CA . ALA A 1 354 ? -31.971 -16.679 8.788 1.00 73.31 354 ALA A CA 1
ATOM 2693 C C . ALA A 1 354 ? -30.654 -17.191 8.178 1.00 73.31 354 ALA A C 1
ATOM 2695 O O . ALA A 1 354 ? -29.686 -17.483 8.883 1.00 73.31 354 ALA A O 1
ATOM 2696 N N . THR A 1 355 ? -30.600 -17.268 6.849 1.00 77.75 355 THR A N 1
ATOM 2697 C CA . THR A 1 355 ? -29.396 -17.691 6.125 1.00 77.75 355 THR A CA 1
ATOM 2698 C C . THR A 1 355 ? -28.435 -16.515 6.018 1.00 77.75 355 THR A C 1
ATOM 2700 O O . THR A 1 355 ? -28.778 -15.482 5.449 1.00 77.75 355 THR A O 1
ATOM 2703 N N . MET A 1 356 ? -27.220 -16.663 6.545 1.00 81.00 356 MET A N 1
ATOM 2704 C CA . MET A 1 356 ? -26.173 -15.649 6.426 1.00 81.00 356 MET A CA 1
ATOM 2705 C C . MET A 1 356 ? -25.226 -16.003 5.271 1.00 81.00 356 MET A C 1
ATOM 2707 O O . MET A 1 356 ? -24.632 -17.083 5.249 1.00 81.00 356 MET A O 1
ATOM 2711 N N . LYS A 1 357 ? -25.066 -15.082 4.319 1.00 82.88 357 LYS A N 1
ATOM 2712 C CA . LYS A 1 357 ? -24.121 -15.180 3.203 1.00 82.88 357 LYS A CA 1
ATOM 2713 C C . LYS A 1 357 ? -22.959 -14.219 3.427 1.00 82.88 357 LYS A C 1
ATOM 2715 O O . LYS A 1 357 ? -23.170 -13.023 3.594 1.00 82.88 357 LYS A O 1
ATOM 2720 N N . ARG A 1 358 ? -21.727 -14.734 3.405 1.00 83.06 358 ARG A N 1
ATOM 2721 C CA . ARG A 1 358 ? -20.509 -13.911 3.505 1.00 83.06 358 ARG A CA 1
ATOM 2722 C C . ARG A 1 358 ? -20.020 -13.539 2.119 1.00 83.06 358 ARG A C 1
ATOM 2724 O O . ARG A 1 358 ? -19.915 -14.415 1.264 1.00 83.06 358 ARG A O 1
ATOM 2731 N N . VAL A 1 359 ? -19.689 -12.271 1.927 1.00 80.25 359 VAL A N 1
ATOM 2732 C CA . VAL A 1 359 ? -19.104 -11.759 0.688 1.00 80.25 359 VAL A CA 1
ATOM 2733 C C . VAL A 1 359 ? -17.821 -11.009 1.030 1.00 80.25 359 VAL A C 1
ATOM 2735 O O . VAL A 1 359 ? -17.847 -10.080 1.839 1.00 80.25 359 VAL A O 1
ATOM 2738 N N . ASP A 1 360 ? -16.708 -11.428 0.430 1.00 82.25 360 ASP A N 1
ATOM 2739 C CA . ASP A 1 360 ? -15.413 -10.757 0.551 1.00 82.25 360 ASP A CA 1
ATOM 2740 C C . ASP A 1 360 ? -15.235 -9.757 -0.598 1.00 82.25 360 ASP A C 1
ATOM 2742 O O . ASP A 1 360 ? -15.293 -10.105 -1.779 1.00 82.25 360 ASP A O 1
ATOM 2746 N N . PHE A 1 361 ? -15.016 -8.488 -0.261 1.00 78.50 361 PHE A N 1
ATOM 2747 C CA . PHE A 1 361 ? -14.850 -7.431 -1.264 1.00 78.50 361 PHE A CA 1
ATOM 2748 C C . PHE A 1 361 ? -13.476 -7.349 -1.890 1.00 78.50 361 PHE A C 1
ATOM 2750 O O . PHE A 1 361 ? -13.269 -6.495 -2.750 1.00 78.50 361 PHE A O 1
ATOM 2757 N N . MET A 1 362 ? -12.532 -8.181 -1.468 1.00 83.12 362 MET A N 1
ATOM 2758 C CA . MET A 1 362 ? -11.234 -8.257 -2.120 1.00 83.12 362 MET A CA 1
ATOM 2759 C C . MET A 1 362 ? -11.189 -9.316 -3.216 1.00 83.12 362 MET A C 1
ATOM 2761 O O . MET A 1 362 ? -10.300 -9.234 -4.060 1.00 83.12 362 MET A O 1
ATOM 2765 N N . ASP A 1 363 ? -12.141 -10.255 -3.264 1.00 84.62 363 ASP A N 1
ATOM 2766 C CA . ASP A 1 363 ? -12.089 -11.414 -4.170 1.00 84.62 363 ASP A CA 1
ATOM 2767 C C . ASP A 1 363 ? -11.952 -11.020 -5.647 1.00 84.62 363 ASP A C 1
ATOM 2769 O O . ASP A 1 363 ? -11.128 -11.592 -6.359 1.00 84.62 363 ASP A O 1
ATOM 2773 N N . TRP A 1 364 ? -12.641 -9.960 -6.083 1.00 85.25 364 TRP A N 1
ATOM 2774 C CA . TRP A 1 364 ? -12.549 -9.456 -7.462 1.00 85.25 364 TRP A CA 1
ATOM 2775 C C . TRP A 1 364 ? -11.118 -9.075 -7.879 1.00 85.25 364 TRP A C 1
ATOM 2777 O O . TRP A 1 364 ? -10.803 -9.074 -9.066 1.00 85.25 364 TRP A O 1
ATOM 2787 N N . SER A 1 365 ? -10.254 -8.709 -6.923 1.00 86.62 365 SER A N 1
ATOM 2788 C CA . SER A 1 365 ? -8.864 -8.320 -7.192 1.00 86.62 365 SER A CA 1
ATOM 2789 C C . SER A 1 365 ? -7.939 -9.527 -7.397 1.00 86.62 365 SER A C 1
ATOM 2791 O O . SER A 1 365 ? -6.815 -9.378 -7.892 1.00 86.62 365 SER A O 1
ATOM 2793 N N . PHE A 1 366 ? -8.405 -10.721 -7.016 1.00 84.75 366 PHE A N 1
ATOM 2794 C CA . PHE A 1 366 ? -7.709 -11.994 -7.186 1.00 84.75 366 PHE A CA 1
ATOM 2795 C C . PHE A 1 366 ? -8.135 -12.748 -8.442 1.00 84.75 366 PHE A C 1
ATOM 2797 O O . PHE A 1 366 ? -7.376 -13.599 -8.913 1.00 84.75 366 PHE A O 1
ATOM 2804 N N . ASP A 1 367 ? -9.286 -12.404 -9.016 1.00 78.44 367 ASP A N 1
ATOM 2805 C CA . ASP A 1 367 ? -9.658 -12.862 -10.346 1.00 78.44 367 ASP A CA 1
ATOM 2806 C C . ASP A 1 367 ? -8.599 -12.411 -11.365 1.00 78.44 367 ASP A C 1
ATOM 2808 O O . ASP A 1 367 ? -8.058 -11.303 -11.295 1.00 78.44 367 ASP A O 1
ATOM 2812 N N . GLY A 1 368 ? -8.261 -13.289 -12.315 1.00 62.19 368 GLY A N 1
ATOM 2813 C CA . GLY A 1 368 ? -7.290 -12.965 -13.358 1.00 62.19 368 GLY A CA 1
ATOM 2814 C C . GLY A 1 368 ? -7.699 -11.682 -14.081 1.00 62.19 368 GLY A C 1
ATOM 2815 O O . GLY A 1 368 ? -8.853 -11.545 -14.489 1.00 62.19 368 GLY A O 1
ATOM 2816 N N . ILE A 1 369 ? -6.761 -10.743 -14.242 1.00 60.59 369 ILE A N 1
ATOM 2817 C CA . ILE A 1 369 ? -7.027 -9.487 -14.948 1.00 60.59 369 ILE A CA 1
ATOM 2818 C C . ILE A 1 369 ? -7.365 -9.840 -16.394 1.00 60.59 369 ILE A C 1
ATOM 2820 O O . ILE A 1 369 ? -6.487 -10.135 -17.207 1.00 60.59 369 ILE A O 1
ATOM 2824 N N . THR A 1 370 ? -8.654 -9.834 -16.721 1.00 58.69 370 THR A N 1
ATOM 2825 C CA . THR A 1 370 ? -9.101 -9.941 -18.106 1.00 58.69 370 THR A CA 1
ATOM 2826 C C . THR A 1 370 ? -8.511 -8.766 -18.881 1.00 58.69 370 THR A C 1
ATOM 2828 O O . THR A 1 370 ? -8.636 -7.637 -18.392 1.00 58.69 370 THR A O 1
ATOM 2831 N N . PRO A 1 371 ? -7.903 -8.987 -20.063 1.00 59.91 371 PRO A N 1
ATOM 2832 C CA . PRO A 1 371 ? -7.406 -7.905 -20.900 1.00 59.91 371 PRO A CA 1
ATOM 2833 C C . PRO A 1 371 ? -8.506 -6.858 -21.089 1.00 59.91 371 PRO A C 1
ATOM 2835 O O . PRO A 1 371 ? -9.555 -7.138 -21.664 1.00 59.91 371 PRO A O 1
ATOM 2838 N N . SER A 1 372 ? -8.286 -5.673 -20.531 1.00 67.94 372 SER A N 1
ATOM 2839 C CA . SER A 1 372 ? -9.206 -4.542 -20.589 1.00 67.94 372 SER A CA 1
ATOM 2840 C C . SER A 1 372 ? -8.511 -3.408 -21.317 1.00 67.94 372 SER A C 1
ATOM 2842 O O . SER A 1 372 ? -7.295 -3.252 -21.206 1.00 67.94 372 SER A O 1
ATOM 2844 N N . GLU A 1 373 ? -9.290 -2.581 -22.013 1.00 81.94 373 GLU A N 1
ATOM 2845 C CA . GLU A 1 373 ? -8.755 -1.378 -22.642 1.00 81.94 373 GLU A CA 1
ATOM 2846 C C . GLU A 1 373 ? -8.051 -0.499 -21.589 1.00 81.94 373 GLU A C 1
ATOM 2848 O O . GLU A 1 373 ? -8.606 -0.273 -20.497 1.00 81.94 373 GLU A O 1
ATOM 2853 N N . PRO A 1 374 ? -6.817 -0.043 -21.871 1.00 86.06 374 PRO A N 1
ATOM 2854 C CA . PRO A 1 374 ? -6.089 0.844 -20.980 1.00 86.06 374 PRO A CA 1
ATOM 2855 C C . PRO A 1 374 ? -6.814 2.191 -20.887 1.00 86.06 374 PRO A C 1
ATOM 2857 O O . PRO A 1 374 ? -7.418 2.676 -21.841 1.00 86.06 374 PRO A O 1
ATOM 2860 N N . ARG A 1 375 ? -6.763 2.822 -19.713 1.00 87.50 375 ARG A N 1
ATOM 2861 C CA . ARG A 1 375 ? -7.447 4.095 -19.441 1.00 87.50 375 ARG A CA 1
ATOM 2862 C C . ARG A 1 375 ? -6.872 5.246 -20.270 1.00 87.50 375 ARG A C 1
ATOM 2864 O O . ARG A 1 375 ? -7.619 6.155 -20.631 1.00 87.50 375 ARG A O 1
ATOM 2871 N N . THR A 1 376 ? -5.565 5.227 -20.524 1.00 86.88 376 THR A N 1
ATOM 2872 C CA . THR A 1 376 ? -4.850 6.205 -21.352 1.00 86.88 376 THR A CA 1
ATOM 2873 C C . THR A 1 376 ? -3.780 5.509 -22.189 1.00 86.88 376 THR A C 1
ATOM 2875 O O . THR A 1 376 ? -3.300 4.433 -21.826 1.00 86.88 376 THR A O 1
ATOM 2878 N N . VAL A 1 377 ? -3.351 6.155 -23.279 1.00 86.06 377 VAL A N 1
ATOM 2879 C CA . VAL A 1 377 ? -2.238 5.668 -24.112 1.00 86.06 377 VAL A CA 1
ATOM 2880 C C . VAL A 1 377 ? -0.983 5.457 -23.258 1.00 86.06 377 VAL A C 1
ATOM 2882 O O . VAL A 1 377 ? -0.375 4.395 -23.335 1.00 86.06 377 VAL A O 1
ATOM 2885 N N . ALA A 1 378 ? -0.692 6.377 -22.332 1.00 85.19 378 ALA A N 1
ATOM 2886 C CA . ALA A 1 378 ? 0.438 6.297 -21.402 1.00 85.19 378 ALA A CA 1
ATOM 2887 C C . ALA A 1 378 ? 0.446 5.073 -20.466 1.00 85.19 378 ALA A C 1
ATOM 2889 O O . ALA A 1 378 ? 1.473 4.757 -19.875 1.00 85.19 378 ALA A O 1
ATOM 2890 N N . GLN A 1 379 ? -0.690 4.392 -20.299 1.00 82.75 379 GLN A N 1
ATOM 2891 C CA . GLN A 1 379 ? -0.813 3.192 -19.465 1.00 82.75 379 GLN A CA 1
ATOM 2892 C C . GLN A 1 379 ? -0.865 1.896 -20.288 1.00 82.75 379 GLN A C 1
ATOM 2894 O O . GLN A 1 379 ? -1.036 0.817 -19.720 1.00 82.75 379 GLN A O 1
ATOM 2899 N N . SER A 1 380 ? -0.722 1.993 -21.612 1.00 86.19 380 SER A N 1
ATOM 2900 C CA . SER A 1 380 ? -0.788 0.854 -22.528 1.00 86.19 380 SER A CA 1
ATOM 2901 C C . SER A 1 380 ? 0.501 0.039 -22.506 1.00 86.19 380 SER A C 1
ATOM 2903 O O . SER A 1 380 ? 1.603 0.582 -22.384 1.00 86.19 380 SER A O 1
ATOM 2905 N N . THR A 1 381 ? 0.368 -1.273 -22.690 1.00 87.69 381 THR A N 1
ATOM 2906 C CA . THR A 1 381 ? 1.503 -2.125 -23.041 1.00 87.69 381 THR A CA 1
ATOM 2907 C C . THR A 1 381 ? 1.967 -1.785 -24.455 1.00 87.69 381 THR A C 1
ATOM 2909 O O . THR A 1 381 ? 1.156 -1.607 -25.363 1.00 87.69 381 THR A O 1
ATOM 2912 N N . LEU A 1 382 ? 3.281 -1.673 -24.646 1.00 90.25 382 LEU A N 1
ATOM 2913 C CA . LEU A 1 382 ? 3.862 -1.426 -25.961 1.00 90.25 382 LEU A CA 1
ATOM 2914 C C . LEU A 1 382 ? 4.223 -2.760 -26.609 1.00 90.25 382 LEU A C 1
ATOM 2916 O O . LEU A 1 382 ? 4.891 -3.595 -25.999 1.00 90.25 382 LEU A O 1
ATOM 2920 N N . ALA A 1 383 ? 3.769 -2.960 -27.844 1.00 91.75 383 ALA A N 1
ATOM 2921 C CA . ALA A 1 383 ? 4.055 -4.164 -28.607 1.00 91.75 383 ALA A CA 1
ATOM 2922 C C . ALA A 1 383 ? 5.311 -3.973 -29.465 1.00 91.75 383 ALA A C 1
ATOM 2924 O O . ALA A 1 383 ? 5.418 -3.010 -30.225 1.00 91.75 383 ALA A O 1
ATOM 2925 N N . ILE A 1 384 ? 6.239 -4.928 -29.393 1.00 90.31 384 ILE A N 1
ATOM 2926 C CA . ILE A 1 384 ? 7.342 -5.029 -30.351 1.00 90.31 384 ILE A CA 1
ATOM 2927 C C . ILE A 1 384 ? 6.830 -5.832 -31.550 1.00 90.31 384 ILE A C 1
ATOM 2929 O O . ILE A 1 384 ? 6.600 -7.033 -31.444 1.00 90.31 384 ILE A O 1
ATOM 2933 N N . VAL A 1 385 ? 6.616 -5.152 -32.680 1.00 90.12 385 VAL A N 1
ATOM 2934 C CA . VAL A 1 385 ? 6.000 -5.744 -33.887 1.00 90.12 385 VAL A CA 1
ATOM 2935 C C . VAL A 1 385 ? 7.017 -6.496 -34.752 1.00 90.12 385 VAL A C 1
ATOM 2937 O O . VAL A 1 385 ? 6.666 -7.437 -35.458 1.00 90.12 385 VAL A O 1
ATOM 2940 N N . GLY A 1 386 ? 8.289 -6.104 -34.695 1.00 82.88 386 GLY A N 1
ATOM 2941 C CA . GLY A 1 386 ? 9.364 -6.755 -35.432 1.00 82.88 386 GLY A CA 1
ATOM 2942 C C . GLY A 1 386 ? 10.736 -6.260 -34.994 1.00 82.88 386 GLY A C 1
ATOM 2943 O O . GLY A 1 386 ? 10.862 -5.196 -34.389 1.00 82.88 386 GLY A O 1
ATOM 2944 N N . MET A 1 387 ? 11.767 -7.039 -35.311 1.00 84.62 387 MET A N 1
ATOM 2945 C CA . MET A 1 387 ? 13.162 -6.701 -35.041 1.00 84.62 387 MET A CA 1
ATOM 2946 C C . MET A 1 387 ? 14.059 -7.166 -36.188 1.00 84.62 387 MET A C 1
ATOM 2948 O O . MET A 1 387 ? 13.749 -8.131 -36.881 1.00 84.62 387 MET A O 1
ATOM 2952 N N . SER A 1 388 ? 15.179 -6.475 -36.380 1.00 78.94 388 SER A N 1
ATOM 2953 C CA . SER A 1 388 ? 16.223 -6.842 -37.336 1.00 78.94 388 SER A CA 1
ATOM 2954 C C . SER A 1 388 ? 17.565 -6.329 -36.825 1.00 78.94 388 SER A C 1
ATOM 2956 O O . SER A 1 388 ? 17.626 -5.259 -36.217 1.00 78.94 388 SER A O 1
ATOM 2958 N N . CYS A 1 389 ? 18.642 -7.081 -37.050 1.00 79.00 389 CYS A N 1
ATOM 2959 C CA . CYS A 1 389 ? 19.983 -6.658 -36.660 1.00 79.00 389 CYS A CA 1
ATOM 2960 C C . CYS A 1 389 ? 21.086 -7.224 -37.557 1.00 79.00 389 CYS A C 1
ATOM 2962 O O . CYS A 1 389 ? 20.895 -8.124 -38.383 1.00 79.00 389 CYS A O 1
ATOM 2964 N N . ARG A 1 390 ? 22.276 -6.653 -37.371 1.00 78.12 390 ARG A N 1
ATOM 2965 C CA . ARG A 1 390 ? 23.557 -7.177 -37.835 1.00 78.12 390 ARG A CA 1
ATOM 2966 C C . ARG A 1 390 ? 24.475 -7.232 -36.632 1.00 78.12 390 ARG A C 1
ATOM 2968 O O . ARG A 1 390 ? 24.805 -6.187 -36.079 1.00 78.12 390 ARG A O 1
ATOM 2975 N N . LEU A 1 391 ? 24.844 -8.439 -36.230 1.00 74.44 391 LEU A N 1
ATOM 2976 C CA . LEU A 1 391 ? 25.777 -8.674 -35.138 1.00 74.44 391 LEU A CA 1
ATOM 2977 C C . LEU A 1 391 ? 27.035 -9.342 -35.698 1.00 74.44 391 LEU A C 1
ATOM 2979 O O . LEU A 1 391 ? 26.966 -9.989 -36.753 1.00 74.44 391 LEU A O 1
ATOM 2983 N N . PRO A 1 392 ? 28.184 -9.201 -35.021 1.00 69.81 392 PRO A N 1
ATOM 2984 C CA . PRO A 1 392 ? 29.396 -9.901 -35.414 1.00 69.81 392 PRO A CA 1
ATOM 2985 C C . PRO A 1 392 ? 29.138 -11.398 -35.656 1.00 69.81 392 PRO A C 1
ATOM 2987 O O . PRO A 1 392 ? 28.489 -12.064 -34.853 1.00 69.81 392 PRO A O 1
ATOM 2990 N N . GLY A 1 393 ? 29.591 -11.914 -36.802 1.00 64.81 393 GLY A N 1
ATOM 2991 C CA . GLY A 1 393 ? 29.419 -13.325 -37.168 1.00 64.81 393 GLY A CA 1
ATOM 2992 C C . GLY A 1 393 ? 28.095 -13.715 -37.853 1.00 64.81 393 GLY A C 1
ATOM 2993 O O . GLY A 1 393 ? 27.922 -14.898 -38.139 1.00 64.81 393 GLY A O 1
ATOM 2994 N N . GLY A 1 394 ? 27.174 -12.792 -38.187 1.00 56.38 394 GLY A N 1
ATOM 2995 C CA . GLY A 1 394 ? 25.945 -13.164 -38.916 1.00 56.38 394 GLY A CA 1
ATOM 2996 C C . GLY A 1 394 ? 25.246 -12.050 -39.704 1.00 56.38 394 GLY A C 1
ATOM 2997 O O . GLY A 1 394 ? 25.456 -10.860 -39.475 1.00 56.38 394 GLY A O 1
ATOM 2998 N N . ALA A 1 395 ? 24.432 -12.461 -40.688 1.00 52.38 395 ALA A N 1
ATOM 2999 C CA . ALA A 1 395 ? 23.936 -11.575 -41.739 1.00 52.38 395 ALA A CA 1
ATOM 3000 C C . ALA A 1 395 ? 22.417 -11.544 -41.965 1.00 52.38 395 ALA A C 1
ATOM 3002 O O . ALA A 1 395 ? 22.057 -10.702 -42.769 1.00 52.38 395 ALA A O 1
ATOM 3003 N N . ASN A 1 396 ? 21.537 -12.362 -41.350 1.00 50.84 396 ASN A N 1
ATOM 3004 C CA . ASN A 1 396 ? 20.068 -12.137 -41.427 1.00 50.84 396 ASN A CA 1
ATOM 3005 C C . ASN A 1 396 ? 19.148 -12.990 -40.521 1.00 50.84 396 ASN A C 1
ATOM 3007 O O . ASN A 1 396 ? 18.093 -12.474 -40.192 1.00 50.84 396 ASN A O 1
ATOM 3011 N N . ASP A 1 397 ? 19.498 -14.207 -40.085 1.00 46.12 397 ASP A N 1
ATOM 3012 C CA . ASP A 1 397 ? 18.625 -15.073 -39.257 1.00 46.12 397 ASP A CA 1
ATOM 3013 C C . ASP A 1 397 ? 19.484 -15.966 -38.339 1.00 46.12 397 ASP A C 1
ATOM 3015 O O . ASP A 1 397 ? 20.498 -16.500 -38.798 1.00 46.12 397 ASP A O 1
ATOM 3019 N N . TYR A 1 398 ? 19.122 -16.129 -37.057 1.00 54.34 398 TYR A N 1
ATOM 3020 C CA . TYR A 1 398 ? 19.992 -16.776 -36.058 1.00 54.34 398 TYR A CA 1
ATOM 3021 C C . TYR A 1 398 ? 19.352 -17.991 -35.373 1.00 54.34 398 TYR A C 1
ATOM 3023 O O . TYR A 1 398 ? 18.324 -17.852 -34.711 1.00 54.34 398 TYR A O 1
ATOM 3031 N N . PRO A 1 399 ? 20.003 -19.166 -35.415 1.00 45.72 399 PRO A N 1
ATOM 3032 C CA . PRO A 1 399 ? 19.776 -20.217 -34.439 1.00 45.72 399 PRO A CA 1
ATOM 3033 C C . PRO A 1 399 ? 20.672 -20.008 -33.198 1.00 45.72 399 PRO A C 1
ATOM 3035 O O . PRO A 1 399 ? 21.870 -19.755 -33.320 1.00 45.72 399 PRO A O 1
ATOM 3038 N N . MET A 1 400 ? 20.091 -20.152 -32.001 1.00 43.47 400 MET A N 1
ATOM 3039 C CA . MET A 1 400 ? 20.698 -19.900 -30.674 1.00 43.47 400 MET A CA 1
ATOM 3040 C C . MET A 1 400 ? 22.082 -20.536 -30.414 1.00 43.47 400 MET A C 1
ATOM 3042 O O . MET A 1 400 ? 22.831 -20.059 -29.569 1.00 43.47 400 MET A O 1
ATOM 3046 N N . HIS A 1 401 ? 22.456 -21.594 -31.137 1.00 41.28 401 HIS A N 1
ATOM 3047 C CA . HIS A 1 401 ? 23.613 -22.447 -30.834 1.00 41.28 401 HIS A CA 1
ATOM 3048 C C . HIS A 1 401 ? 24.959 -21.994 -31.447 1.00 41.28 401 HIS A C 1
ATOM 3050 O O . HIS A 1 401 ? 25.926 -22.754 -31.408 1.00 41.28 401 HIS A O 1
ATOM 3056 N N . ARG A 1 402 ? 25.056 -20.796 -32.047 1.00 40.62 402 ARG A N 1
ATOM 3057 C CA . ARG A 1 402 ? 26.309 -20.279 -32.654 1.00 40.62 402 ARG A CA 1
ATOM 3058 C C . ARG A 1 402 ? 26.587 -18.806 -32.348 1.00 40.62 402 ARG A C 1
ATOM 3060 O O . ARG A 1 402 ? 26.861 -18.007 -33.237 1.00 40.62 402 ARG A O 1
ATOM 3067 N N . LEU A 1 403 ? 26.562 -18.463 -31.071 1.00 38.59 403 LEU A N 1
ATOM 3068 C CA . LEU A 1 403 ? 27.077 -17.198 -30.554 1.00 38.59 403 LEU A CA 1
ATOM 3069 C C . LEU A 1 403 ? 28.581 -17.355 -30.260 1.00 38.59 403 LEU A C 1
ATOM 3071 O O . LEU A 1 403 ? 28.992 -17.525 -29.117 1.00 38.59 403 LEU A O 1
ATOM 3075 N N . ALA A 1 404 ? 29.395 -17.385 -31.321 1.00 29.34 404 ALA A N 1
ATOM 3076 C CA . ALA A 1 404 ? 30.852 -17.451 -31.226 1.00 29.34 404 ALA A CA 1
ATOM 3077 C C . ALA A 1 404 ? 31.523 -16.498 -32.228 1.00 29.34 404 ALA A C 1
ATOM 3079 O O . ALA A 1 404 ? 31.351 -16.642 -33.436 1.00 29.34 404 ALA A O 1
ATOM 3080 N N . LEU A 1 405 ? 32.336 -15.597 -31.662 1.00 29.19 405 LEU A N 1
ATOM 3081 C CA . LEU A 1 405 ? 33.347 -14.725 -32.270 1.00 29.19 405 LEU A CA 1
ATOM 3082 C C . LEU A 1 405 ? 32.886 -13.777 -33.390 1.00 29.19 405 LEU A C 1
ATOM 3084 O O . LEU A 1 405 ? 32.668 -14.184 -34.524 1.00 29.19 405 LEU A O 1
ATOM 3088 N N . VAL A 1 406 ? 32.908 -12.475 -33.088 1.00 29.67 406 VAL A N 1
ATOM 3089 C CA . VAL A 1 406 ? 33.814 -11.459 -33.671 1.00 29.67 406 VAL A CA 1
ATOM 3090 C C . VAL A 1 406 ? 33.663 -10.184 -32.818 1.00 29.67 406 VAL A C 1
ATOM 3092 O O . VAL A 1 406 ? 32.572 -9.857 -32.372 1.00 29.67 406 VAL A O 1
ATOM 3095 N N . THR A 1 407 ? 34.761 -9.494 -32.528 1.00 30.06 407 THR A N 1
ATOM 3096 C CA . THR A 1 407 ? 34.823 -8.288 -31.687 1.00 30.06 407 THR A CA 1
ATOM 3097 C C . THR A 1 407 ? 34.617 -7.010 -32.507 1.00 30.06 407 THR A C 1
ATOM 3099 O O . THR A 1 407 ? 35.228 -6.852 -33.563 1.00 30.06 407 THR A O 1
ATOM 3102 N N . ALA A 1 408 ? 33.823 -6.063 -31.996 1.00 29.97 408 ALA A N 1
ATOM 3103 C CA . ALA A 1 408 ? 33.826 -4.663 -32.435 1.00 29.97 408 ALA A CA 1
ATOM 3104 C C . ALA A 1 408 ? 33.462 -3.735 -31.251 1.00 29.97 408 ALA A C 1
ATOM 3106 O O . ALA A 1 408 ? 32.401 -3.906 -30.661 1.00 29.97 408 ALA A O 1
ATOM 3107 N N . TYR A 1 409 ? 34.342 -2.778 -30.913 1.00 39.88 409 TYR A N 1
ATOM 3108 C CA . TYR A 1 409 ? 34.263 -1.851 -29.764 1.00 39.88 409 TYR A CA 1
ATOM 3109 C C . TYR A 1 409 ? 34.412 -0.371 -30.149 1.00 39.88 409 TYR A C 1
ATOM 3111 O O . TYR A 1 409 ? 35.418 -0.085 -30.792 1.00 39.88 409 TYR A O 1
ATOM 3119 N N . GLU A 1 410 ? 33.479 0.516 -29.716 1.00 39.31 410 GLU A N 1
ATOM 3120 C CA . GLU A 1 410 ? 33.685 1.866 -29.089 1.00 39.31 410 GLU A CA 1
ATOM 3121 C C . GLU A 1 410 ? 32.497 2.853 -29.155 1.00 39.31 410 GLU A C 1
ATOM 3123 O O . GLU A 1 410 ? 31.622 2.676 -29.999 1.00 39.31 410 GLU A O 1
ATOM 3128 N N . ALA A 1 411 ? 32.366 3.953 -28.378 1.00 31.22 411 ALA A N 1
ATOM 3129 C CA . ALA A 1 411 ? 32.943 4.503 -27.126 1.00 31.22 411 ALA A CA 1
ATOM 3130 C C . ALA A 1 411 ? 31.951 5.570 -26.574 1.00 31.22 411 ALA A C 1
ATOM 3132 O O . ALA A 1 411 ? 31.168 6.121 -27.346 1.00 31.22 411 ALA A O 1
ATOM 3133 N N . LEU A 1 412 ? 32.097 5.918 -25.285 1.00 34.62 412 LEU A N 1
ATOM 3134 C CA . LEU A 1 412 ? 31.325 6.838 -24.420 1.00 34.62 412 LEU A CA 1
ATOM 3135 C C . LEU A 1 412 ? 30.041 6.261 -23.801 1.00 34.62 412 LEU A C 1
ATOM 3137 O O . LEU A 1 412 ? 29.108 5.861 -24.488 1.00 34.62 412 LEU A O 1
ATOM 3141 N N . GLU A 1 413 ? 30.056 6.264 -22.465 1.00 42.00 413 GLU A N 1
ATOM 3142 C CA . GLU A 1 413 ? 29.083 5.794 -21.470 1.00 42.00 413 GLU A CA 1
ATOM 3143 C C . GLU A 1 413 ? 27.646 6.283 -21.704 1.00 42.00 413 GLU A C 1
ATOM 3145 O O . GLU A 1 413 ? 27.108 7.099 -20.957 1.00 42.00 413 GLU A O 1
ATOM 3150 N N . MET A 1 414 ? 26.992 5.798 -22.750 1.00 46.78 414 MET A N 1
ATOM 3151 C CA . MET A 1 414 ? 25.579 6.053 -22.967 1.00 46.78 414 MET A CA 1
ATOM 3152 C C . MET A 1 414 ? 24.902 4.737 -23.328 1.00 46.78 414 MET A C 1
ATOM 3154 O O . MET A 1 414 ? 25.322 4.084 -24.286 1.00 46.78 414 MET A O 1
ATOM 3158 N N . PRO A 1 415 ? 23.811 4.358 -22.643 1.00 53.81 415 PRO A N 1
ATOM 3159 C CA . PRO A 1 415 ? 22.924 3.299 -23.103 1.00 53.81 415 PRO A CA 1
ATOM 3160 C C . PRO A 1 415 ? 22.163 3.781 -24.352 1.00 53.81 415 PRO A C 1
ATOM 3162 O O . PRO A 1 415 ? 20.945 3.855 -24.338 1.00 53.81 415 PRO A O 1
ATOM 3165 N N . GLY A 1 416 ? 22.858 4.165 -25.431 1.00 61.38 416 GLY A N 1
ATOM 3166 C CA . GLY A 1 416 ? 22.297 4.901 -26.568 1.00 61.38 416 GLY A CA 1
ATOM 3167 C C . GLY A 1 416 ? 21.095 4.195 -27.193 1.00 61.38 416 GLY A C 1
ATOM 3168 O O . GLY A 1 416 ? 20.050 4.811 -27.382 1.00 61.38 416 GLY A O 1
ATOM 3169 N N . GLY A 1 417 ? 21.201 2.884 -27.419 1.00 74.88 417 GLY A N 1
ATOM 3170 C CA . GLY A 1 417 ? 20.118 2.068 -27.963 1.00 74.88 417 GLY A CA 1
ATOM 3171 C C . GLY A 1 417 ? 18.910 1.973 -27.031 1.00 74.88 417 GLY A C 1
ATOM 3172 O O . GLY A 1 417 ? 17.784 2.159 -27.480 1.00 74.88 417 GLY A O 1
ATOM 3173 N N . LEU A 1 418 ? 19.114 1.746 -25.728 1.00 83.88 418 LEU A N 1
ATOM 3174 C CA . LEU A 1 418 ? 17.998 1.629 -24.780 1.00 83.88 418 LEU A CA 1
ATOM 3175 C C . LEU A 1 418 ? 17.412 2.997 -24.395 1.00 83.88 418 LEU A C 1
ATOM 3177 O O . LEU A 1 418 ? 16.216 3.106 -24.152 1.00 83.88 418 LEU A O 1
ATOM 3181 N N . ALA A 1 419 ? 18.219 4.058 -24.411 1.00 81.56 419 ALA A N 1
ATOM 3182 C CA . ALA A 1 419 ? 17.771 5.438 -24.273 1.00 81.56 419 ALA A CA 1
ATOM 3183 C C . ALA A 1 419 ? 16.922 5.862 -25.479 1.00 81.56 419 ALA A C 1
ATOM 3185 O O . ALA A 1 419 ? 15.889 6.503 -25.293 1.00 81.56 419 ALA A O 1
ATOM 3186 N N . ALA A 1 420 ? 17.299 5.449 -26.695 1.00 84.50 420 ALA A N 1
ATOM 3187 C CA . ALA A 1 420 ? 16.481 5.638 -27.889 1.00 84.50 420 ALA A CA 1
ATOM 3188 C C . ALA A 1 420 ? 15.159 4.862 -27.794 1.00 84.50 420 ALA A C 1
ATOM 3190 O O . ALA A 1 420 ? 14.110 5.426 -28.093 1.00 84.50 420 ALA A O 1
ATOM 3191 N N . VAL A 1 421 ? 15.181 3.613 -27.309 1.00 88.44 421 VAL A N 1
ATOM 3192 C CA . VAL A 1 421 ? 13.953 2.852 -27.010 1.00 88.44 421 VAL A CA 1
ATOM 3193 C C . VAL A 1 421 ? 13.105 3.573 -25.959 1.00 88.44 421 VAL A C 1
ATOM 3195 O O . VAL A 1 421 ? 11.911 3.733 -26.162 1.00 88.44 421 VAL A O 1
ATOM 3198 N N . ASN A 1 422 ? 13.692 4.082 -24.875 1.00 89.19 422 ASN A N 1
ATOM 3199 C CA . ASN A 1 422 ? 12.959 4.812 -23.840 1.00 89.19 422 ASN A CA 1
ATOM 3200 C C . ASN A 1 422 ? 12.327 6.116 -24.361 1.00 89.19 422 ASN A C 1
ATOM 3202 O O . ASN A 1 422 ? 11.176 6.417 -24.040 1.00 89.19 422 ASN A O 1
ATOM 3206 N N . ALA A 1 423 ? 13.051 6.877 -25.185 1.00 87.81 423 ALA A N 1
ATOM 3207 C CA . ALA A 1 423 ? 12.513 8.061 -25.851 1.00 87.81 423 ALA A CA 1
ATOM 3208 C C . ALA A 1 423 ? 11.367 7.680 -26.802 1.00 87.81 423 ALA A C 1
ATOM 3210 O O . ALA A 1 423 ? 10.328 8.336 -26.814 1.00 87.81 423 ALA A O 1
ATOM 3211 N N . ALA A 1 424 ? 11.520 6.573 -27.531 1.00 89.50 424 ALA A N 1
ATOM 3212 C CA . ALA A 1 424 ? 10.499 6.052 -28.424 1.00 89.50 424 ALA A CA 1
ATOM 3213 C C . ALA A 1 424 ? 9.233 5.598 -27.677 1.00 89.50 424 ALA A C 1
ATOM 3215 O O . ALA A 1 424 ? 8.126 5.972 -28.060 1.00 89.50 424 ALA A O 1
ATOM 3216 N N . CYS A 1 425 ? 9.386 4.867 -26.569 1.00 91.81 425 CYS A N 1
ATOM 3217 C CA . CYS A 1 425 ? 8.288 4.515 -25.670 1.00 91.81 425 CYS A CA 1
ATOM 3218 C C . CYS A 1 425 ? 7.596 5.764 -25.114 1.00 91.81 425 CYS A C 1
ATOM 3220 O O . CYS A 1 425 ? 6.372 5.809 -25.067 1.00 91.81 425 CYS A O 1
ATOM 3222 N N . SER A 1 426 ? 8.362 6.793 -24.740 1.00 91.25 426 SER A N 1
ATOM 3223 C CA . SER A 1 426 ? 7.806 8.056 -24.237 1.00 91.25 426 SER A CA 1
ATOM 3224 C C . SER A 1 426 ? 6.955 8.769 -25.292 1.00 91.25 426 SER A C 1
ATOM 3226 O O . SER A 1 426 ? 5.858 9.212 -24.967 1.00 91.25 426 SER A O 1
ATOM 3228 N N . ALA A 1 427 ? 7.408 8.818 -26.550 1.00 89.94 427 ALA A N 1
ATOM 3229 C CA . ALA A 1 427 ? 6.648 9.407 -27.657 1.00 89.94 427 ALA A CA 1
ATOM 3230 C C . ALA A 1 427 ? 5.351 8.629 -27.958 1.00 89.94 427 ALA A C 1
ATOM 3232 O O . ALA A 1 427 ? 4.297 9.235 -28.160 1.00 89.94 427 ALA A O 1
ATOM 3233 N N . LEU A 1 428 ? 5.407 7.289 -27.923 1.00 92.56 428 LEU A N 1
ATOM 3234 C CA . LEU A 1 428 ? 4.225 6.426 -28.051 1.00 92.56 428 LEU A CA 1
ATOM 3235 C C . LEU A 1 428 ? 3.231 6.676 -26.908 1.00 92.56 428 LEU A C 1
ATOM 3237 O O . LEU A 1 428 ? 2.050 6.907 -27.143 1.00 92.56 428 LEU A O 1
ATOM 3241 N N . TRP A 1 429 ? 3.703 6.681 -25.659 1.00 92.81 429 TRP A N 1
ATOM 3242 C CA . TRP A 1 429 ? 2.869 6.918 -24.479 1.00 92.81 429 TRP A CA 1
ATOM 3243 C C . TRP A 1 429 ? 2.282 8.333 -24.415 1.00 92.81 429 TRP A C 1
ATOM 3245 O O . TRP A 1 429 ? 1.181 8.505 -23.888 1.00 92.81 429 TRP A O 1
ATOM 3255 N N . ALA A 1 430 ? 2.975 9.325 -24.975 1.00 91.56 430 ALA A N 1
ATOM 3256 C CA . ALA A 1 430 ? 2.472 10.686 -25.144 1.00 91.56 430 ALA A CA 1
ATOM 3257 C C . ALA A 1 430 ? 1.414 10.809 -26.261 1.00 91.56 430 ALA A C 1
ATOM 3259 O O . ALA A 1 430 ? 0.727 11.827 -26.333 1.00 91.56 430 ALA A O 1
ATOM 3260 N N . GLY A 1 431 ? 1.253 9.784 -27.107 1.00 90.44 431 GLY A N 1
ATOM 3261 C CA . GLY A 1 431 ? 0.356 9.816 -28.264 1.00 90.44 431 GLY A CA 1
ATOM 3262 C C . GLY A 1 431 ? 0.854 10.724 -29.393 1.00 90.44 431 GLY A C 1
ATOM 3263 O O . GLY A 1 431 ? 0.055 11.178 -30.206 1.00 90.44 431 GLY A O 1
ATOM 3264 N N . GLU A 1 432 ? 2.158 11.021 -29.435 1.00 93.38 432 GLU A N 1
ATOM 3265 C CA . GLU A 1 432 ? 2.773 11.822 -30.505 1.00 93.38 432 GLU A CA 1
ATOM 3266 C C . GLU A 1 432 ? 2.904 11.019 -31.807 1.00 93.38 432 GLU A C 1
ATOM 3268 O O . GLU A 1 432 ? 2.869 11.583 -32.901 1.00 93.38 432 GLU A O 1
ATOM 3273 N N . VAL A 1 433 ? 3.063 9.698 -31.678 1.00 91.62 433 VAL A N 1
ATOM 3274 C CA . VAL A 1 433 ? 3.200 8.734 -32.774 1.00 91.62 433 VAL A CA 1
ATOM 3275 C C . VAL A 1 433 ? 2.483 7.431 -32.418 1.00 91.62 433 VAL A C 1
ATOM 3277 O O . VAL A 1 433 ? 2.460 7.040 -31.255 1.00 91.62 433 VAL A O 1
ATOM 3280 N N . ASP A 1 434 ? 1.956 6.725 -33.422 1.00 91.00 434 ASP A N 1
ATOM 3281 C CA . ASP A 1 434 ? 1.307 5.410 -33.245 1.00 91.00 434 ASP A CA 1
ATOM 3282 C C . ASP A 1 434 ? 2.263 4.233 -33.506 1.00 91.00 434 ASP A C 1
ATOM 3284 O O . ASP A 1 434 ? 1.984 3.078 -33.189 1.00 91.00 434 ASP A O 1
ATOM 3288 N N . THR A 1 435 ? 3.398 4.495 -34.154 1.00 92.38 435 THR A N 1
ATOM 3289 C CA . THR A 1 435 ? 4.424 3.501 -34.483 1.00 92.38 435 THR A CA 1
ATOM 3290 C C . THR A 1 435 ? 5.771 4.196 -34.591 1.00 92.38 435 THR A C 1
ATOM 3292 O O . THR A 1 435 ? 5.875 5.282 -35.159 1.00 92.38 435 THR A O 1
ATOM 3295 N N . ILE A 1 436 ? 6.817 3.559 -34.068 1.00 90.12 436 ILE A N 1
ATOM 3296 C CA . ILE A 1 436 ? 8.174 4.100 -34.069 1.00 90.12 436 ILE A CA 1
ATOM 3297 C C . ILE A 1 436 ? 9.193 2.999 -34.335 1.00 90.12 436 ILE A C 1
ATOM 3299 O O . ILE A 1 436 ? 9.025 1.854 -33.916 1.00 90.12 436 ILE A O 1
ATOM 3303 N N . ILE A 1 437 ? 10.264 3.362 -35.034 1.00 88.62 437 ILE A N 1
ATOM 3304 C CA . ILE A 1 437 ? 11.432 2.508 -35.224 1.00 88.62 437 ILE A CA 1
ATOM 3305 C C . ILE A 1 437 ? 12.515 3.031 -34.286 1.00 88.62 437 ILE A C 1
ATOM 3307 O O . ILE A 1 437 ? 12.973 4.162 -34.436 1.00 88.62 437 ILE A O 1
ATOM 3311 N N . ALA A 1 438 ? 12.915 2.204 -33.324 1.00 87.25 438 ALA A N 1
ATOM 3312 C CA . ALA A 1 438 ? 14.019 2.480 -32.415 1.00 87.25 438 ALA A CA 1
ATOM 3313 C C . ALA A 1 438 ? 15.149 1.476 -32.656 1.00 87.25 438 ALA A C 1
ATOM 3315 O O . ALA A 1 438 ? 14.905 0.306 -32.951 1.00 87.25 438 ALA A O 1
ATOM 3316 N N . GLY A 1 439 ? 16.394 1.927 -32.530 1.00 82.81 439 GLY A N 1
ATOM 3317 C CA . GLY A 1 439 ? 17.562 1.083 -32.739 1.00 82.81 439 GLY A CA 1
ATOM 3318 C C . GLY A 1 439 ? 18.843 1.739 -32.245 1.00 82.81 439 GLY A C 1
ATOM 3319 O O . GLY A 1 439 ? 18.849 2.899 -31.839 1.00 82.81 439 GLY A O 1
ATOM 3320 N N . GLY A 1 440 ? 19.931 0.978 -32.292 1.00 82.62 440 GLY A N 1
ATOM 3321 C CA . GLY A 1 440 ? 21.280 1.453 -32.006 1.00 82.62 440 GLY A CA 1
ATOM 3322 C C . GLY A 1 440 ? 22.229 1.049 -33.129 1.00 82.62 440 GLY A C 1
ATOM 3323 O O . GLY A 1 440 ? 22.068 -0.015 -33.726 1.00 82.62 440 GLY A O 1
ATOM 3324 N N . LEU A 1 441 ? 23.212 1.901 -33.413 1.00 83.69 441 LEU A N 1
ATOM 3325 C CA . LEU A 1 441 ? 24.266 1.645 -34.389 1.00 83.69 441 LEU A CA 1
ATOM 3326 C C . LEU A 1 441 ? 25.619 1.868 -33.717 1.00 83.69 441 LEU A C 1
ATOM 3328 O O . LEU A 1 441 ? 25.847 2.919 -33.123 1.00 83.69 441 LEU A O 1
ATOM 3332 N N . SER A 1 442 ? 26.516 0.898 -33.852 1.00 80.88 442 SER A N 1
ATOM 3333 C CA . SER A 1 442 ? 27.930 1.059 -33.525 1.00 80.88 442 SER A CA 1
ATOM 3334 C C . SER A 1 442 ? 28.758 0.513 -34.682 1.00 80.88 442 SER A C 1
ATOM 3336 O O . SER A 1 442 ? 28.571 -0.625 -35.111 1.00 80.88 442 SER A O 1
ATOM 3338 N N . VAL A 1 443 ? 29.624 1.363 -35.235 1.00 80.69 443 VAL A N 1
ATOM 3339 C CA . VAL A 1 443 ? 30.570 1.017 -36.299 1.00 80.69 443 VAL A CA 1
ATOM 3340 C C . VAL A 1 443 ? 31.872 1.725 -35.989 1.00 80.69 443 VAL A C 1
ATOM 3342 O O . VAL A 1 443 ? 31.888 2.941 -35.804 1.00 80.69 443 VAL A O 1
ATOM 3345 N N . ILE A 1 444 ? 32.964 0.970 -35.957 1.00 74.06 444 ILE A N 1
ATOM 3346 C CA . ILE A 1 444 ? 34.279 1.505 -35.614 1.00 74.06 444 ILE A CA 1
ATOM 3347 C C . ILE A 1 444 ? 35.145 1.474 -36.847 1.00 74.06 444 ILE A C 1
ATOM 3349 O O . ILE A 1 444 ? 35.401 0.423 -37.432 1.00 74.06 444 ILE A O 1
ATOM 3353 N N . THR A 1 445 ? 35.566 2.661 -37.252 1.00 83.81 445 THR A N 1
ATOM 3354 C CA . THR A 1 445 ? 36.340 2.864 -38.476 1.00 83.81 445 THR A CA 1
ATOM 3355 C C . THR A 1 445 ? 37.690 3.519 -38.210 1.00 83.81 445 THR A C 1
ATOM 3357 O O . THR A 1 445 ? 38.476 3.650 -39.143 1.00 83.81 445 THR A O 1
ATOM 3360 N N . SER A 1 446 ? 37.961 3.950 -36.971 1.00 83.81 446 SER A N 1
ATOM 3361 C CA . SER A 1 446 ? 39.205 4.623 -36.585 1.00 83.81 446 SER A CA 1
ATOM 3362 C C . SER A 1 446 ? 39.938 3.851 -35.483 1.00 83.81 446 SER A C 1
ATOM 3364 O O . SER A 1 446 ? 39.309 3.496 -34.487 1.00 83.81 446 SER A O 1
ATOM 3366 N N . PRO A 1 447 ? 41.259 3.630 -35.616 1.00 83.25 447 PRO A N 1
ATOM 3367 C CA . PRO A 1 447 ? 42.074 3.012 -34.571 1.00 83.25 447 PRO A CA 1
ATOM 3368 C C . PRO A 1 447 ? 42.356 3.952 -33.387 1.00 83.25 447 PRO A C 1
ATOM 3370 O O . PRO A 1 447 ? 42.758 3.481 -32.324 1.00 83.25 447 PRO A O 1
ATOM 3373 N N . ASP A 1 448 ? 42.169 5.265 -33.558 1.00 83.69 448 ASP A N 1
ATOM 3374 C CA . ASP A 1 448 ? 42.474 6.260 -32.521 1.00 83.69 448 ASP A CA 1
ATOM 3375 C C . ASP A 1 448 ? 41.568 6.108 -31.312 1.00 83.69 448 ASP A C 1
ATOM 3377 O O . ASP A 1 448 ? 42.003 6.291 -30.173 1.00 83.69 448 ASP A O 1
ATOM 3381 N N . ILE A 1 449 ? 40.308 5.765 -31.577 1.00 74.12 449 ILE A N 1
ATOM 3382 C CA . ILE A 1 449 ? 39.349 5.523 -30.522 1.00 74.12 449 ILE A CA 1
ATOM 3383 C C . ILE A 1 449 ? 39.887 4.315 -29.726 1.00 74.12 449 ILE A C 1
ATOM 3385 O O . ILE A 1 449 ? 40.176 4.481 -28.542 1.00 74.12 449 ILE A O 1
ATOM 3389 N N . TYR A 1 450 ? 40.242 3.195 -30.379 1.00 71.81 450 TYR A N 1
ATOM 3390 C CA . TYR A 1 450 ? 40.695 1.971 -29.692 1.00 71.81 450 TYR A CA 1
ATOM 3391 C C . TYR A 1 450 ? 41.923 2.228 -28.815 1.00 71.81 450 TYR A C 1
ATOM 3393 O O . TYR A 1 450 ? 42.037 1.738 -27.687 1.00 71.81 450 TYR A O 1
ATOM 3401 N N . ALA A 1 451 ? 42.846 3.050 -29.317 1.00 79.75 451 ALA A N 1
ATOM 3402 C CA . ALA A 1 451 ? 43.995 3.509 -28.553 1.00 79.75 451 ALA A CA 1
ATOM 3403 C C . ALA A 1 451 ? 43.580 4.329 -27.314 1.00 79.75 451 ALA A C 1
ATOM 3405 O O . ALA A 1 451 ? 44.145 4.135 -26.237 1.00 79.75 451 ALA A O 1
ATOM 3406 N N . MET A 1 452 ? 42.581 5.208 -27.433 1.00 78.31 452 MET A N 1
ATOM 3407 C CA . MET A 1 452 ? 42.015 5.980 -26.324 1.00 78.31 452 MET A CA 1
ATOM 3408 C C . MET A 1 452 ? 41.380 5.083 -25.252 1.00 78.31 452 MET A C 1
ATOM 3410 O O . MET A 1 452 ? 41.745 5.228 -24.085 1.00 78.31 452 MET A O 1
ATOM 3414 N N . LEU A 1 453 ? 40.480 4.148 -25.589 1.00 75.06 453 LEU A N 1
ATOM 3415 C CA . LEU A 1 453 ? 39.887 3.267 -24.569 1.00 75.06 453 LEU A CA 1
ATOM 3416 C C . LEU A 1 453 ? 40.914 2.314 -23.945 1.00 75.06 453 LEU A C 1
ATOM 3418 O O . LEU A 1 453 ? 40.843 2.043 -22.743 1.00 75.06 453 LEU A O 1
ATOM 3422 N N . SER A 1 454 ? 41.897 1.845 -24.725 1.00 76.50 454 SER A N 1
ATOM 3423 C CA . SER A 1 454 ? 43.024 1.068 -24.197 1.00 76.50 454 SER A CA 1
ATOM 3424 C C . SER A 1 454 ? 43.808 1.873 -23.158 1.00 76.50 454 SER A C 1
ATOM 3426 O O . SER A 1 454 ? 44.149 1.351 -22.096 1.00 76.50 454 SER A O 1
ATOM 3428 N N . ASN A 1 455 ? 44.083 3.149 -23.444 1.00 80.06 455 ASN A N 1
ATOM 3429 C CA . ASN A 1 455 ? 44.773 4.049 -22.519 1.00 80.06 455 ASN A CA 1
ATOM 3430 C C . ASN A 1 455 ? 43.915 4.396 -21.294 1.00 80.06 455 ASN A C 1
ATOM 3432 O O . ASN A 1 455 ? 44.454 4.616 -20.213 1.00 80.06 455 ASN A O 1
ATOM 3436 N N . GLY A 1 456 ? 42.590 4.419 -21.449 1.00 71.50 456 GLY A N 1
ATOM 3437 C CA . GLY A 1 456 ? 41.630 4.607 -20.362 1.00 71.50 456 GLY A CA 1
ATOM 3438 C C . GLY A 1 456 ? 41.382 3.362 -19.505 1.00 71.50 456 GLY A C 1
ATOM 3439 O O . GLY A 1 456 ? 40.592 3.438 -18.572 1.00 71.50 456 GLY A O 1
ATOM 3440 N N . HIS A 1 457 ? 42.044 2.234 -19.792 1.00 70.88 457 HIS A N 1
ATOM 3441 C CA . HIS A 1 457 ? 41.853 0.949 -19.106 1.00 70.88 457 HIS A CA 1
ATOM 3442 C C . HIS A 1 457 ? 40.429 0.369 -19.195 1.00 70.88 457 HIS A C 1
ATOM 3444 O O . HIS A 1 457 ? 40.057 -0.464 -18.375 1.00 70.88 457 HIS A O 1
ATOM 3450 N N . PHE A 1 458 ? 39.658 0.756 -20.214 1.00 68.69 458 PHE A N 1
ATOM 345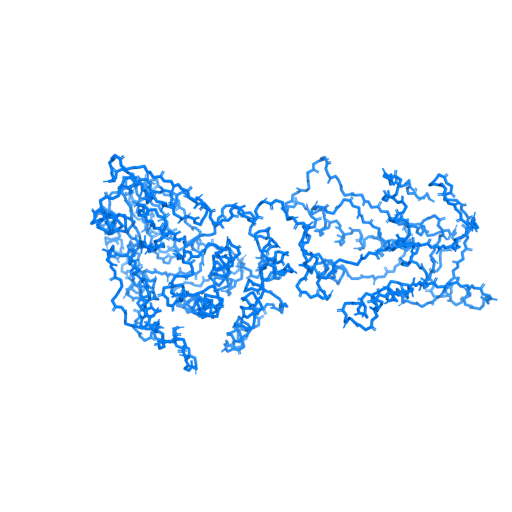1 C CA . PHE A 1 458 ? 38.316 0.217 -20.469 1.00 68.69 458 PHE A CA 1
ATOM 3452 C C . PHE A 1 458 ? 38.333 -1.069 -21.308 1.00 68.69 458 PHE A C 1
ATOM 3454 O O . PHE A 1 458 ? 37.331 -1.775 -21.367 1.00 68.69 458 PHE A O 1
ATOM 3461 N N . LEU A 1 459 ? 39.451 -1.374 -21.979 1.00 67.19 459 LEU A N 1
ATOM 3462 C CA . LEU A 1 459 ? 39.579 -2.556 -22.835 1.00 67.19 459 LEU A CA 1
ATOM 3463 C C . LEU A 1 459 ? 40.240 -3.728 -22.107 1.00 67.19 459 LEU A C 1
ATOM 3465 O O . LEU A 1 459 ? 41.289 -3.582 -21.471 1.00 67.19 459 LEU A O 1
ATOM 3469 N N . SER A 1 460 ? 39.677 -4.922 -22.299 1.00 65.38 460 SER A N 1
ATOM 3470 C CA . SER A 1 460 ? 40.332 -6.176 -21.929 1.00 65.38 460 SER A CA 1
ATOM 3471 C C . SER A 1 460 ? 41.579 -6.391 -22.786 1.00 65.38 460 SER A C 1
ATOM 3473 O O . SER A 1 460 ? 41.542 -6.335 -24.013 1.00 65.38 460 SER A O 1
ATOM 3475 N N . ARG A 1 461 ? 42.703 -6.719 -22.140 1.00 63.06 461 ARG A N 1
ATOM 3476 C CA . ARG A 1 461 ? 43.948 -7.100 -22.835 1.00 63.06 461 ARG A CA 1
ATOM 3477 C C . ARG A 1 461 ? 43.910 -8.525 -23.396 1.00 63.06 461 ARG A C 1
ATOM 3479 O O . ARG A 1 461 ? 44.858 -8.932 -24.060 1.00 63.06 461 ARG A O 1
ATOM 3486 N N . THR A 1 462 ? 42.858 -9.286 -23.085 1.00 64.75 462 THR A N 1
ATOM 3487 C CA . THR A 1 462 ? 42.771 -10.731 -23.359 1.00 64.75 462 THR A CA 1
ATOM 3488 C C . THR A 1 462 ? 41.677 -11.113 -24.357 1.00 64.75 462 THR A C 1
ATOM 3490 O O . THR A 1 462 ? 41.603 -12.280 -24.730 1.00 64.75 462 THR A O 1
ATOM 3493 N N . GLY A 1 463 ? 40.873 -10.156 -24.838 1.00 63.53 463 GLY A N 1
ATOM 3494 C CA . GLY A 1 463 ? 39.837 -10.400 -25.845 1.00 63.53 463 GLY A CA 1
ATOM 3495 C C . GLY A 1 463 ? 38.446 -9.965 -25.387 1.00 63.53 463 GLY A C 1
ATOM 3496 O O . GLY A 1 463 ? 38.264 -8.800 -25.054 1.00 63.53 463 GLY A O 1
ATOM 3497 N N . GLN A 1 464 ? 37.480 -10.887 -25.424 1.00 60.09 464 GLN A N 1
ATOM 3498 C CA . GLN A 1 464 ? 36.057 -10.644 -25.144 1.00 60.09 464 GLN A CA 1
ATOM 3499 C C . GLN A 1 464 ? 35.786 -10.073 -23.741 1.00 60.09 464 GLN A C 1
ATOM 3501 O O . GLN A 1 464 ? 36.638 -10.130 -22.847 1.00 60.09 464 GLN A O 1
ATOM 3506 N N . CYS A 1 465 ? 34.571 -9.547 -23.559 1.00 52.16 465 CYS A N 1
ATOM 3507 C CA . CYS A 1 465 ? 34.026 -9.207 -22.248 1.00 52.16 465 CYS A CA 1
ATOM 3508 C C . CYS A 1 465 ? 33.851 -10.490 -21.435 1.00 52.16 465 CYS A C 1
ATOM 3510 O O . CYS A 1 465 ? 33.049 -11.351 -21.787 1.00 52.16 465 CYS A O 1
ATOM 3512 N N . LYS A 1 466 ? 34.609 -10.617 -20.351 1.00 53.00 466 LYS A N 1
ATOM 3513 C CA . LYS A 1 466 ? 34.537 -11.773 -19.463 1.00 53.00 466 LYS A CA 1
ATOM 3514 C C . LYS A 1 466 ? 33.669 -11.440 -18.265 1.00 53.00 466 LYS A C 1
ATOM 3516 O O . LYS A 1 466 ? 34.163 -11.015 -17.221 1.00 53.00 466 LYS A O 1
ATOM 3521 N N . VAL A 1 467 ? 32.364 -11.536 -18.478 1.00 53.06 467 VAL A N 1
ATOM 3522 C CA . VAL A 1 467 ? 31.364 -11.217 -17.459 1.00 53.06 467 VAL A CA 1
ATOM 3523 C C . VAL A 1 467 ? 31.583 -12.132 -16.264 1.00 53.06 467 VAL A C 1
ATOM 3525 O O . VAL A 1 467 ? 31.599 -13.349 -16.424 1.00 53.06 467 VAL A O 1
ATOM 3528 N N . TRP A 1 468 ? 31.802 -11.530 -15.094 1.00 47.69 468 TRP A N 1
ATOM 3529 C CA . TRP A 1 468 ? 32.173 -12.198 -13.839 1.00 47.69 468 TRP A CA 1
ATOM 3530 C C . TRP A 1 468 ? 33.650 -12.666 -13.682 1.00 47.69 468 TRP A C 1
ATOM 3532 O O . TRP A 1 468 ? 33.920 -13.446 -12.768 1.00 47.69 468 TRP A O 1
ATOM 3542 N N . ASP A 1 469 ? 34.620 -12.164 -14.472 1.00 44.34 469 ASP A N 1
ATOM 3543 C CA . ASP A 1 469 ? 36.088 -12.400 -14.313 1.00 44.34 469 ASP A CA 1
ATOM 3544 C C . ASP A 1 469 ? 36.835 -11.214 -13.624 1.00 44.34 469 ASP A C 1
ATOM 3546 O O . ASP A 1 469 ? 36.305 -10.109 -13.491 1.00 44.34 469 ASP A O 1
ATOM 3550 N N . GLU A 1 470 ? 38.076 -11.411 -13.146 1.00 38.97 470 GLU A N 1
ATOM 3551 C CA . GLU A 1 470 ? 38.833 -10.480 -12.274 1.00 38.97 470 GLU A CA 1
ATOM 3552 C C . GLU A 1 470 ? 39.478 -9.243 -12.996 1.00 38.97 470 GLU A C 1
ATOM 3554 O O . GLU A 1 470 ? 40.633 -9.289 -13.418 1.00 38.97 470 GLU A O 1
ATOM 3559 N N . GLY A 1 471 ? 38.793 -8.083 -13.096 1.00 33.78 471 GLY A N 1
ATOM 3560 C CA . GLY A 1 471 ? 39.361 -6.737 -13.406 1.00 33.78 471 GLY A CA 1
ATOM 3561 C C . GLY A 1 471 ? 38.341 -5.561 -13.455 1.00 33.78 471 GLY A C 1
ATOM 3562 O O . GLY A 1 471 ? 37.221 -5.763 -13.872 1.00 33.78 471 GLY A O 1
ATOM 3563 N N . GLY A 1 472 ? 38.663 -4.331 -13.004 1.00 31.47 472 GLY A N 1
ATOM 3564 C CA . GLY A 1 472 ? 37.694 -3.346 -12.431 1.00 31.47 472 GLY A CA 1
ATOM 3565 C C . GLY A 1 472 ? 36.919 -2.286 -13.274 1.00 31.47 472 GLY A C 1
ATOM 3566 O O . GLY A 1 472 ? 37.069 -2.174 -14.481 1.00 31.47 472 GLY A O 1
ATOM 3567 N N . GLY A 1 473 ? 36.106 -1.483 -12.544 1.00 37.19 473 GLY A N 1
ATOM 3568 C CA . GLY A 1 473 ? 35.264 -0.311 -12.920 1.00 37.19 473 GLY A CA 1
ATOM 3569 C C . GLY A 1 473 ? 34.092 -0.130 -11.911 1.00 37.19 473 GLY A C 1
ATOM 3570 O O . GLY A 1 473 ? 33.597 -1.141 -11.434 1.00 37.19 473 GLY A O 1
ATOM 3571 N N . ARG A 1 474 ? 33.670 1.084 -11.478 1.00 47.88 474 ARG A N 1
ATOM 3572 C CA . ARG A 1 474 ? 32.783 1.275 -10.280 1.00 47.88 474 ARG A CA 1
ATOM 3573 C C . ARG A 1 474 ? 31.379 1.884 -10.544 1.00 47.88 474 ARG A C 1
ATOM 3575 O O . ARG A 1 474 ? 31.245 3.105 -10.482 1.00 47.88 474 ARG A O 1
ATOM 3582 N N . PRO A 1 475 ? 30.322 1.070 -10.724 1.00 60.25 475 PRO A N 1
ATOM 3583 C CA . PRO A 1 475 ? 28.919 1.481 -10.581 1.00 60.25 475 PRO A CA 1
ATOM 3584 C C . PRO A 1 475 ? 28.464 1.519 -9.105 1.00 60.25 475 PRO A C 1
ATOM 3586 O O . PRO A 1 475 ? 29.190 1.098 -8.206 1.00 60.25 475 PRO A O 1
ATOM 3589 N N . HIS A 1 476 ? 27.260 2.046 -8.838 1.00 67.56 476 HIS A N 1
ATOM 3590 C CA . HIS A 1 476 ? 26.709 2.185 -7.481 1.00 67.56 476 HIS A CA 1
ATOM 3591 C C . HIS A 1 476 ? 25.446 1.328 -7.282 1.00 67.56 476 HIS A C 1
ATOM 3593 O O . HIS A 1 476 ? 24.385 1.651 -7.826 1.00 67.56 476 HIS A O 1
ATOM 3599 N N . VAL A 1 477 ? 25.539 0.299 -6.426 1.00 72.62 477 VAL A N 1
ATOM 3600 C CA . VAL A 1 477 ? 24.467 -0.675 -6.109 1.00 72.62 477 VAL A CA 1
ATOM 3601 C C . VAL A 1 477 ? 23.121 0.008 -5.832 1.00 72.62 477 VAL A C 1
ATOM 3603 O O . VAL A 1 477 ? 22.086 -0.369 -6.381 1.00 72.62 477 VAL A O 1
ATOM 3606 N N . GLY A 1 478 ? 23.120 1.058 -5.002 1.00 70.25 478 GLY A N 1
ATOM 3607 C CA . GLY A 1 478 ? 21.885 1.737 -4.591 1.00 70.25 478 GLY A CA 1
ATOM 3608 C C . GLY A 1 478 ? 21.127 2.417 -5.738 1.00 70.25 478 GLY A C 1
ATOM 3609 O O . GLY A 1 478 ? 19.898 2.445 -5.727 1.00 70.25 478 GLY A O 1
ATOM 3610 N N . ALA A 1 479 ? 21.834 2.924 -6.754 1.00 71.12 479 ALA A N 1
ATOM 3611 C CA . ALA A 1 479 ? 21.194 3.593 -7.886 1.00 71.12 479 ALA A CA 1
ATOM 3612 C C . ALA A 1 479 ? 20.524 2.573 -8.822 1.00 71.12 479 ALA A C 1
ATOM 3614 O O . ALA A 1 479 ? 19.400 2.796 -9.270 1.00 71.12 479 ALA A O 1
ATOM 3615 N N . GLN A 1 480 ? 21.177 1.427 -9.047 1.00 81.44 480 GLN A N 1
ATOM 3616 C CA . GLN A 1 480 ? 20.624 0.310 -9.820 1.00 81.44 480 GLN A CA 1
ATOM 3617 C C . GLN A 1 480 ? 19.364 -0.253 -9.153 1.00 81.44 480 GLN A C 1
ATOM 3619 O O . GLN A 1 480 ? 18.313 -0.309 -9.789 1.00 81.44 480 GLN A O 1
ATOM 3624 N N . LYS A 1 481 ? 19.419 -0.537 -7.843 1.00 83.06 481 LYS A N 1
ATOM 3625 C CA . LYS A 1 481 ? 18.248 -0.985 -7.069 1.00 83.06 481 LYS A CA 1
ATOM 3626 C C . LYS A 1 481 ? 17.089 0.006 -7.117 1.00 83.06 481 LYS A C 1
ATOM 3628 O O . LYS A 1 481 ? 15.950 -0.399 -7.330 1.00 83.06 481 LYS A O 1
ATOM 3633 N N . SER A 1 482 ? 17.367 1.303 -6.958 1.00 79.38 482 SER A N 1
ATOM 3634 C CA . SER A 1 482 ? 16.331 2.339 -7.055 1.00 79.38 482 SER A CA 1
ATOM 3635 C C . SER A 1 482 ? 15.676 2.359 -8.439 1.00 79.38 482 SER A C 1
ATOM 3637 O O . SER A 1 482 ? 14.460 2.510 -8.539 1.00 79.38 482 SER A O 1
ATOM 3639 N N . ASN A 1 483 ? 16.454 2.157 -9.506 1.00 84.00 483 ASN A N 1
ATOM 3640 C CA . ASN A 1 483 ? 15.916 2.045 -10.857 1.00 84.00 483 ASN A CA 1
ATOM 3641 C C . ASN A 1 483 ? 15.035 0.791 -11.020 1.00 84.00 483 ASN A C 1
ATOM 3643 O O . ASN A 1 483 ? 13.926 0.890 -11.542 1.00 84.00 483 ASN A O 1
ATOM 3647 N N . TYR A 1 484 ? 15.472 -0.371 -10.519 1.00 90.00 484 TYR A N 1
ATOM 3648 C CA . TYR A 1 484 ? 14.676 -1.607 -10.561 1.00 90.00 484 TYR A CA 1
ATOM 3649 C C . TYR A 1 484 ? 13.353 -1.463 -9.806 1.00 90.00 484 TYR A C 1
ATOM 3651 O O . TYR A 1 484 ? 12.303 -1.846 -10.327 1.00 90.00 484 TYR A O 1
ATOM 3659 N N . ALA A 1 485 ? 13.388 -0.848 -8.621 1.00 83.75 485 ALA A N 1
ATOM 3660 C CA . ALA A 1 485 ? 12.199 -0.533 -7.839 1.00 83.75 485 ALA A CA 1
ATOM 3661 C C . ALA A 1 485 ? 11.241 0.368 -8.625 1.00 83.75 485 ALA A C 1
ATOM 3663 O O . ALA A 1 485 ? 10.070 0.034 -8.769 1.00 83.75 485 ALA A O 1
ATOM 3664 N N . GLN A 1 486 ? 11.739 1.453 -9.227 1.00 83.06 486 GLN A N 1
ATOM 3665 C CA . GLN A 1 486 ? 10.910 2.361 -10.023 1.00 83.06 486 GLN A CA 1
ATOM 3666 C C . GLN A 1 486 ? 10.243 1.660 -11.214 1.00 83.06 486 GLN A C 1
ATOM 3668 O O . GLN A 1 486 ? 9.047 1.847 -11.437 1.00 83.06 486 GLN A O 1
ATOM 3673 N N . VAL A 1 487 ? 10.986 0.843 -11.968 1.00 87.81 487 VAL A N 1
ATOM 3674 C CA . VAL A 1 487 ? 10.457 0.149 -13.154 1.00 87.81 487 VAL A CA 1
ATOM 3675 C C . VAL A 1 487 ? 9.449 -0.934 -12.766 1.00 87.81 487 VAL A C 1
ATOM 3677 O O . VAL A 1 487 ? 8.362 -0.986 -13.341 1.00 87.81 487 VAL A O 1
ATOM 3680 N N . THR A 1 488 ? 9.761 -1.778 -11.778 1.00 88.56 488 THR A N 1
ATOM 3681 C CA . THR A 1 488 ? 8.851 -2.851 -11.330 1.00 88.56 488 THR A CA 1
ATOM 3682 C C . THR A 1 488 ? 7.587 -2.300 -10.682 1.00 88.56 488 THR A C 1
ATOM 3684 O O . THR A 1 488 ? 6.494 -2.782 -10.977 1.00 88.56 488 THR A O 1
ATOM 3687 N N . GLN A 1 489 ? 7.703 -1.234 -9.889 1.00 84.38 489 GLN A N 1
ATOM 3688 C CA . GLN A 1 489 ? 6.565 -0.531 -9.310 1.00 84.38 489 GLN A CA 1
ATOM 3689 C C . GLN A 1 489 ? 5.690 0.109 -10.397 1.00 84.38 489 GLN A C 1
ATOM 3691 O O . GLN A 1 489 ? 4.470 -0.065 -10.400 1.00 84.38 489 GLN A O 1
ATOM 3696 N N . ALA A 1 490 ? 6.297 0.810 -11.362 1.00 83.50 490 ALA A N 1
ATOM 3697 C CA . ALA A 1 490 ? 5.568 1.405 -12.478 1.00 83.50 490 ALA A CA 1
ATOM 3698 C C . ALA A 1 490 ? 4.850 0.334 -13.308 1.00 83.50 490 ALA A C 1
ATOM 3700 O O . ALA A 1 490 ? 3.680 0.517 -13.651 1.00 83.50 490 ALA A O 1
ATOM 3701 N N . ALA A 1 491 ? 5.502 -0.802 -13.571 1.00 85.94 491 ALA A N 1
ATOM 3702 C CA . ALA A 1 491 ? 4.918 -1.940 -14.275 1.00 85.94 491 ALA A CA 1
ATOM 3703 C C . ALA A 1 491 ? 3.830 -2.652 -13.451 1.00 85.94 491 ALA A C 1
ATOM 3705 O O . ALA A 1 491 ? 2.858 -3.137 -14.027 1.00 85.94 491 ALA A O 1
ATOM 3706 N N . GLY A 1 492 ? 3.926 -2.628 -12.120 1.00 85.50 492 GLY A N 1
ATOM 3707 C CA . GLY A 1 492 ? 3.093 -3.432 -11.231 1.00 85.50 492 GLY A CA 1
ATOM 3708 C C . GLY A 1 492 ? 3.529 -4.899 -11.226 1.00 85.50 492 GLY A C 1
ATOM 3709 O O . GLY A 1 492 ? 2.685 -5.781 -11.244 1.00 85.50 492 GLY A O 1
ATOM 3710 N N . ILE A 1 493 ? 4.834 -5.170 -11.248 1.00 88.62 493 ILE A N 1
ATOM 3711 C CA . ILE A 1 493 ? 5.403 -6.527 -11.257 1.00 88.62 493 ILE A CA 1
ATOM 3712 C C . ILE A 1 493 ? 5.983 -6.834 -9.875 1.00 88.62 493 ILE A C 1
ATOM 3714 O O . ILE A 1 493 ? 6.636 -5.980 -9.274 1.00 88.62 493 ILE A O 1
ATOM 3718 N N . ASN A 1 494 ? 5.746 -8.041 -9.357 1.00 88.19 494 ASN A N 1
ATOM 3719 C CA . ASN A 1 494 ? 6.463 -8.525 -8.181 1.00 88.19 494 ASN A CA 1
ATOM 3720 C C . ASN A 1 494 ? 7.895 -8.911 -8.603 1.00 88.19 494 ASN A C 1
ATOM 3722 O O . ASN A 1 494 ? 8.043 -9.722 -9.519 1.00 88.19 494 ASN A O 1
ATOM 3726 N N . PRO A 1 495 ? 8.956 -8.383 -7.963 1.00 90.38 495 PRO A N 1
ATOM 3727 C CA . PRO A 1 495 ? 10.335 -8.743 -8.304 1.00 90.38 495 PRO A CA 1
ATOM 3728 C C . PRO A 1 495 ? 10.605 -10.256 -8.286 1.00 90.38 495 PRO A C 1
ATOM 3730 O O . PRO A 1 495 ? 11.401 -10.753 -9.083 1.00 90.38 495 PRO A O 1
ATOM 3733 N N . LEU A 1 496 ? 9.908 -11.008 -7.428 1.00 91.38 496 LEU A N 1
ATOM 3734 C CA . LEU A 1 496 ? 10.053 -12.463 -7.346 1.00 91.38 496 LEU A CA 1
ATOM 3735 C C . LEU A 1 496 ? 9.457 -13.212 -8.548 1.00 91.38 496 LEU A C 1
ATOM 3737 O O . LEU A 1 496 ? 9.827 -14.362 -8.770 1.00 91.38 496 LEU A O 1
ATOM 3741 N N . ASP A 1 497 ? 8.591 -12.572 -9.337 1.00 91.12 497 ASP A N 1
ATOM 3742 C CA . ASP A 1 497 ? 8.008 -13.161 -10.550 1.00 91.12 497 ASP A CA 1
ATOM 3743 C C . ASP A 1 497 ? 8.932 -13.010 -11.772 1.00 91.12 497 ASP A C 1
ATOM 3745 O O . ASP A 1 497 ? 8.739 -13.673 -12.792 1.00 91.12 497 ASP A O 1
ATOM 3749 N N . VAL A 1 498 ? 9.968 -12.164 -11.693 1.00 93.75 498 VAL A N 1
ATOM 3750 C CA . VAL A 1 498 ? 10.947 -11.993 -12.779 1.00 93.75 498 VAL A CA 1
ATOM 3751 C C . VAL A 1 498 ? 11.831 -13.232 -12.861 1.00 93.75 498 VAL A C 1
ATOM 3753 O O . VAL A 1 498 ? 12.606 -13.486 -11.945 1.00 93.75 498 VAL A O 1
ATOM 3756 N N . GLY A 1 499 ? 11.711 -14.017 -13.935 1.00 93.69 499 GLY A N 1
ATOM 3757 C CA . GLY A 1 499 ? 12.462 -15.269 -14.119 1.00 93.69 499 GLY A CA 1
ATOM 3758 C C . GLY A 1 499 ? 13.821 -15.125 -14.815 1.00 93.69 499 GLY A C 1
ATOM 3759 O O . GLY A 1 499 ? 14.675 -15.995 -14.665 1.00 93.69 499 GLY A O 1
ATOM 3760 N N . TYR A 1 500 ? 14.043 -14.037 -15.555 1.00 94.81 500 TYR A N 1
ATOM 3761 C CA . TYR A 1 500 ? 15.272 -13.798 -16.314 1.00 94.81 500 TYR A CA 1
ATOM 3762 C C . TYR A 1 500 ? 15.683 -12.327 -16.239 1.00 94.81 500 TYR A C 1
ATOM 3764 O O . TYR A 1 500 ? 14.837 -11.447 -16.408 1.00 94.81 500 TYR A O 1
ATOM 3772 N N . VAL A 1 501 ? 16.973 -12.068 -16.022 1.00 95.19 501 VAL A N 1
ATOM 3773 C CA . VAL A 1 501 ? 17.575 -10.731 -16.103 1.00 95.19 501 VAL A CA 1
ATOM 3774 C C . VAL A 1 501 ? 18.730 -10.765 -17.100 1.00 95.19 501 VAL A C 1
ATOM 3776 O O . VAL A 1 501 ? 19.721 -11.472 -16.909 1.00 95.19 501 VAL A O 1
ATOM 3779 N N . GLU A 1 502 ? 18.588 -9.972 -18.160 1.00 93.62 502 GLU A N 1
ATOM 3780 C CA . GLU A 1 502 ? 19.676 -9.634 -19.074 1.00 93.62 502 GLU A CA 1
ATOM 3781 C C . GLU A 1 502 ? 20.450 -8.452 -18.484 1.00 93.62 502 GLU A C 1
ATOM 3783 O O . GLU A 1 502 ? 19.935 -7.335 -18.413 1.00 93.62 502 GLU A O 1
ATOM 3788 N N . LEU A 1 503 ? 21.658 -8.731 -18.011 1.00 91.00 503 LEU A N 1
ATOM 3789 C CA . LEU A 1 503 ? 22.565 -7.774 -17.392 1.00 91.00 503 LEU A CA 1
ATOM 3790 C C . LEU A 1 503 ? 23.234 -6.893 -18.447 1.00 91.00 503 LEU A C 1
ATOM 3792 O O . LEU A 1 503 ? 23.312 -7.256 -19.624 1.00 91.00 503 LEU A O 1
ATOM 3796 N N . HIS A 1 504 ? 23.775 -5.762 -18.000 1.00 87.06 504 HIS A N 1
ATOM 3797 C CA . HIS A 1 504 ? 24.744 -5.026 -18.792 1.00 87.06 504 HIS A CA 1
ATOM 3798 C C . HIS A 1 504 ? 26.006 -5.867 -18.991 1.00 87.06 504 HIS A C 1
ATOM 3800 O O . HIS A 1 504 ? 26.418 -6.030 -20.136 1.00 87.06 504 HIS A O 1
ATOM 3806 N N . GLY A 1 505 ? 26.561 -6.415 -17.899 1.00 81.00 505 GLY A N 1
ATOM 3807 C CA . GLY A 1 505 ? 27.637 -7.407 -17.916 1.00 81.00 505 GLY A CA 1
ATOM 3808 C C . GLY A 1 505 ? 28.794 -7.027 -18.835 1.00 81.00 505 GLY A C 1
ATOM 3809 O O . GLY A 1 505 ? 29.003 -7.667 -19.862 1.00 81.00 505 GLY A O 1
ATOM 3810 N N . THR A 1 506 ? 29.546 -5.985 -18.483 1.00 77.69 506 THR A N 1
ATOM 3811 C CA . THR A 1 506 ? 30.629 -5.463 -19.339 1.00 77.69 506 THR A CA 1
ATOM 3812 C C . THR A 1 506 ? 31.915 -6.278 -19.255 1.00 77.69 506 THR A C 1
ATOM 3814 O O . THR A 1 506 ? 32.864 -6.018 -19.999 1.00 77.69 506 THR A O 1
ATOM 3817 N N . GLY A 1 507 ? 31.973 -7.266 -18.359 1.00 73.00 507 GLY A N 1
ATOM 3818 C CA . GLY A 1 507 ? 33.189 -8.027 -18.105 1.00 73.00 507 GLY A CA 1
ATOM 3819 C C . GLY A 1 507 ? 34.148 -7.312 -17.170 1.00 73.00 507 GLY A C 1
ATOM 3820 O O . GLY A 1 507 ? 35.363 -7.440 -17.327 1.00 73.00 507 GLY A O 1
ATOM 3821 N N . THR A 1 508 ? 33.609 -6.523 -16.237 1.00 71.50 508 THR A N 1
ATOM 3822 C CA . THR A 1 508 ? 34.397 -5.852 -15.202 1.00 71.50 508 THR A CA 1
ATOM 3823 C C . THR A 1 508 ? 34.077 -6.459 -13.839 1.00 71.50 508 THR A C 1
ATOM 3825 O O . THR A 1 508 ? 32.958 -6.359 -13.374 1.00 71.50 508 THR A O 1
ATOM 3828 N N . GLN A 1 509 ? 35.046 -7.015 -13.118 1.00 70.25 509 GLN A N 1
ATOM 3829 C CA . GLN A 1 509 ? 34.900 -7.578 -11.771 1.00 70.25 509 GLN A CA 1
ATOM 3830 C C . GLN A 1 509 ? 34.081 -6.703 -10.837 1.00 70.25 509 GLN A C 1
ATOM 3832 O O . GLN A 1 509 ? 33.128 -7.169 -10.228 1.00 70.25 509 GLN A O 1
ATOM 3837 N N . VAL A 1 510 ? 34.471 -5.436 -10.683 1.00 70.69 510 VAL A N 1
ATOM 3838 C CA . VAL A 1 510 ? 33.789 -4.552 -9.734 1.00 70.69 510 VAL A CA 1
ATOM 3839 C C . VAL A 1 510 ? 32.411 -4.157 -10.264 1.00 70.69 510 VAL A C 1
ATOM 3841 O O . VAL A 1 510 ? 31.482 -4.060 -9.469 1.00 70.69 510 VAL A O 1
ATOM 3844 N N . GLY A 1 511 ? 32.255 -3.977 -11.578 1.00 76.25 511 GLY A N 1
ATOM 3845 C CA . GLY A 1 511 ? 30.973 -3.634 -12.183 1.00 76.25 511 GLY A CA 1
ATOM 3846 C C . GLY A 1 511 ? 29.982 -4.786 -12.150 1.00 76.25 511 GLY A C 1
ATOM 3847 O O . GLY A 1 511 ? 28.882 -4.617 -11.639 1.00 76.25 511 GLY A O 1
ATOM 3848 N N . ASP A 1 512 ? 30.404 -5.958 -12.602 1.00 82.88 512 ASP A N 1
ATOM 3849 C CA . ASP A 1 512 ? 29.626 -7.189 -12.640 1.00 82.88 512 ASP A CA 1
ATOM 3850 C C . ASP A 1 512 ? 29.309 -7.685 -11.225 1.00 82.88 512 ASP A C 1
ATOM 3852 O O . ASP A 1 512 ? 28.195 -8.145 -10.986 1.00 82.88 512 ASP A O 1
ATOM 3856 N N . ALA A 1 513 ? 30.232 -7.560 -10.258 1.00 81.88 513 ALA A N 1
ATOM 3857 C CA . ALA A 1 513 ? 29.945 -7.890 -8.859 1.00 81.88 513 ALA A CA 1
ATOM 3858 C C . ALA A 1 513 ? 28.884 -6.952 -8.270 1.00 81.88 513 ALA A C 1
ATOM 3860 O O . ALA A 1 513 ? 27.928 -7.430 -7.667 1.00 81.88 513 ALA A O 1
ATOM 3861 N N . VAL A 1 514 ? 29.015 -5.638 -8.487 1.00 83.81 514 VAL A N 1
ATOM 3862 C CA . VAL A 1 514 ? 28.026 -4.641 -8.044 1.00 83.81 514 VAL A CA 1
ATOM 3863 C C . VAL A 1 514 ? 26.672 -4.858 -8.720 1.00 83.81 514 VAL A C 1
ATOM 3865 O O . VAL A 1 514 ? 25.640 -4.809 -8.053 1.00 83.81 514 VAL A O 1
ATOM 3868 N N . GLU A 1 515 ? 26.660 -5.116 -10.028 1.00 88.12 515 GLU A N 1
ATOM 3869 C CA . GLU A 1 515 ? 25.435 -5.370 -10.783 1.00 88.12 515 GLU A CA 1
ATOM 3870 C C . GLU A 1 515 ? 24.759 -6.654 -10.290 1.00 88.12 515 GLU A C 1
ATOM 3872 O O . GLU A 1 515 ? 23.567 -6.644 -9.982 1.00 88.12 515 GLU A O 1
ATOM 3877 N N . SER A 1 516 ? 25.528 -7.727 -10.100 1.00 89.19 516 SER A N 1
ATOM 3878 C CA . SER A 1 516 ? 25.026 -9.002 -9.581 1.00 89.19 516 SER A CA 1
ATOM 3879 C C . SER A 1 516 ? 24.509 -8.881 -8.152 1.00 89.19 516 SER A C 1
ATOM 3881 O O . SER A 1 516 ? 23.447 -9.415 -7.852 1.00 89.19 516 SER A O 1
ATOM 3883 N N . GLU A 1 517 ? 25.213 -8.158 -7.278 1.00 89.44 517 GLU A N 1
ATOM 3884 C CA . GLU A 1 517 ? 24.749 -7.847 -5.922 1.00 89.44 517 GLU A CA 1
ATOM 3885 C C . GLU A 1 517 ? 23.419 -7.090 -5.978 1.00 89.44 517 GLU A C 1
ATOM 3887 O O . GLU A 1 517 ? 22.450 -7.472 -5.324 1.00 89.44 517 GLU A O 1
ATOM 3892 N N . SER A 1 518 ? 23.328 -6.058 -6.823 1.00 89.69 518 SER A N 1
ATOM 3893 C CA . SER A 1 518 ? 22.112 -5.258 -6.961 1.00 89.69 518 SER A CA 1
ATOM 3894 C C . SER A 1 518 ? 20.907 -6.073 -7.448 1.00 89.69 518 SER A C 1
ATOM 3896 O O . SER A 1 518 ? 19.802 -5.899 -6.929 1.00 89.69 518 SER A O 1
ATOM 3898 N N . VAL A 1 519 ? 21.126 -6.986 -8.401 1.00 93.44 519 VAL A N 1
ATOM 3899 C CA . VAL A 1 519 ? 20.102 -7.856 -8.986 1.00 93.44 519 VAL A CA 1
ATOM 3900 C C . VAL A 1 519 ? 19.693 -8.952 -8.012 1.00 93.44 519 VAL A C 1
ATOM 3902 O O . VAL A 1 519 ? 18.497 -9.155 -7.807 1.00 93.44 519 VAL A O 1
ATOM 3905 N N . CYS A 1 520 ? 20.650 -9.628 -7.375 1.00 91.25 520 CYS A N 1
ATOM 3906 C CA . CYS A 1 520 ? 20.369 -10.669 -6.390 1.00 91.25 520 CYS A CA 1
ATOM 3907 C C . CYS A 1 520 ? 19.599 -10.106 -5.197 1.00 91.25 520 CYS A C 1
ATOM 3909 O O . CYS A 1 520 ? 18.569 -10.655 -4.826 1.00 91.25 520 CYS A O 1
ATOM 3911 N N . ASP A 1 521 ? 20.022 -8.973 -4.648 1.00 89.75 521 ASP A N 1
ATOM 3912 C CA . ASP A 1 521 ? 19.356 -8.383 -3.490 1.00 89.75 521 ASP A CA 1
ATOM 3913 C C . ASP A 1 521 ? 17.931 -7.902 -3.788 1.00 89.75 521 ASP A C 1
ATOM 3915 O O . ASP A 1 521 ? 17.103 -7.855 -2.881 1.00 89.75 521 ASP A O 1
ATOM 3919 N N . PHE A 1 522 ? 17.634 -7.519 -5.035 1.00 91.06 522 PHE A N 1
ATOM 3920 C CA . PHE A 1 522 ? 16.315 -7.008 -5.409 1.00 91.06 522 PHE A CA 1
ATOM 3921 C C . PHE A 1 522 ? 15.380 -8.098 -5.954 1.00 91.06 522 PHE A C 1
ATOM 3923 O O . PHE A 1 522 ? 14.239 -8.219 -5.509 1.00 91.06 522 PHE A O 1
ATOM 3930 N N . PHE A 1 523 ? 15.848 -8.906 -6.908 1.00 93.94 523 PHE A N 1
ATOM 3931 C CA . PHE A 1 523 ? 15.042 -9.934 -7.570 1.00 93.94 523 PHE A CA 1
ATOM 3932 C C . PHE A 1 523 ? 15.135 -11.303 -6.884 1.00 93.94 523 PHE A C 1
ATOM 3934 O O . PHE A 1 523 ? 14.230 -12.119 -7.046 1.00 93.94 523 PHE A O 1
ATOM 3941 N N . ALA A 1 524 ? 16.181 -11.587 -6.105 1.00 93.69 524 ALA A N 1
ATOM 3942 C CA . ALA A 1 524 ? 16.356 -12.853 -5.386 1.00 93.69 524 ALA A CA 1
ATOM 3943 C C . ALA A 1 524 ? 16.773 -12.670 -3.906 1.00 93.69 524 ALA A C 1
ATOM 3945 O O . ALA A 1 524 ? 17.749 -13.288 -3.469 1.00 93.69 524 ALA A O 1
ATOM 3946 N N . PRO A 1 525 ? 16.045 -11.852 -3.117 1.00 90.56 525 PRO A N 1
ATOM 3947 C CA . PRO A 1 525 ? 16.416 -11.553 -1.739 1.00 90.56 525 PRO A CA 1
ATOM 3948 C C . PRO A 1 525 ? 16.416 -12.804 -0.850 1.00 90.56 525 PRO A C 1
ATOM 3950 O O . PRO A 1 525 ? 15.719 -13.793 -1.099 1.00 90.56 525 PRO A O 1
ATOM 3953 N N . LEU A 1 526 ? 17.165 -12.734 0.255 1.00 86.06 526 LEU A N 1
ATOM 3954 C CA . LEU A 1 526 ? 17.203 -13.799 1.266 1.00 86.06 526 LEU A CA 1
ATOM 3955 C C . LEU A 1 526 ? 15.847 -14.002 1.962 1.00 86.06 526 LEU A C 1
ATOM 3957 O O . LEU A 1 526 ? 15.526 -15.118 2.370 1.00 86.06 526 LEU A O 1
ATOM 3961 N N . SER A 1 527 ? 15.057 -12.934 2.095 1.00 81.62 527 SER A N 1
ATOM 3962 C CA . SER A 1 527 ? 13.707 -12.967 2.651 1.00 81.62 527 SER A CA 1
ATOM 3963 C C . SER A 1 527 ? 12.849 -11.842 2.051 1.00 81.62 527 SER A C 1
ATOM 3965 O O . SER A 1 527 ? 13.278 -10.688 2.107 1.00 81.62 527 SER A O 1
ATOM 3967 N N . PRO A 1 528 ? 11.649 -12.134 1.512 1.00 82.06 528 PRO A N 1
ATOM 3968 C CA . PRO A 1 528 ? 11.115 -13.471 1.243 1.00 82.06 528 PRO A CA 1
ATOM 3969 C C . PRO A 1 528 ? 11.934 -14.204 0.169 1.00 82.06 528 PRO A C 1
ATOM 3971 O O . PRO A 1 528 ? 12.309 -13.629 -0.848 1.00 82.06 528 PRO A O 1
ATOM 3974 N N . ARG A 1 529 ? 12.212 -15.492 0.394 1.00 86.81 529 ARG A N 1
ATOM 3975 C CA . ARG A 1 529 ? 13.016 -16.302 -0.529 1.00 86.81 529 ARG A CA 1
ATOM 3976 C C . ARG A 1 529 ? 12.194 -16.701 -1.757 1.00 86.81 529 ARG A C 1
ATOM 3978 O O . ARG A 1 529 ? 11.036 -17.096 -1.627 1.00 86.81 529 ARG A O 1
ATOM 3985 N N . ARG A 1 530 ? 12.825 -16.690 -2.936 1.00 91.19 530 ARG A N 1
ATOM 3986 C CA . ARG A 1 530 ? 12.249 -17.269 -4.163 1.00 91.19 530 ARG A CA 1
ATOM 3987 C C . ARG A 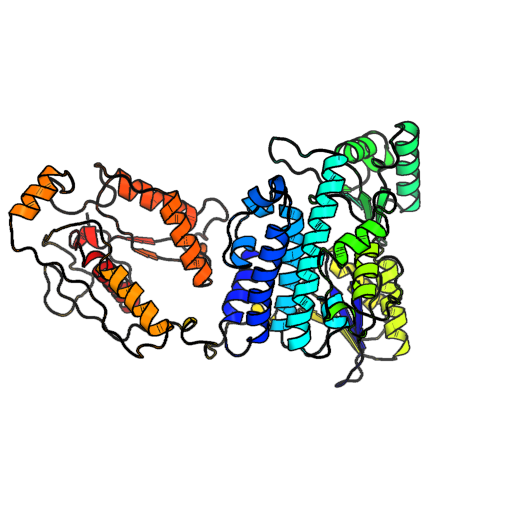1 530 ? 11.920 -18.752 -3.983 1.00 91.19 530 ARG A C 1
ATOM 3989 O O . ARG A 1 530 ? 12.613 -19.473 -3.258 1.00 91.19 530 ARG A O 1
ATOM 3996 N N . ARG A 1 531 ? 10.889 -19.224 -4.686 1.00 88.62 531 ARG A N 1
ATOM 3997 C CA . ARG A 1 531 ? 10.552 -20.651 -4.722 1.00 88.62 531 ARG A CA 1
ATOM 3998 C C . ARG A 1 531 ? 11.631 -21.436 -5.470 1.00 88.62 531 ARG A C 1
ATOM 4000 O O . ARG A 1 531 ? 12.211 -20.940 -6.432 1.00 88.62 531 ARG A O 1
ATOM 4007 N N . ALA A 1 532 ? 11.902 -22.661 -5.025 1.00 87.81 532 ALA A N 1
ATOM 4008 C CA . ALA A 1 532 ? 12.968 -23.492 -5.593 1.00 87.81 532 ALA A CA 1
ATOM 4009 C C . ALA A 1 532 ? 12.717 -23.884 -7.063 1.00 87.81 532 ALA A C 1
ATOM 4011 O O . ALA A 1 532 ? 13.666 -24.101 -7.807 1.00 87.81 532 ALA A O 1
ATOM 4012 N N . ASP A 1 533 ? 11.452 -23.950 -7.473 1.00 90.25 533 ASP A N 1
ATOM 4013 C CA . ASP A 1 533 ? 10.986 -24.222 -8.836 1.00 90.25 533 ASP A CA 1
ATOM 4014 C C . ASP A 1 533 ? 10.936 -22.969 -9.731 1.00 90.25 533 ASP A C 1
ATOM 4016 O O . ASP A 1 533 ? 10.636 -23.077 -10.917 1.00 90.25 533 ASP A O 1
ATOM 4020 N N . GLN A 1 534 ? 11.252 -21.786 -9.190 1.00 89.12 534 GLN A N 1
ATOM 4021 C CA . GLN A 1 534 ? 11.311 -20.518 -9.925 1.00 89.12 534 GLN A CA 1
ATOM 4022 C C . GLN A 1 534 ? 12.637 -19.778 -9.676 1.00 89.12 534 GLN A C 1
ATOM 4024 O O . GLN A 1 534 ? 12.653 -18.678 -9.093 1.00 89.12 534 GLN A O 1
ATOM 4029 N N . PRO A 1 535 ? 13.772 -20.371 -10.096 1.00 92.25 535 PRO A N 1
ATOM 4030 C CA . PRO A 1 535 ? 15.065 -19.714 -9.995 1.00 92.25 535 PRO A CA 1
ATOM 4031 C C . PRO A 1 535 ? 15.093 -18.427 -10.828 1.00 92.25 535 PRO A C 1
ATOM 4033 O O . PRO A 1 535 ? 14.359 -18.267 -11.802 1.00 92.25 535 PRO A O 1
ATOM 4036 N N . LEU A 1 536 ? 15.958 -17.503 -10.420 1.00 94.94 536 LEU A N 1
ATOM 4037 C CA . LEU A 1 536 ? 16.317 -16.354 -11.239 1.00 94.94 536 LEU A CA 1
ATOM 4038 C C . LEU A 1 536 ? 17.466 -16.763 -12.162 1.00 94.94 536 LEU A C 1
ATOM 4040 O O . LEU A 1 536 ? 18.506 -17.218 -11.685 1.00 94.94 536 LEU A O 1
ATOM 4044 N N . HIS A 1 537 ? 17.287 -16.584 -13.465 1.00 93.38 537 HIS A N 1
ATOM 4045 C CA . HIS A 1 537 ? 18.336 -16.793 -14.455 1.00 93.38 537 HIS A CA 1
ATOM 4046 C C . HIS A 1 537 ? 18.983 -15.461 -14.839 1.00 93.38 537 HIS A C 1
ATOM 4048 O O . HIS A 1 537 ? 18.286 -14.472 -15.063 1.00 93.38 537 HIS A O 1
ATOM 4054 N N . LEU A 1 538 ? 20.311 -15.446 -14.938 1.00 92.69 538 LEU A N 1
ATOM 4055 C CA . LEU A 1 538 ? 21.091 -14.276 -15.337 1.00 92.69 538 LEU A CA 1
ATOM 4056 C C . LEU A 1 538 ? 21.812 -14.557 -16.652 1.00 92.69 538 LEU A C 1
ATOM 4058 O O . LEU A 1 538 ? 22.271 -15.675 -16.889 1.00 92.69 538 LEU A O 1
ATOM 4062 N N . GLY A 1 539 ? 21.955 -13.536 -17.486 1.00 90.06 539 GLY A N 1
ATOM 4063 C CA . GLY A 1 539 ? 22.776 -13.609 -18.686 1.00 90.06 539 GLY A CA 1
ATOM 4064 C C . GLY A 1 539 ? 23.242 -12.232 -19.134 1.00 90.06 539 GLY A C 1
ATOM 4065 O O . GLY A 1 539 ? 22.664 -11.226 -18.750 1.00 90.06 539 GLY A O 1
ATOM 4066 N N . ALA A 1 540 ? 24.277 -12.200 -19.967 1.00 89.50 540 ALA A N 1
ATOM 4067 C CA . ALA A 1 540 ? 24.729 -11.001 -20.662 1.00 89.50 540 ALA A CA 1
ATOM 4068 C C . ALA A 1 540 ? 25.101 -11.402 -22.090 1.00 89.50 540 ALA A C 1
ATOM 4070 O O . ALA A 1 540 ? 25.741 -12.430 -22.291 1.00 89.50 540 ALA A O 1
ATOM 4071 N N . VAL A 1 541 ? 24.623 -10.673 -23.092 1.00 86.31 541 VAL A N 1
ATOM 4072 C CA . VAL A 1 541 ? 24.905 -10.929 -24.513 1.00 86.31 541 VAL A CA 1
ATOM 4073 C C . VAL A 1 541 ? 26.351 -10.579 -24.864 1.00 86.31 541 VAL A C 1
ATOM 4075 O O . VAL A 1 541 ? 26.922 -11.147 -25.795 1.00 86.31 541 VAL A O 1
ATOM 4078 N N . GLU A 1 542 ? 26.955 -9.662 -24.107 1.00 82.12 542 GLU A N 1
ATOM 4079 C CA . GLU A 1 542 ? 28.290 -9.129 -24.380 1.00 82.12 542 GLU A CA 1
ATOM 4080 C C . GLU A 1 542 ? 29.396 -10.179 -24.216 1.00 82.12 542 GLU A C 1
ATOM 4082 O O . GLU A 1 542 ? 30.421 -10.065 -24.888 1.00 82.12 542 GLU A O 1
ATOM 4087 N N . SER A 1 543 ? 29.177 -11.252 -23.441 1.00 78.94 543 SER A N 1
ATOM 4088 C CA . SER A 1 543 ? 30.118 -12.384 -23.389 1.00 78.94 543 SER A CA 1
ATOM 4089 C C . SER A 1 543 ? 30.216 -13.136 -24.718 1.00 78.94 543 SER A C 1
ATOM 4091 O O . SER A 1 543 ? 31.225 -13.772 -25.011 1.00 78.94 543 SER A O 1
ATOM 4093 N N . ASN A 1 544 ? 29.202 -13.032 -25.576 1.00 77.81 544 ASN A N 1
ATOM 4094 C CA . ASN A 1 544 ? 29.182 -13.722 -26.857 1.00 77.81 544 ASN A CA 1
ATOM 4095 C C . ASN A 1 544 ? 29.600 -12.844 -28.048 1.00 77.81 544 ASN A C 1
ATOM 4097 O O . ASN A 1 544 ? 30.226 -13.341 -28.989 1.00 77.81 544 ASN A O 1
ATOM 4101 N N . ILE A 1 545 ? 29.208 -11.564 -28.045 1.00 77.19 545 ILE A N 1
ATOM 4102 C CA . ILE A 1 545 ? 29.378 -10.652 -29.196 1.00 77.19 545 ILE A CA 1
ATOM 4103 C C . ILE A 1 545 ? 30.310 -9.462 -28.919 1.00 77.19 545 ILE A C 1
ATOM 4105 O O . ILE A 1 545 ? 30.543 -8.656 -29.820 1.00 77.19 545 ILE A O 1
ATOM 4109 N N . GLY A 1 546 ? 30.837 -9.344 -27.699 1.00 76.50 546 GLY A N 1
ATOM 4110 C CA . GLY A 1 546 ? 31.560 -8.165 -27.228 1.00 76.50 546 GLY A CA 1
ATOM 4111 C C . GLY A 1 546 ? 30.632 -6.995 -26.879 1.00 76.50 546 GLY A C 1
ATOM 4112 O O . GLY A 1 546 ? 29.419 -7.040 -27.097 1.00 76.50 546 GLY A O 1
ATOM 4113 N N . HIS A 1 547 ? 31.200 -5.919 -26.331 1.00 79.06 547 HIS A N 1
ATOM 4114 C CA . HIS A 1 547 ? 30.417 -4.748 -25.937 1.00 79.06 547 HIS A CA 1
ATOM 4115 C C . HIS A 1 547 ? 30.017 -3.917 -27.165 1.00 79.06 547 HIS A C 1
ATOM 4117 O O . HIS A 1 547 ? 30.842 -3.247 -27.788 1.00 79.06 547 HIS A O 1
ATOM 4123 N N . GLY A 1 548 ? 28.720 -3.912 -27.481 1.00 74.31 548 GLY A N 1
ATOM 4124 C CA . GLY A 1 548 ? 28.161 -3.239 -28.659 1.00 74.31 548 GLY A CA 1
ATOM 4125 C C . GLY A 1 548 ? 28.121 -1.704 -28.600 1.00 74.31 548 GLY A C 1
ATOM 4126 O O . GLY A 1 548 ? 27.446 -1.091 -29.429 1.00 74.31 548 GLY A O 1
ATOM 4127 N N . GLY A 1 549 ? 28.770 -1.065 -27.619 1.00 78.12 549 GLY A N 1
ATOM 4128 C CA . GLY A 1 549 ? 28.747 0.387 -27.418 1.00 78.12 549 GLY A CA 1
ATOM 4129 C C . GLY A 1 549 ? 27.316 0.937 -27.399 1.00 78.12 549 GLY A C 1
ATOM 4130 O O . GLY A 1 549 ? 26.452 0.434 -26.682 1.00 78.12 549 GLY A O 1
ATOM 4131 N N . ALA A 1 550 ? 27.021 1.916 -28.261 1.00 77.56 550 ALA A N 1
ATOM 4132 C CA . ALA A 1 550 ? 25.674 2.478 -28.398 1.00 77.56 550 ALA A CA 1
ATOM 4133 C C . ALA A 1 550 ? 24.596 1.451 -28.816 1.00 77.56 550 ALA A C 1
ATOM 4135 O O . ALA A 1 550 ? 23.411 1.699 -28.606 1.00 77.56 550 ALA A O 1
ATOM 4136 N N . ALA A 1 551 ? 24.971 0.299 -29.382 1.00 84.00 551 ALA A N 1
ATOM 4137 C CA . ALA A 1 551 ? 24.057 -0.782 -29.755 1.00 84.00 551 ALA A CA 1
ATOM 4138 C C . ALA A 1 551 ? 23.913 -1.881 -28.680 1.00 84.00 551 ALA A C 1
ATOM 4140 O O . ALA A 1 551 ? 23.094 -2.780 -28.860 1.00 84.00 551 ALA A O 1
ATOM 4141 N N . ALA A 1 552 ? 24.633 -1.813 -27.554 1.00 84.44 552 ALA A N 1
ATOM 4142 C CA . ALA A 1 552 ? 24.593 -2.840 -26.506 1.00 84.44 552 ALA A CA 1
ATOM 4143 C C . ALA A 1 552 ? 23.164 -3.138 -26.017 1.00 84.44 552 ALA A C 1
ATOM 4145 O O . ALA A 1 552 ? 22.694 -4.271 -26.091 1.00 84.44 552 ALA A O 1
ATOM 4146 N N . GLY A 1 553 ? 22.417 -2.096 -25.637 1.00 86.44 553 GLY A N 1
ATOM 4147 C CA . GLY A 1 553 ? 21.054 -2.258 -25.122 1.00 86.44 553 GLY A CA 1
ATOM 4148 C C . GLY A 1 553 ? 20.067 -2.875 -26.122 1.00 86.44 553 GLY A C 1
ATOM 4149 O O . GLY A 1 553 ? 19.196 -3.644 -25.720 1.00 86.44 553 GLY A O 1
ATOM 4150 N N . ILE A 1 554 ? 20.202 -2.587 -27.427 1.00 86.81 554 ILE A N 1
ATOM 4151 C CA . ILE A 1 554 ? 19.322 -3.193 -28.441 1.00 86.81 554 ILE A CA 1
ATOM 4152 C C . ILE A 1 554 ? 19.700 -4.654 -28.700 1.00 86.81 554 ILE A C 1
ATOM 4154 O O . ILE A 1 554 ? 18.815 -5.478 -28.908 1.00 86.81 554 ILE A O 1
ATOM 4158 N N . ALA A 1 555 ? 20.991 -4.996 -28.634 1.00 87.06 555 ALA A N 1
ATOM 4159 C CA . ALA A 1 555 ? 21.452 -6.375 -28.756 1.00 87.06 555 ALA A CA 1
ATOM 4160 C C . ALA A 1 555 ? 20.937 -7.243 -27.595 1.00 87.06 555 ALA A C 1
ATOM 4162 O O . ALA A 1 555 ? 20.411 -8.331 -27.835 1.00 87.06 555 ALA A O 1
ATOM 4163 N N . SER A 1 556 ? 20.990 -6.727 -26.362 1.00 90.00 556 SER A N 1
ATOM 4164 C CA . SER A 1 556 ? 20.392 -7.355 -25.176 1.00 90.00 556 SER A CA 1
ATOM 4165 C C . SER A 1 556 ? 18.884 -7.573 -25.342 1.00 90.00 556 SER A C 1
ATOM 4167 O O . SER A 1 556 ? 18.387 -8.674 -25.104 1.00 90.00 556 SER A O 1
ATOM 4169 N N . LEU A 1 557 ? 18.145 -6.563 -25.824 1.00 90.44 557 LEU A N 1
ATOM 4170 C CA . LEU A 1 557 ? 16.703 -6.689 -26.067 1.00 90.44 557 LEU A CA 1
ATOM 4171 C C . LEU A 1 557 ? 16.385 -7.754 -27.129 1.00 90.44 557 LEU A C 1
ATOM 4173 O O . LEU A 1 557 ? 15.480 -8.564 -26.940 1.00 90.44 557 LEU A O 1
ATOM 4177 N N . ILE A 1 558 ? 17.146 -7.793 -28.224 1.00 89.12 558 ILE A N 1
ATOM 4178 C CA . ILE A 1 558 ? 16.982 -8.799 -29.283 1.00 89.12 558 ILE A CA 1
ATOM 4179 C C . ILE A 1 558 ? 17.234 -10.208 -28.745 1.00 89.12 558 ILE A C 1
ATOM 4181 O O . ILE A 1 558 ? 16.459 -11.116 -29.043 1.00 89.12 558 ILE A O 1
ATOM 4185 N N . LYS A 1 559 ? 18.265 -10.399 -27.911 1.00 89.44 559 LYS A N 1
ATOM 4186 C CA . LYS A 1 559 ? 18.512 -11.685 -27.247 1.00 89.44 559 LYS A CA 1
ATOM 4187 C C . LYS A 1 559 ? 17.309 -12.113 -26.407 1.00 89.44 559 LYS A C 1
ATOM 4189 O O . LYS A 1 559 ? 16.864 -13.246 -26.550 1.00 89.44 559 LYS A O 1
ATOM 4194 N N . VAL A 1 560 ? 16.745 -11.221 -25.589 1.00 92.38 560 VAL A N 1
ATOM 4195 C CA . VAL A 1 560 ? 15.551 -11.521 -24.774 1.00 92.38 560 VAL A CA 1
ATOM 4196 C C . VAL A 1 560 ? 14.359 -11.930 -25.650 1.00 92.38 560 VAL A C 1
ATOM 4198 O O . VAL A 1 560 ? 13.647 -12.880 -25.329 1.00 92.38 560 VAL A O 1
ATOM 4201 N N . LEU A 1 561 ? 14.155 -11.266 -26.790 1.00 90.31 561 LEU A N 1
ATOM 4202 C CA . LEU A 1 561 ? 13.091 -11.629 -27.731 1.00 90.31 561 LEU A CA 1
ATOM 4203 C C . LEU A 1 561 ? 13.321 -13.003 -28.374 1.00 90.31 561 LEU A C 1
ATOM 4205 O O . LEU A 1 561 ? 12.373 -13.774 -28.509 1.00 90.31 561 LEU A O 1
ATOM 4209 N N . LEU A 1 562 ? 14.568 -13.344 -28.712 1.00 87.94 562 LEU A N 1
ATOM 4210 C CA . LEU A 1 562 ? 14.923 -14.682 -29.193 1.00 87.94 562 LEU A CA 1
ATOM 4211 C C . LEU A 1 562 ? 14.743 -15.748 -28.103 1.00 87.94 562 LEU A C 1
ATOM 4213 O O . LEU A 1 562 ? 14.282 -16.844 -28.417 1.00 87.94 562 LEU A O 1
ATOM 4217 N N . VAL A 1 563 ? 15.036 -15.435 -26.837 1.00 90.44 563 VAL A N 1
ATOM 4218 C CA . VAL A 1 563 ? 14.754 -16.320 -25.693 1.00 90.44 563 VAL A CA 1
ATOM 4219 C C . VAL A 1 563 ? 13.258 -16.615 -25.605 1.00 90.44 563 VAL A C 1
ATOM 4221 O O . VAL A 1 563 ? 12.878 -17.780 -25.519 1.00 90.44 563 VAL A O 1
ATOM 4224 N N . PHE A 1 564 ? 12.395 -15.596 -25.708 1.00 89.81 564 PHE A N 1
ATOM 4225 C CA . PHE A 1 564 ? 10.942 -15.807 -25.736 1.00 89.81 564 PHE A CA 1
ATOM 4226 C C . PHE A 1 564 ? 10.488 -16.617 -26.953 1.00 89.81 564 PHE A C 1
ATOM 4228 O O . PHE A 1 564 ? 9.672 -17.524 -26.811 1.00 89.81 564 PHE A O 1
ATOM 4235 N N . GLN A 1 565 ? 11.022 -16.319 -28.140 1.00 87.62 565 GLN A N 1
ATOM 4236 C CA . GLN A 1 565 ? 10.656 -17.007 -29.379 1.00 87.62 565 GLN A CA 1
ATOM 4237 C C . GLN A 1 565 ? 11.019 -18.499 -29.354 1.00 87.62 565 GLN A C 1
ATOM 4239 O O . GLN A 1 565 ? 10.268 -19.317 -29.883 1.00 87.62 565 GLN A O 1
ATOM 4244 N N . ASN A 1 566 ? 12.163 -18.849 -28.763 1.00 87.19 566 ASN A N 1
ATOM 4245 C CA . ASN A 1 566 ? 12.662 -20.225 -28.712 1.00 87.19 566 ASN A CA 1
ATOM 4246 C C . ASN A 1 566 ? 12.314 -20.945 -27.399 1.00 87.19 566 ASN A C 1
ATOM 4248 O O . ASN A 1 566 ? 12.512 -22.153 -27.304 1.00 87.19 566 ASN A O 1
ATOM 4252 N N . ASN A 1 567 ? 11.781 -20.223 -26.408 1.00 91.00 567 ASN A N 1
ATOM 4253 C CA . ASN A 1 567 ? 11.512 -20.715 -25.057 1.00 91.00 567 ASN A CA 1
ATOM 4254 C C . ASN A 1 567 ? 12.740 -21.399 -24.415 1.00 91.00 567 ASN A C 1
ATOM 4256 O O . ASN A 1 567 ? 12.628 -22.437 -23.763 1.00 91.00 567 ASN A O 1
ATOM 4260 N N . GLU A 1 568 ? 13.923 -20.827 -24.636 1.00 90.69 568 GLU A N 1
ATOM 4261 C CA . GLU A 1 568 ? 15.209 -21.375 -24.200 1.00 90.69 568 GLU A CA 1
ATOM 4262 C C . GLU A 1 568 ? 16.152 -20.229 -23.818 1.00 90.69 568 GLU A C 1
ATOM 4264 O O . GLU A 1 568 ? 16.240 -19.229 -24.530 1.00 90.69 568 GLU A O 1
ATOM 4269 N N . ILE A 1 569 ? 16.871 -20.379 -22.702 1.00 88.38 569 ILE A N 1
ATOM 4270 C CA . ILE A 1 569 ? 17.928 -19.450 -22.283 1.00 88.38 569 ILE A CA 1
ATOM 4271 C C . ILE A 1 569 ? 19.264 -20.004 -22.799 1.00 88.38 569 ILE A C 1
ATOM 4273 O O . ILE A 1 569 ? 19.606 -21.135 -22.445 1.00 88.38 569 ILE A O 1
ATOM 4277 N N . PRO A 1 570 ? 20.022 -19.257 -23.625 1.00 83.06 570 PRO A N 1
ATOM 4278 C CA . PRO A 1 570 ? 21.270 -19.758 -24.187 1.00 83.06 570 PRO A CA 1
ATOM 4279 C C . PRO A 1 570 ? 22.334 -19.929 -23.097 1.00 83.06 570 PRO A C 1
ATOM 4281 O O . PRO A 1 570 ? 22.294 -19.222 -22.084 1.00 83.06 570 PRO A O 1
ATOM 4284 N N . PRO A 1 571 ? 23.323 -20.815 -23.309 1.00 77.94 571 PRO A N 1
ATOM 4285 C CA . PRO A 1 571 ? 24.472 -20.902 -22.419 1.00 77.94 571 PRO A CA 1
ATOM 4286 C C . PRO A 1 571 ? 25.212 -19.560 -22.365 1.00 77.94 571 PRO A C 1
ATOM 4288 O O . PRO A 1 571 ? 25.278 -18.827 -23.357 1.00 77.94 571 PRO A O 1
ATOM 4291 N N . HIS A 1 572 ? 25.775 -19.246 -21.201 1.00 72.75 572 HIS A N 1
ATOM 4292 C CA . HIS A 1 572 ? 26.654 -18.091 -21.054 1.00 72.75 572 HIS A CA 1
ATOM 4293 C C . HIS A 1 572 ? 27.981 -18.355 -21.783 1.00 72.75 572 HIS A C 1
ATOM 4295 O O . HIS A 1 572 ? 28.475 -19.479 -21.731 1.00 72.75 572 HIS A O 1
ATOM 4301 N N . GLY A 1 573 ? 28.519 -17.360 -22.499 1.00 62.06 573 GLY A N 1
ATOM 4302 C CA . GLY A 1 573 ? 29.828 -17.485 -23.152 1.00 62.06 573 GLY A CA 1
ATOM 4303 C C . GLY A 1 573 ? 30.963 -17.602 -22.130 1.00 62.06 573 GLY A C 1
ATOM 4304 O O . GLY A 1 573 ? 30.907 -16.921 -21.109 1.00 62.06 573 GLY A O 1
ATOM 4305 N N . ASP A 1 574 ? 31.944 -18.467 -22.411 1.00 45.88 574 ASP A N 1
ATOM 4306 C CA . ASP A 1 574 ? 33.150 -18.682 -21.588 1.00 45.88 574 ASP A CA 1
ATOM 4307 C C . ASP A 1 574 ? 34.170 -17.533 -21.688 1.00 45.88 574 ASP A C 1
ATOM 4309 O O . ASP A 1 574 ? 34.402 -17.031 -22.819 1.00 45.88 574 ASP A O 1
#

Sequence (574 aa):
MTATPSTDGLGDSASYMLFSSEFPNDDLRDLFRRLHINSKCQKFRFLATFLDACGDAVHDEVAALPLNFKKLVPPFKSVLSLADDSDFRQGPVGGALESALLCILEIGMFIGSGYRAKLFAAAAISVSKSLSEVAMNGVESVSVAFRLGIHVNEVSERLESRHQDGTYDSWAYVLTGLSVAKVQEELYRYNTESSNPTPTKVFISASDKTSVSVTGPPSRLKNAFRHSQALRYSKHLPMPVFNGLCHAPHLYVAEDVKSIVHGSAPKCTHTLRIQLPLLSPQTGKQFLARNAGERFEEIAADILMGGTFLDNLSGGILDSISDFGSAECEAFLFRSSLVSNSTPATVTEGLGQATMKRVDFMDWSFDGITPSEPRTVAQSTLAIVGMSCRLPGGANDYPMHRLALVTAYEALEMPGGLAAVNAACSALWAGEVDTIIAGGLSVITSPDIYAMLSNGHFLSRTGQCKVWDEGGGRPHVGAQKSNYAQVTQAAGINPLDVGYVELHGTGTQVGDAVESESVCDFFAPLSPRRRADQPLHLGAVESNIGHGGAAAGIASLIKVLLVFQNNEIPPHGD

Radius of gyration: 29.42 Å; chains: 1; bounding box: 83×49×86 Å

Organism: NCBI:txid155417

Secondary structure (DSSP, 8-state):
-EEEEE--SSSS-EEEEEE-SS--SS-HHHHHHHHHHHHTBGGGHHHHHHHHHHHHHHHHHHHHS-HHHHTTSPP-SSHHHHHH-HHHHTSTTHHHHHHHHHHHHHHHHHHHH--SS--SSHHHHHT-SSHHHHHHHHHHHHHHHHHHHHHHHHHHHHHSPPPTT-----SEEEEESS-HHHHHHHHHHHHHHTT--GGG--EEEEE-SSEEEEES-HHHHHHHHHH-HHHHHSEEEE-S--S---S-TTT--HHHHHHHHHTTS--GGGGPBP-S--B-TTTSSBP--SBHHHHHHHHHHHHHH--EEHHHHHHHHHHHHHTT--SEEEEEESS--HHHHHHHHHHHHHHTTSEEEEEETTGGGTS------BSSGGGSPPP--------TT-SS---TT-----------S--HHHHHHHHHHHHHHTTS-S------------HHHHHHHHHTT-S-SSSS--TTSS------HHHHHHHHHHHHHHHT--GGG--EEE----S-HHHHHHHHHHHHHHHS-SSSPPPTTSPPEEE-SHHHH---GGGHHHHHHHHHHHHHHHT-PPPPP-

Foldseek 3Di:
DWKFWDDDDDDLATEMEDDDPDDFPDLQLLLVLLLLLLCQFQLLVLLVLLFQLLQVLVVVLLVPDDPVSVVLDDDDDTLSVVSPDPVSCLDLLNQLNVQLSSLNSVLSLQLSLVPQDDDPVHLQRQLDNGSNSSSVSSSLSSQLSSLLLVLQSVLFCVQPNDDPVSDFFFQKKKFFDDDPVRVQVLQVVLCVVVVPPLSFGKDWQEDEPTITMIGGNRVSVVVSLVVDPVSVPTDMDGDPHRSHDAQRQSRDDLVSLLCSNCPPHHDPQQAGAGNTWMAQQQQLDTDPDGGSSSVSSVVSCCGRHGGGYLVSVLVSVLVVRVVSPGLEYEYEYQHDDPVNVVSVVSNVVSVPRRHYHYDHSNVVSVPPPDDHHGSAQLSDDDDDPDDFDDFPPDDTDDDLPDLADDDDDDDDPDLQQVVQVVVVSVCRSVVVDVDDDGAFDDDDDDCVRVVVCVVVVLDDPPDFQQQQDEAADDDALVVLLVVVCVVCSSVSHQLQQAQEDAFLRQNHNNVNVSRVVSSCCRNANPPVGRDPVRHRYYAYSRLRRNQRYNRRNVSSVVLVVVCVVVVDDHDHHD

InterPro domains:
  IPR014030 Beta-ketoacyl synthase-like, N-terminal domain [PF00109] (417-471)
  IPR014031 Beta-ketoacyl synthase, C-terminal domain [PF02801] (474-572)
  IPR016039 Thiolase-like [G3DSA:3.40.47.10] (414-471)
  IPR016039 Thiolase-like [G3DSA:3.40.47.10] (474-572)
  IPR016039 Thiolase-like [SSF53901] (379-572)
  IPR020841 Polyketide synthase, beta-ketoacyl synthase domain [PS52004] (147-574)
  IPR020841 Polyketide synthase, beta-ketoacyl synthase domain [SM00825] (382-574)
  IPR032088 Starter unit:ACP transacylase, SAT domain [PF16073] (28-242)
  IPR050091 Polyketide and Nonribosomal Peptide Biosynthesis Enzymes [PTHR43775] (475-572)

pLDDT: mean 80.06, std 14.54, range [29.19, 96.12]